Protein AF-0000000084760072 (afdb_homodimer)

Radius of gyration: 22.76 Å; Cα contacts (8 Å, |Δi|>4): 1030; chains: 2; bounding box: 48×68×55 Å

InterPro domains:
  IPR004472 Dethiobiotin synthase BioD [MF_00336] (2-219)
  IPR004472 Dethiobiotin synthase BioD [PIRSF006755] (1-219)
  IPR004472 Dethiobiotin synthase BioD [PTHR43210] (2-222)
  IPR004472 Dethiobiotin synthase BioD [TIGR00347] (6-176)
  IPR027417 P-loop containing nucleoside triphosphate hydrolase [G3DSA:3.40.50.300] (2-225)
  IPR027417 P-loop containing nucleoside triphosphate hydrolase [SSF52540] (1-211)

Structure (mmCIF, N/CA/C/O backbone):
data_AF-0000000084760072-model_v1
#
loop_
_entity.id
_entity.type
_entity.pdbx_description
1 polymer 'ATP-dependent dethiobiotin synthetase BioD'
#
loop_
_atom_site.group_PDB
_atom_site.id
_atom_site.type_symbol
_atom_site.label_atom_id
_atom_site.label_alt_id
_atom_site.label_comp_id
_atom_site.label_asym_id
_atom_site.label_entity_id
_atom_site.label_seq_id
_atom_site.pdbx_PDB_ins_code
_atom_site.Cartn_x
_atom_site.Cartn_y
_atom_site.Cartn_z
_atom_site.occupancy
_atom_site.B_iso_or_equiv
_atom_site.auth_seq_id
_atom_site.auth_comp_id
_atom_site.auth_asym_id
_atom_site.auth_atom_id
_atom_site.pdbx_PDB_model_num
ATOM 1 N N . MET A 1 1 ? -7.461 -21.953 -26.516 1 83.06 1 MET A N 1
ATOM 2 C CA . MET A 1 1 ? -6.402 -21.031 -26.094 1 83.06 1 MET A CA 1
ATOM 3 C C . MET A 1 1 ? -6.266 -21.031 -24.578 1 83.06 1 MET A C 1
ATOM 5 O O . MET A 1 1 ? -7.262 -21.141 -23.859 1 83.06 1 MET A O 1
ATOM 9 N N . THR A 1 2 ? -5.012 -21.141 -24 1 94.25 2 THR A N 1
ATOM 10 C CA . THR A 1 2 ? -4.75 -21.281 -22.578 1 94.25 2 THR A CA 1
ATOM 11 C C . THR A 1 2 ? -5.078 -19.984 -21.828 1 94.25 2 THR A C 1
ATOM 13 O O . THR A 1 2 ? -4.703 -18.891 -22.281 1 94.25 2 THR A O 1
ATOM 16 N N . LYS A 1 3 ? -5.961 -20.047 -20.891 1 97.75 3 LYS A N 1
ATOM 17 C CA . LYS A 1 3 ? -6.207 -18.922 -20 1 97.75 3 LYS A CA 1
ATOM 18 C C . LYS A 1 3 ? -5.039 -18.719 -19.031 1 97.75 3 LYS A C 1
ATOM 20 O O . LYS A 1 3 ? -4.496 -19.688 -18.5 1 97.75 3 LYS A O 1
ATOM 25 N N . ARG A 1 4 ? -4.613 -17.516 -18.891 1 98.38 4 ARG A N 1
ATOM 26 C CA . ARG A 1 4 ? -3.543 -17.156 -17.969 1 98.38 4 ARG A CA 1
ATOM 27 C C . ARG A 1 4 ? -3.945 -15.953 -17.109 1 98.38 4 ARG A C 1
ATOM 29 O O . ARG A 1 4 ? -4.523 -14.984 -17.625 1 98.38 4 ARG A O 1
ATOM 36 N N . PHE A 1 5 ? -3.666 -16 -15.852 1 98.88 5 PHE A N 1
ATOM 37 C CA . PHE A 1 5 ? -3.939 -14.898 -14.938 1 98.88 5 PHE A CA 1
ATOM 38 C C . PHE A 1 5 ? -2.758 -14.656 -14.008 1 98.88 5 PHE A C 1
ATOM 40 O O . PHE A 1 5 ? -2.08 -15.602 -13.602 1 98.88 5 PHE A O 1
ATOM 47 N N . PHE A 1 6 ? -2.475 -13.445 -13.727 1 98.94 6 PHE A N 1
ATOM 48 C CA . PHE A 1 6 ? -1.488 -13.039 -12.734 1 98.94 6 PHE A CA 1
ATOM 49 C C . PHE A 1 6 ? -2.172 -12.539 -11.469 1 98.94 6 PHE A C 1
ATOM 51 O O . PHE A 1 6 ? -2.951 -11.586 -11.508 1 98.94 6 PHE A O 1
ATOM 58 N N . VAL A 1 7 ? -1.859 -13.156 -10.336 1 98.94 7 VAL A N 1
ATOM 59 C CA . VAL A 1 7 ? -2.41 -12.758 -9.047 1 98.94 7 VAL A CA 1
ATOM 60 C C . VAL A 1 7 ? -1.41 -11.867 -8.312 1 98.94 7 VAL A C 1
ATOM 62 O O . VAL A 1 7 ? -0.282 -12.281 -8.039 1 98.94 7 VAL A O 1
ATOM 65 N N . THR A 1 8 ? -1.801 -10.656 -8.023 1 98.94 8 THR A N 1
ATOM 66 C CA . THR A 1 8 ? -1.05 -9.773 -7.141 1 98.94 8 THR A CA 1
ATOM 67 C C . THR A 1 8 ? -1.854 -9.445 -5.887 1 98.94 8 THR A C 1
ATOM 69 O O . THR A 1 8 ? -3.004 -9.867 -5.754 1 98.94 8 THR A O 1
ATOM 72 N N . GLY A 1 9 ? -1.225 -8.836 -4.887 1 98.81 9 GLY A N 1
ATOM 73 C CA . GLY A 1 9 ? -1.874 -8.469 -3.641 1 98.81 9 GLY A CA 1
ATOM 74 C C . GLY A 1 9 ? -1.621 -7.027 -3.242 1 98.81 9 GLY A C 1
ATOM 75 O O . GLY A 1 9 ? -0.717 -6.379 -3.775 1 98.81 9 GLY A O 1
ATOM 76 N N . THR A 1 10 ? -2.402 -6.551 -2.322 1 98.69 10 THR A N 1
ATOM 77 C CA . THR A 1 10 ? -2.256 -5.191 -1.813 1 98.69 10 THR A CA 1
ATOM 78 C C . THR A 1 10 ? -1.027 -5.082 -0.914 1 98.69 10 THR A C 1
ATOM 80 O O . THR A 1 10 ? -0.561 -3.979 -0.624 1 98.69 10 THR A O 1
ATOM 83 N N . ASP A 1 11 ? -0.583 -6.141 -0.365 1 97.19 11 ASP A N 1
ATOM 84 C CA . ASP A 1 11 ? 0.578 -6.188 0.519 1 97.19 11 ASP A CA 1
ATOM 85 C C . ASP A 1 11 ? 1.118 -7.609 0.64 1 97.19 11 ASP A C 1
ATOM 87 O O . ASP A 1 11 ? 0.606 -8.531 0 1 97.19 11 ASP A O 1
ATOM 91 N N . THR A 1 12 ? 2.201 -7.715 1.409 1 95.5 12 THR A N 1
ATOM 92 C CA . THR A 1 12 ? 2.627 -9.023 1.892 1 95.5 12 THR A CA 1
ATOM 93 C C . THR A 1 12 ? 1.619 -9.586 2.889 1 95.5 12 THR A C 1
ATOM 95 O O . THR A 1 12 ? 0.935 -8.836 3.58 1 95.5 12 THR A O 1
ATOM 98 N N . GLU A 1 13 ? 1.388 -10.906 2.834 1 94.5 13 GLU A N 1
ATOM 99 C CA . GLU A 1 13 ? 0.616 -11.633 3.834 1 94.5 13 GLU A CA 1
ATOM 100 C C . GLU A 1 13 ? -0.861 -11.258 3.777 1 94.5 13 GLU A C 1
ATOM 102 O O . GLU A 1 13 ? -1.544 -11.242 4.805 1 94.5 13 GLU A O 1
ATOM 107 N N . VAL A 1 14 ? -1.314 -10.906 2.586 1 97.56 14 VAL A N 1
ATOM 108 C CA . VAL A 1 14 ? -2.721 -10.539 2.455 1 97.56 14 VAL A CA 1
ATOM 109 C C . VAL A 1 14 ? -3.527 -11.758 1.999 1 97.56 14 VAL A C 1
ATOM 111 O O . VAL A 1 14 ? -4.738 -11.656 1.777 1 97.56 14 VAL A O 1
ATOM 114 N N . GLY A 1 15 ? -2.914 -12.883 1.807 1 97.56 15 GLY A N 1
ATOM 115 C CA . GLY A 1 15 ? -3.637 -14.102 1.498 1 97.56 15 GLY A CA 1
ATOM 116 C C . GLY A 1 15 ? -3.654 -14.43 0.016 1 97.56 15 GLY A C 1
ATOM 117 O O . GLY A 1 15 ? -4.629 -14.992 -0.49 1 97.56 15 GLY A O 1
ATOM 118 N N . LYS A 1 16 ? -2.643 -14.055 -0.745 1 98.38 16 LYS A N 1
ATOM 119 C CA . LYS A 1 16 ? -2.561 -14.375 -2.166 1 98.38 16 LYS A CA 1
ATOM 120 C C . LYS A 1 16 ? -2.658 -15.883 -2.396 1 98.38 16 LYS A C 1
ATOM 122 O O . LYS A 1 16 ? -3.367 -16.328 -3.299 1 98.38 16 LYS A O 1
ATOM 127 N N . THR A 1 17 ? -1.944 -16.641 -1.553 1 98.06 17 THR A N 1
ATOM 128 C CA . THR A 1 17 ? -1.888 -18.078 -1.751 1 98.06 17 THR A CA 1
ATOM 129 C C . THR A 1 17 ? -3.244 -18.719 -1.47 1 98.06 17 THR A C 1
ATOM 131 O O . THR A 1 17 ? -3.674 -19.609 -2.193 1 98.06 17 THR A O 1
ATOM 134 N N . VAL A 1 18 ? -3.914 -18.25 -0.417 1 98.38 18 VAL A N 1
ATOM 135 C CA . VAL A 1 18 ? -5.262 -18.734 -0.128 1 98.38 18 VAL A CA 1
ATOM 136 C C . VAL A 1 18 ? -6.184 -18.422 -1.31 1 98.38 18 VAL A C 1
ATOM 138 O O . VAL A 1 18 ? -6.953 -19.281 -1.741 1 98.38 18 VAL A O 1
ATOM 141 N N . ALA A 1 19 ? -6.098 -17.25 -1.83 1 98.75 19 ALA A N 1
ATOM 142 C CA . ALA A 1 19 ? -6.898 -16.844 -2.982 1 98.75 19 ALA A CA 1
ATOM 143 C C . ALA A 1 19 ? -6.531 -17.656 -4.223 1 98.75 19 ALA A C 1
ATOM 145 O O . ALA A 1 19 ? -7.41 -18.094 -4.957 1 98.75 19 ALA A O 1
ATOM 146 N N . SER A 1 20 ? -5.211 -17.812 -4.473 1 98.75 20 SER A N 1
ATOM 147 C CA . SER A 1 20 ? -4.746 -18.609 -5.605 1 98.75 20 SER A CA 1
ATOM 148 C C . SER A 1 20 ? -5.246 -20.047 -5.52 1 98.75 20 SER A C 1
ATOM 150 O O . SER A 1 20 ? -5.684 -20.609 -6.52 1 98.75 20 SER A O 1
ATOM 152 N N . SER A 1 21 ? -5.16 -20.594 -4.312 1 98.69 21 SER A N 1
ATOM 153 C CA . SER A 1 21 ? -5.684 -21.938 -4.102 1 98.69 21 SER A CA 1
ATOM 154 C C . SER A 1 21 ? -7.172 -22 -4.422 1 98.69 21 SER A C 1
ATOM 156 O O . SER A 1 21 ? -7.625 -22.938 -5.09 1 98.69 21 SER A O 1
ATOM 158 N N . ALA A 1 22 ? -7.91 -21.016 -3.957 1 98.88 22 ALA A N 1
ATOM 159 C CA . ALA A 1 22 ? -9.344 -20.953 -4.223 1 98.88 22 ALA A CA 1
ATOM 160 C C . ALA A 1 22 ? -9.625 -20.875 -5.719 1 98.88 22 ALA A C 1
ATOM 162 O O . ALA A 1 22 ? -10.531 -21.531 -6.227 1 98.88 22 ALA A O 1
ATOM 163 N N . LEU A 1 23 ? -8.891 -20.062 -6.422 1 98.88 23 LEU A N 1
ATOM 164 C CA . LEU A 1 23 ? -9.047 -19.906 -7.863 1 98.88 23 LEU A CA 1
ATOM 165 C C . LEU A 1 23 ? -8.773 -21.203 -8.594 1 98.88 23 LEU A C 1
ATOM 167 O O . LEU A 1 23 ? -9.547 -21.609 -9.469 1 98.88 23 LEU A O 1
ATOM 171 N N . LEU A 1 24 ? -7.652 -21.859 -8.242 1 98.81 24 LEU A N 1
ATOM 172 C CA . LEU A 1 24 ? -7.312 -23.141 -8.852 1 98.81 24 LEU A CA 1
ATOM 173 C C . LEU A 1 24 ? -8.398 -24.188 -8.578 1 98.81 24 LEU A C 1
ATOM 175 O O . LEU A 1 24 ? -8.828 -24.891 -9.492 1 98.81 24 LEU A O 1
ATOM 179 N N . GLN A 1 25 ? -8.867 -24.281 -7.34 1 98.75 25 GLN A N 1
ATOM 180 C CA . GLN A 1 25 ? -9.93 -25.219 -6.984 1 98.75 25 GLN A CA 1
ATOM 181 C C . GLN A 1 25 ? -11.195 -24.953 -7.801 1 98.75 25 GLN A C 1
ATOM 183 O O . GLN A 1 25 ? -11.805 -25.875 -8.328 1 98.75 25 GLN A O 1
ATOM 188 N N . ALA A 1 26 ? -11.578 -23.672 -7.859 1 98.75 26 ALA A N 1
ATOM 189 C CA . ALA A 1 26 ? -12.773 -23.297 -8.609 1 98.75 26 ALA A CA 1
ATOM 190 C C . ALA A 1 26 ? -12.633 -23.656 -10.086 1 98.75 26 ALA A C 1
ATOM 192 O O . ALA A 1 26 ? -13.562 -24.172 -10.703 1 98.75 26 ALA A O 1
ATOM 193 N N . ALA A 1 27 ? -11.508 -23.375 -10.695 1 98.75 27 ALA A N 1
ATOM 194 C CA . ALA A 1 27 ? -11.25 -23.703 -12.102 1 98.75 27 ALA A CA 1
ATOM 195 C C . ALA A 1 27 ? -11.266 -25.203 -12.32 1 98.75 27 ALA A C 1
ATOM 197 O O . ALA A 1 27 ? -11.781 -25.688 -13.328 1 98.75 27 ALA A O 1
ATOM 198 N N . ASN A 1 28 ? -10.641 -25.953 -11.383 1 98.5 28 ASN A N 1
ATOM 199 C CA . ASN A 1 28 ? -10.719 -27.406 -11.43 1 98.5 28 ASN A CA 1
ATOM 200 C C . ASN A 1 28 ? -12.164 -27.891 -11.492 1 98.5 28 ASN A C 1
ATOM 202 O O . ASN A 1 28 ? -12.484 -28.781 -12.289 1 98.5 28 ASN A O 1
ATOM 206 N N . GLN A 1 29 ? -12.984 -27.312 -10.664 1 98.06 29 GLN A N 1
ATOM 207 C CA . GLN A 1 29 ? -14.383 -27.703 -10.594 1 98.06 29 GLN A CA 1
ATOM 208 C C . GLN A 1 29 ? -15.102 -27.422 -11.906 1 98.06 29 GLN A C 1
ATOM 210 O O . GLN A 1 29 ? -16.062 -28.109 -12.258 1 98.06 29 GLN A O 1
ATOM 215 N N . LEU A 1 30 ? -14.656 -26.469 -12.586 1 97.62 30 LEU A N 1
ATOM 216 C CA . LEU A 1 30 ? -15.242 -26.109 -13.875 1 97.62 30 LEU A CA 1
ATOM 217 C C . LEU A 1 30 ? -14.703 -27.016 -14.984 1 97.62 30 LEU A C 1
ATOM 219 O O . LEU A 1 30 ? -15.109 -26.891 -16.141 1 97.62 30 LEU A O 1
ATOM 223 N N . GLY A 1 31 ? -13.695 -27.859 -14.727 1 97.62 31 GLY A N 1
ATOM 224 C CA . GLY A 1 31 ? -13.242 -28.875 -15.664 1 97.62 31 GLY A CA 1
ATOM 225 C C . GLY A 1 31 ? -11.938 -28.516 -16.344 1 97.62 31 GLY A C 1
ATOM 226 O O . GLY A 1 31 ? -11.461 -29.25 -17.219 1 97.62 31 GLY A O 1
ATOM 227 N N . PHE A 1 32 ? -11.344 -27.469 -15.961 1 98.31 32 PHE A N 1
ATOM 228 C CA . PHE A 1 32 ? -10.086 -27.062 -16.578 1 98.31 32 PHE A CA 1
ATOM 229 C C . PHE A 1 32 ? -8.938 -27.922 -16.062 1 98.31 32 PHE A C 1
ATOM 231 O O . PHE A 1 32 ? -8.977 -28.406 -14.93 1 98.31 32 PHE A O 1
ATOM 238 N N . ASN A 1 33 ? -7.98 -28.141 -16.922 1 98.69 33 ASN A N 1
ATOM 239 C CA . ASN A 1 33 ? -6.66 -28.578 -16.453 1 98.69 33 ASN A CA 1
ATOM 240 C C . ASN A 1 33 ? -5.824 -27.391 -15.977 1 98.69 33 ASN A C 1
ATOM 242 O O . ASN A 1 33 ? -5.375 -26.578 -16.781 1 98.69 33 ASN A O 1
ATOM 246 N N . THR A 1 34 ? -5.672 -27.328 -14.656 1 98.88 34 THR A N 1
ATOM 247 C CA . THR A 1 34 ? -5.094 -26.125 -14.086 1 98.88 34 THR A CA 1
ATOM 248 C C . THR A 1 34 ? -3.643 -26.359 -13.68 1 98.88 34 THR A C 1
ATOM 250 O O . THR A 1 34 ? -3.27 -27.469 -13.312 1 98.88 34 THR A O 1
ATOM 253 N N . ALA A 1 35 ? -2.805 -25.328 -13.727 1 98.94 35 ALA A N 1
ATOM 254 C CA . ALA A 1 35 ? -1.441 -25.281 -13.203 1 98.94 35 ALA A CA 1
ATOM 255 C C . ALA A 1 35 ? -1.19 -23.984 -12.445 1 98.94 35 ALA A C 1
ATOM 257 O O . ALA A 1 35 ? -1.462 -22.891 -12.953 1 98.94 35 ALA A O 1
ATOM 258 N N . GLY A 1 36 ? -0.765 -24.109 -11.195 1 98.94 36 GLY A N 1
ATOM 259 C CA . GLY A 1 36 ? -0.274 -22.969 -10.438 1 98.94 36 GLY A CA 1
ATOM 260 C C . GLY A 1 36 ? 1.206 -22.703 -10.641 1 98.94 36 GLY A C 1
ATOM 261 O O . GLY A 1 36 ? 2 -23.641 -10.734 1 98.94 36 GLY A O 1
ATOM 262 N N . TYR A 1 37 ? 1.52 -21.484 -10.758 1 98.94 37 TYR A N 1
ATOM 263 C CA . TYR A 1 37 ? 2.887 -21.047 -11.016 1 98.94 37 TYR A CA 1
ATOM 264 C C . TYR A 1 37 ? 3.322 -20 -9.992 1 98.94 37 TYR A C 1
ATOM 266 O O . TYR A 1 37 ? 2.652 -18.984 -9.812 1 98.94 37 TYR A O 1
ATOM 274 N N . LYS A 1 38 ? 4.305 -20.203 -9.172 1 98.88 38 LYS A N 1
ATOM 275 C CA . LYS A 1 38 ? 4.996 -19.297 -8.266 1 98.88 38 LYS A CA 1
ATOM 276 C C . LYS A 1 38 ? 6.43 -19.031 -8.727 1 98.88 38 LYS A C 1
ATOM 278 O O . LYS A 1 38 ? 7.379 -19.562 -8.141 1 98.88 38 LYS A O 1
ATOM 283 N N . PRO A 1 39 ? 6.602 -18.188 -9.703 1 98.81 39 PRO A N 1
ATOM 284 C CA . PRO A 1 39 ? 7.906 -18.109 -10.367 1 98.81 39 PRO A CA 1
ATOM 285 C C . PRO A 1 39 ? 9.039 -17.766 -9.398 1 98.81 39 PRO A C 1
ATOM 287 O O . PRO A 1 39 ? 10.172 -18.203 -9.586 1 98.81 39 PRO A O 1
ATOM 290 N N . VAL A 1 40 ? 8.734 -16.953 -8.414 1 98.88 40 VAL A N 1
ATOM 291 C CA . VAL A 1 40 ? 9.727 -16.531 -7.438 1 98.88 40 VAL A CA 1
ATOM 292 C C . VAL A 1 40 ? 9.141 -16.625 -6.031 1 98.88 40 VAL A C 1
ATOM 294 O O . VAL A 1 40 ? 8.055 -16.094 -5.77 1 98.88 40 VAL A O 1
ATOM 297 N N . ALA A 1 41 ? 9.773 -17.312 -5.16 1 98.44 41 ALA A N 1
ATOM 298 C CA . ALA A 1 41 ? 9.383 -17.391 -3.758 1 98.44 41 ALA A CA 1
ATOM 299 C C . ALA A 1 41 ? 10.57 -17.125 -2.84 1 98.44 41 ALA A C 1
ATOM 301 O O . ALA A 1 41 ? 11.664 -17.656 -3.068 1 98.44 41 ALA A O 1
ATOM 302 N N . SER A 1 42 ? 10.352 -16.266 -1.956 1 97.44 42 SER A N 1
ATOM 303 C CA . SER A 1 42 ? 11.273 -16.078 -0.839 1 97.44 42 SER A CA 1
ATOM 304 C C . SER A 1 42 ? 10.641 -16.531 0.476 1 97.44 42 SER A C 1
ATOM 306 O O . SER A 1 42 ? 9.414 -16.547 0.61 1 97.44 42 SER A O 1
ATOM 308 N N . GLY A 1 43 ? 11.461 -16.859 1.495 1 97.31 43 GLY A N 1
ATOM 309 C CA . GLY A 1 43 ? 10.938 -17.469 2.703 1 97.31 43 GLY A CA 1
ATOM 310 C C . GLY A 1 43 ? 10.578 -18.938 2.521 1 97.31 43 GLY A C 1
ATOM 311 O O . GLY A 1 43 ? 9.406 -19.266 2.301 1 97.31 43 GLY A O 1
ATOM 312 N N . SER A 1 44 ? 11.531 -19.797 2.502 1 98.31 44 SER A N 1
ATOM 313 C CA . SER A 1 44 ? 11.367 -21.219 2.234 1 98.31 44 SER A CA 1
ATOM 314 C C . SER A 1 44 ? 12.109 -22.062 3.27 1 98.31 44 SER A C 1
ATOM 316 O O . SER A 1 44 ? 13.047 -21.594 3.912 1 98.31 44 SER A O 1
ATOM 318 N N . ASP A 1 45 ? 11.664 -23.219 3.414 1 98.06 45 ASP A N 1
ATOM 319 C CA . ASP A 1 45 ? 12.242 -24.125 4.395 1 98.06 45 ASP A CA 1
ATOM 320 C C . ASP A 1 45 ? 13.07 -25.219 3.709 1 98.06 45 ASP A C 1
ATOM 322 O O . ASP A 1 45 ? 12.688 -25.719 2.646 1 98.06 45 ASP A O 1
ATOM 326 N N . LEU A 1 46 ? 14.133 -25.547 4.355 1 97.62 46 LEU A N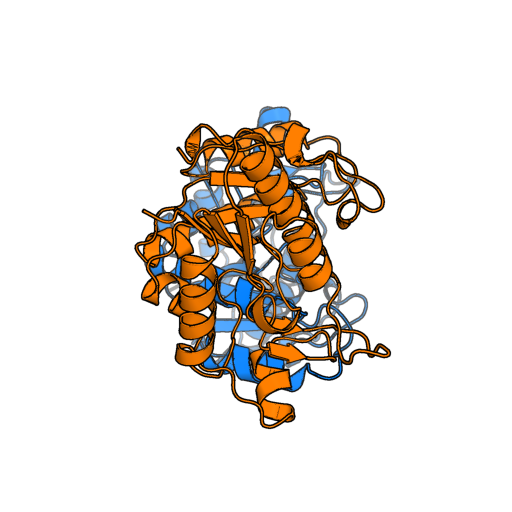 1
ATOM 327 C CA . LEU A 1 46 ? 14.914 -26.688 3.885 1 97.62 46 LEU A CA 1
ATOM 328 C C . LEU A 1 46 ? 14.234 -28 4.258 1 97.62 46 LEU A C 1
ATOM 330 O O . LEU A 1 46 ? 13.891 -28.219 5.422 1 97.62 46 LEU A O 1
ATOM 334 N N . THR A 1 47 ? 13.953 -28.797 3.271 1 97.25 47 THR A N 1
ATOM 335 C CA . THR A 1 47 ? 13.398 -30.141 3.457 1 97.25 47 THR A CA 1
ATOM 336 C C . THR A 1 47 ? 14.328 -31.203 2.881 1 97.25 47 THR A C 1
ATOM 338 O O . THR A 1 47 ? 15.383 -30.875 2.338 1 97.25 47 THR A O 1
ATOM 341 N N . ALA A 1 48 ? 13.867 -32.469 2.98 1 97.19 48 ALA A N 1
ATOM 342 C CA . ALA A 1 48 ? 14.641 -33.562 2.41 1 97.19 48 ALA A CA 1
ATOM 343 C C . ALA A 1 48 ? 14.711 -33.469 0.89 1 97.19 48 ALA A C 1
ATOM 345 O O . ALA A 1 48 ? 15.664 -33.938 0.271 1 97.19 48 ALA A O 1
ATOM 346 N N . GLN A 1 49 ? 13.805 -32.812 0.239 1 97 49 GLN A N 1
ATOM 347 C CA . GLN A 1 49 ? 13.727 -32.688 -1.212 1 97 49 GLN A CA 1
ATOM 348 C C . GLN A 1 49 ? 14.305 -31.359 -1.676 1 97 49 GLN A C 1
ATOM 350 O O . GLN A 1 49 ? 14.188 -31 -2.85 1 97 49 GLN A O 1
ATOM 355 N N . GLY A 1 50 ? 14.93 -30.625 -0.701 1 97.06 50 GLY A N 1
ATOM 356 C CA . GLY A 1 50 ? 15.453 -29.312 -1.016 1 97.06 50 GLY A CA 1
ATOM 357 C C . GLY A 1 50 ? 14.602 -28.188 -0.453 1 97.06 50 GLY A C 1
ATOM 358 O O . GLY A 1 50 ? 13.719 -28.422 0.374 1 97.06 50 GLY A O 1
ATOM 359 N N . LEU A 1 51 ? 14.945 -26.953 -0.855 1 97.94 51 LEU A N 1
ATOM 360 C CA . LEU A 1 51 ? 14.18 -25.797 -0.396 1 97.94 51 LEU A CA 1
ATOM 361 C C . LEU A 1 51 ? 12.742 -25.859 -0.916 1 97.94 51 LEU A C 1
ATOM 363 O O . LEU A 1 51 ? 12.523 -26.078 -2.107 1 97.94 51 LEU A O 1
ATOM 367 N N . ARG A 1 52 ? 11.789 -25.734 0.001 1 98.56 52 ARG A N 1
ATOM 368 C CA . ARG A 1 52 ? 10.375 -25.734 -0.357 1 98.56 52 ARG A CA 1
ATOM 369 C C . ARG A 1 52 ? 9.656 -24.531 0.23 1 98.56 52 ARG A C 1
ATOM 371 O O . ARG A 1 52 ? 9.852 -24.188 1.398 1 98.56 52 ARG A O 1
ATOM 378 N N . ASN A 1 53 ? 8.945 -23.891 -0.604 1 98.5 53 ASN A N 1
ATOM 379 C CA . ASN A 1 53 ? 8.086 -22.781 -0.193 1 98.5 53 ASN A CA 1
ATOM 380 C C . ASN A 1 53 ? 6.641 -23.234 -0.009 1 98.5 53 ASN A C 1
ATOM 382 O O . ASN A 1 53 ? 6.074 -23.891 -0.882 1 98.5 53 ASN A O 1
ATOM 386 N N . GLU A 1 54 ? 6.07 -22.828 1.078 1 97.38 54 GLU A N 1
ATOM 387 C CA . GLU A 1 54 ? 4.734 -23.297 1.418 1 97.38 54 GLU A CA 1
ATOM 388 C C . GLU A 1 54 ? 3.703 -22.812 0.396 1 97.38 54 GLU A C 1
ATOM 390 O O . GLU A 1 54 ? 2.738 -23.531 0.105 1 97.38 54 GLU A O 1
ATOM 395 N N . ASP A 1 55 ? 3.828 -21.594 -0.108 1 98.06 55 ASP A N 1
ATOM 396 C CA . ASP A 1 55 ? 2.93 -21.094 -1.146 1 98.06 55 ASP A CA 1
ATOM 397 C C . ASP A 1 55 ? 3.014 -21.938 -2.406 1 98.06 55 ASP A C 1
ATOM 399 O O . ASP A 1 55 ? 1.988 -22.328 -2.977 1 98.06 55 ASP A O 1
ATOM 403 N N . ALA A 1 56 ? 4.242 -22.219 -2.828 1 98.62 56 ALA A N 1
ATOM 404 C CA . ALA A 1 56 ? 4.461 -23.031 -4.02 1 98.62 56 ALA A CA 1
ATOM 405 C C . ALA A 1 56 ? 3.863 -24.438 -3.848 1 98.62 56 ALA A C 1
ATOM 407 O O . ALA A 1 56 ? 3.246 -24.969 -4.77 1 98.62 56 ALA A O 1
ATOM 408 N N . LEU A 1 57 ? 4.043 -24.969 -2.67 1 98.38 57 LEU A N 1
ATOM 409 C CA . LEU A 1 57 ? 3.48 -26.281 -2.395 1 98.38 57 LEU A CA 1
ATOM 410 C C . LEU A 1 57 ? 1.958 -26.25 -2.457 1 98.38 57 LEU A C 1
ATOM 412 O O . LEU A 1 57 ? 1.332 -27.203 -2.943 1 98.38 57 LEU A O 1
ATOM 416 N N . ALA A 1 58 ? 1.374 -25.219 -1.934 1 98.31 58 ALA A N 1
ATOM 417 C CA . ALA A 1 58 ? -0.077 -25.078 -1.996 1 98.31 58 ALA A CA 1
ATOM 418 C C . ALA A 1 58 ? -0.56 -25 -3.441 1 98.31 58 ALA A C 1
ATOM 420 O O . ALA A 1 58 ? -1.552 -25.641 -3.803 1 98.31 58 ALA A O 1
ATOM 421 N N . LEU A 1 59 ? 0.139 -24.234 -4.277 1 98.69 59 LEU A N 1
ATOM 422 C CA . LEU A 1 59 ? -0.227 -24.141 -5.688 1 98.69 59 LEU A CA 1
ATOM 423 C C . LEU A 1 59 ? -0.086 -25.5 -6.371 1 98.69 59 LEU A C 1
ATOM 425 O O . LEU A 1 59 ? -0.94 -25.891 -7.172 1 98.69 59 LEU A O 1
ATOM 429 N N . GLN A 1 60 ? 0.992 -26.156 -6.047 1 98.69 60 GLN A N 1
ATOM 430 C CA . GLN A 1 60 ? 1.224 -27.5 -6.594 1 98.69 60 GLN A CA 1
ATOM 431 C C . GLN A 1 60 ? 0.083 -28.438 -6.238 1 98.69 60 GLN A C 1
ATOM 433 O O . GLN A 1 60 ? -0.457 -29.125 -7.109 1 98.69 60 GLN A O 1
ATOM 438 N N . ARG A 1 61 ? -0.314 -28.406 -5.016 1 98.12 61 ARG A N 1
ATOM 439 C CA . ARG A 1 61 ? -1.353 -29.281 -4.496 1 98.12 61 ARG A CA 1
ATOM 440 C C . ARG A 1 61 ? -2.701 -28.984 -5.145 1 98.12 61 ARG A C 1
ATOM 442 O O . ARG A 1 61 ? -3.521 -29.891 -5.328 1 98.12 61 ARG A O 1
ATOM 449 N N . ASN A 1 62 ? -2.91 -27.75 -5.508 1 98.62 62 ASN A N 1
ATOM 450 C CA . ASN A 1 62 ? -4.215 -27.359 -6.02 1 98.62 62 ASN A CA 1
ATOM 451 C C . ASN A 1 62 ? -4.234 -27.344 -7.547 1 98.62 62 ASN A C 1
ATOM 453 O O . ASN A 1 62 ? -5.254 -27 -8.156 1 98.62 62 ASN A O 1
ATOM 457 N N . SER A 1 63 ? -3.111 -27.625 -8.164 1 98.75 63 SER A N 1
ATOM 458 C CA . SER A 1 63 ? -3.066 -27.797 -9.609 1 98.75 63 SER A CA 1
ATOM 459 C C . SER A 1 63 ? -3.652 -29.141 -10.023 1 98.75 63 SER A C 1
ATOM 461 O O . SER A 1 63 ? -3.441 -30.156 -9.344 1 98.75 63 SER A O 1
ATOM 463 N N . ARG A 1 64 ? -4.375 -29.125 -11.086 1 98.56 64 ARG A N 1
ATOM 464 C CA . ARG A 1 64 ? -4.941 -30.391 -11.555 1 98.56 64 ARG A CA 1
ATOM 465 C C . ARG A 1 64 ? -3.891 -31.234 -12.258 1 98.56 64 ARG A C 1
ATOM 467 O O . ARG A 1 64 ? -3.877 -32.469 -12.117 1 98.56 64 ARG A O 1
ATOM 474 N N . VAL A 1 65 ? -3.047 -30.641 -13.109 1 98.62 65 VAL A N 1
ATOM 475 C CA . VAL A 1 65 ? -1.983 -31.375 -13.789 1 98.62 65 VAL A CA 1
ATOM 476 C C . VAL A 1 65 ? -0.875 -31.719 -12.797 1 98.62 65 VAL A C 1
ATOM 478 O O . VAL A 1 65 ? -0.608 -30.953 -11.867 1 98.62 65 VAL A O 1
ATOM 481 N N . ALA A 1 66 ? -0.264 -32.844 -12.984 1 98.44 66 ALA A N 1
ATOM 482 C CA . ALA A 1 66 ? 0.884 -33.219 -12.164 1 98.44 66 ALA A CA 1
ATOM 483 C C . ALA A 1 66 ? 2.102 -32.375 -12.5 1 98.44 66 ALA A C 1
ATOM 485 O O . ALA A 1 66 ? 2.508 -32.281 -13.664 1 98.44 66 ALA A O 1
ATOM 486 N N . LEU A 1 67 ? 2.65 -31.734 -11.508 1 98.75 67 LEU A N 1
ATOM 487 C CA . LEU A 1 67 ? 3.793 -30.859 -11.719 1 98.75 67 LEU A CA 1
ATOM 488 C C . LEU A 1 67 ? 4.934 -31.219 -10.773 1 98.75 67 LEU A C 1
ATOM 490 O O . LEU A 1 67 ? 4.703 -31.562 -9.609 1 98.75 67 LEU A O 1
ATOM 494 N N . ARG A 1 68 ? 6.137 -31.156 -11.258 1 98.62 68 ARG A N 1
ATOM 495 C CA . ARG A 1 68 ? 7.293 -31.125 -10.367 1 98.62 68 ARG A CA 1
ATOM 496 C C . ARG A 1 68 ? 7.391 -29.797 -9.641 1 98.62 68 ARG A C 1
ATOM 498 O O . ARG A 1 68 ? 6.949 -28.766 -10.156 1 98.62 68 ARG A O 1
ATOM 505 N N . TYR A 1 69 ? 7.984 -29.812 -8.477 1 98.69 69 TYR A N 1
ATOM 506 C CA . TYR A 1 69 ? 8.109 -28.594 -7.688 1 98.69 69 TYR A CA 1
ATOM 507 C C . TYR A 1 69 ? 8.805 -27.5 -8.484 1 98.69 69 TYR A C 1
ATOM 509 O O . TYR A 1 69 ? 8.367 -26.344 -8.477 1 98.69 69 TYR A O 1
ATOM 517 N N . GLU A 1 70 ? 9.859 -27.844 -9.273 1 98.38 70 GLU A N 1
ATOM 518 C CA . GLU A 1 70 ? 10.68 -26.891 -10 1 98.38 70 GLU A CA 1
ATOM 519 C C . GLU A 1 70 ? 9.883 -26.234 -11.125 1 98.38 70 GLU A C 1
ATOM 521 O O . GLU A 1 70 ? 10.203 -25.109 -11.555 1 98.38 70 GLU A O 1
ATOM 526 N N . GLN A 1 71 ? 8.891 -26.922 -11.602 1 98.75 71 GLN A N 1
ATOM 527 C CA . GLN A 1 71 ? 8.008 -26.344 -12.609 1 98.75 71 GLN A CA 1
ATOM 528 C C . GLN A 1 71 ? 7.105 -25.281 -12 1 98.75 71 GLN A C 1
ATOM 530 O O . GLN A 1 71 ? 6.742 -24.312 -12.664 1 98.75 71 GLN A O 1
ATOM 535 N N . VAL A 1 72 ? 6.746 -25.438 -10.719 1 98.88 72 VAL A N 1
ATOM 536 C CA . VAL A 1 72 ? 5.867 -24.516 -10 1 98.88 72 VAL A CA 1
ATOM 537 C C . VAL A 1 72 ? 6.668 -23.328 -9.5 1 98.88 72 VAL A C 1
ATOM 539 O O . VAL A 1 72 ? 6.219 -22.172 -9.617 1 98.88 72 VAL A O 1
ATOM 542 N N . ASN A 1 73 ? 7.812 -23.547 -9.055 1 98.88 73 ASN A N 1
ATOM 543 C CA . ASN A 1 73 ? 8.617 -22.547 -8.367 1 98.88 73 ASN A CA 1
ATOM 544 C C . ASN A 1 73 ? 10.094 -22.656 -8.75 1 98.88 73 ASN A C 1
ATOM 546 O O . ASN A 1 73 ? 10.906 -23.156 -7.961 1 98.88 73 ASN A O 1
ATOM 550 N N . PRO A 1 74 ? 10.438 -22.094 -9.836 1 98.69 74 PRO A N 1
ATOM 551 C CA . PRO A 1 74 ? 11.812 -22.219 -10.328 1 98.69 74 PRO A CA 1
ATOM 552 C C . PRO A 1 74 ? 12.82 -21.422 -9.508 1 98.69 74 PRO A C 1
ATOM 554 O O . PRO A 1 74 ? 13.992 -21.797 -9.414 1 98.69 74 PRO A O 1
ATOM 557 N N . TYR A 1 75 ? 12.469 -20.25 -8.977 1 98.81 75 TYR A N 1
ATOM 558 C CA . TYR A 1 75 ? 13.32 -19.484 -8.062 1 98.81 75 TYR A CA 1
ATOM 559 C C . TYR A 1 75 ? 12.828 -19.609 -6.629 1 98.81 75 TYR A C 1
ATOM 561 O O . TYR A 1 75 ? 11.852 -18.969 -6.246 1 98.81 75 TYR A O 1
ATOM 569 N N . THR A 1 76 ? 13.539 -20.422 -5.844 1 98.75 76 THR A N 1
ATOM 570 C CA . THR A 1 76 ? 13.227 -20.625 -4.434 1 98.75 76 THR A CA 1
ATOM 571 C C . THR A 1 76 ? 14.352 -20.094 -3.551 1 98.75 76 THR A C 1
ATOM 573 O O . THR A 1 76 ? 15.484 -20.578 -3.629 1 98.75 76 THR A O 1
ATOM 576 N N . PHE A 1 77 ? 14.047 -19.125 -2.75 1 98.75 77 PHE A N 1
ATOM 577 C CA . PHE A 1 77 ? 15.039 -18.547 -1.853 1 98.75 77 PHE A CA 1
ATOM 578 C C . PHE A 1 77 ? 14.664 -18.797 -0.396 1 98.75 77 PHE A C 1
ATOM 580 O O . PHE A 1 77 ? 13.492 -18.719 -0.031 1 98.75 77 PHE A O 1
ATOM 587 N N . ALA A 1 78 ? 15.531 -19 0.437 1 98.19 78 ALA A N 1
ATOM 588 C CA . ALA A 1 78 ? 15.305 -19.359 1.834 1 98.19 78 ALA A CA 1
ATOM 589 C C . ALA A 1 78 ? 14.883 -18.141 2.652 1 98.19 78 ALA A C 1
ATOM 591 O O . ALA A 1 78 ? 13.867 -18.172 3.348 1 98.19 78 ALA A O 1
ATOM 592 N N . GLU A 1 79 ? 15.656 -17.047 2.605 1 98.12 79 GLU A N 1
ATOM 593 C CA . GLU A 1 79 ? 15.43 -15.875 3.439 1 98.12 79 GLU A CA 1
ATOM 594 C C . GLU A 1 79 ? 14.141 -15.156 3.043 1 98.12 79 GLU A C 1
ATOM 596 O O . GLU A 1 79 ? 13.922 -14.875 1.863 1 98.12 79 GLU A O 1
ATOM 601 N N . PRO A 1 80 ? 13.227 -14.93 3.975 1 97.25 80 PRO A N 1
ATOM 602 C CA . PRO A 1 80 ? 11.977 -14.242 3.672 1 97.25 80 PRO A CA 1
ATOM 603 C C . PRO A 1 80 ? 12.156 -12.734 3.496 1 97.25 80 PRO A C 1
ATOM 605 O O . PRO A 1 80 ? 11.711 -11.953 4.344 1 97.25 80 PRO A O 1
ATOM 608 N N . THR A 1 81 ? 12.875 -12.328 2.518 1 98 81 THR A N 1
ATOM 609 C CA . THR A 1 81 ? 13.102 -10.93 2.168 1 98 81 THR A CA 1
ATOM 610 C C . THR A 1 81 ? 12.75 -10.672 0.704 1 98 81 THR A C 1
ATOM 612 O O . THR A 1 81 ? 12.305 -11.578 -0 1 98 81 THR A O 1
ATOM 615 N N . SER A 1 82 ? 12.852 -9.438 0.301 1 98.25 82 SER A N 1
ATOM 616 C CA . SER A 1 82 ? 12.539 -9.086 -1.081 1 98.25 82 SER A CA 1
ATOM 617 C C . SER A 1 82 ? 13.391 -9.883 -2.061 1 98.25 82 SER A C 1
ATOM 619 O O . SER A 1 82 ? 14.609 -10 -1.879 1 98.25 82 SER A O 1
ATOM 621 N N . PRO A 1 83 ? 12.789 -10.352 -3.184 1 98.62 83 PRO A N 1
ATOM 622 C CA . PRO A 1 83 ? 13.508 -11.25 -4.098 1 98.62 83 PRO A CA 1
ATOM 623 C C . PRO A 1 83 ? 14.773 -10.617 -4.668 1 98.62 83 PRO A C 1
ATOM 625 O O . PRO A 1 83 ? 15.797 -11.297 -4.793 1 98.62 83 PRO A O 1
ATOM 628 N N . HIS A 1 84 ? 14.734 -9.352 -4.984 1 98.81 84 HIS A N 1
ATOM 629 C CA . HIS A 1 84 ? 15.891 -8.734 -5.633 1 98.81 84 HIS A CA 1
ATOM 630 C C . HIS A 1 84 ? 17.094 -8.727 -4.707 1 98.81 84 HIS A C 1
ATOM 632 O O . HIS A 1 84 ? 18.234 -8.797 -5.172 1 98.81 84 HIS A O 1
ATOM 638 N N . ILE A 1 85 ? 16.891 -8.656 -3.398 1 98.69 85 ILE A N 1
ATOM 639 C CA . ILE A 1 85 ? 17.969 -8.578 -2.43 1 98.69 85 ILE A CA 1
ATOM 640 C C . ILE A 1 85 ? 18.625 -9.953 -2.27 1 98.69 85 ILE A C 1
ATOM 642 O O . ILE A 1 85 ? 19.844 -10.094 -2.395 1 98.69 85 ILE A O 1
ATOM 646 N N . ILE A 1 86 ? 17.781 -10.984 -2.004 1 98.5 86 ILE A N 1
ATOM 647 C CA . ILE A 1 86 ? 18.312 -12.312 -1.712 1 98.5 86 ILE A CA 1
ATOM 648 C C . ILE A 1 86 ? 18.906 -12.914 -2.979 1 98.5 86 ILE A C 1
ATOM 650 O O . ILE A 1 86 ? 19.906 -13.633 -2.916 1 98.5 86 ILE A O 1
ATOM 654 N N . SER A 1 87 ? 18.281 -12.688 -4.164 1 98.62 87 SER A N 1
ATOM 655 C CA . SER A 1 87 ? 18.828 -13.172 -5.426 1 98.62 87 SER A CA 1
ATOM 656 C C . SER A 1 87 ? 20.219 -12.602 -5.676 1 98.62 87 SER A C 1
ATOM 658 O O . SER A 1 87 ? 21.125 -13.32 -6.105 1 98.62 87 SER A O 1
ATOM 660 N N . ALA A 1 88 ? 20.422 -11.32 -5.457 1 98.06 88 ALA A N 1
ATOM 661 C CA . ALA A 1 88 ? 21.719 -10.68 -5.605 1 98.06 88 ALA A CA 1
ATOM 662 C C . ALA A 1 88 ? 22.719 -11.234 -4.598 1 98.06 88 ALA A C 1
ATOM 664 O O . ALA A 1 88 ? 23.859 -11.555 -4.957 1 98.06 88 ALA A O 1
ATOM 665 N N . ASP A 1 89 ? 22.297 -11.352 -3.377 1 97.88 89 ASP A N 1
ATOM 666 C CA . ASP A 1 89 ? 23.172 -11.828 -2.301 1 97.88 89 ASP A CA 1
ATOM 667 C C . ASP A 1 89 ? 23.672 -13.242 -2.588 1 97.88 89 ASP A C 1
ATOM 669 O O . ASP A 1 89 ? 24.828 -13.555 -2.322 1 97.88 89 ASP A O 1
ATOM 673 N N . GLU A 1 90 ? 22.812 -14.086 -3.209 1 97.75 90 GLU A N 1
ATOM 674 C CA . GLU A 1 90 ? 23.141 -15.484 -3.473 1 97.75 90 GLU A CA 1
ATOM 675 C C . GLU A 1 90 ? 23.797 -15.641 -4.836 1 97.75 90 GLU A C 1
ATOM 677 O O . GLU A 1 90 ? 24.203 -16.75 -5.207 1 97.75 90 GLU A O 1
ATOM 682 N N . GLY A 1 91 ? 23.906 -14.594 -5.539 1 98.12 91 GLY A N 1
ATOM 683 C CA . GLY A 1 91 ? 24.469 -14.695 -6.879 1 98.12 91 GLY A CA 1
ATOM 684 C C . GLY A 1 91 ? 23.625 -15.539 -7.816 1 98.12 91 GLY A C 1
ATOM 685 O O . GLY A 1 91 ? 24.156 -16.281 -8.641 1 98.12 91 GLY A O 1
ATOM 686 N N . ARG A 1 92 ? 22.312 -15.523 -7.688 1 98.06 92 ARG A N 1
ATOM 687 C CA . ARG A 1 92 ? 21.328 -16.219 -8.516 1 98.06 92 ARG A CA 1
ATOM 688 C C . ARG A 1 92 ? 20.328 -15.227 -9.117 1 98.06 92 ARG A C 1
ATOM 690 O O . ARG A 1 92 ? 19.156 -15.203 -8.734 1 98.06 92 ARG A O 1
ATOM 697 N N . PRO A 1 93 ? 20.781 -14.508 -10.086 1 98.25 93 PRO A N 1
ATOM 698 C CA . PRO A 1 93 ? 19.938 -13.445 -10.641 1 98.25 93 PRO A CA 1
ATOM 699 C C . PRO A 1 93 ? 18.625 -13.977 -11.219 1 98.25 93 PRO A C 1
ATOM 701 O O . PRO A 1 93 ? 18.609 -15.039 -11.852 1 98.25 93 PRO A O 1
ATOM 704 N N . ILE A 1 94 ? 17.562 -13.305 -10.992 1 98.81 94 ILE A N 1
ATOM 705 C CA . ILE A 1 94 ? 16.25 -13.625 -11.539 1 98.81 94 ILE A CA 1
ATOM 706 C C . ILE A 1 94 ? 16.125 -13.031 -12.938 1 98.81 94 ILE A C 1
ATOM 708 O O . ILE A 1 94 ? 16.266 -11.82 -13.125 1 98.81 94 ILE A O 1
ATOM 712 N N . ALA A 1 95 ? 15.836 -13.859 -13.906 1 98.5 95 ALA A N 1
ATOM 713 C CA . ALA A 1 95 ? 15.719 -13.43 -15.297 1 98.5 95 ALA A CA 1
ATOM 714 C C . ALA A 1 95 ? 14.281 -13.562 -15.797 1 98.5 95 ALA A C 1
ATOM 716 O O . ALA A 1 95 ? 13.641 -14.594 -15.586 1 98.5 95 ALA A O 1
ATOM 717 N N . ALA A 1 96 ? 13.828 -12.523 -16.5 1 98.69 96 ALA A N 1
ATOM 718 C CA . ALA A 1 96 ? 12.484 -12.555 -17.078 1 98.69 96 ALA A CA 1
ATOM 719 C C . ALA A 1 96 ? 12.336 -13.742 -18.031 1 98.69 96 ALA A C 1
ATOM 721 O O . ALA A 1 96 ? 11.266 -14.352 -18.094 1 98.69 96 ALA A O 1
ATOM 722 N N . THR A 1 97 ? 13.383 -14.07 -18.734 1 98.56 97 THR A N 1
ATOM 723 C CA . THR A 1 97 ? 13.336 -15.164 -19.719 1 98.56 97 THR A CA 1
ATOM 724 C C . THR A 1 97 ? 13.062 -16.5 -19.016 1 98.56 97 THR A C 1
ATOM 726 O O . THR A 1 97 ? 12.375 -17.359 -19.578 1 98.56 97 THR A O 1
ATOM 729 N N . THR A 1 98 ? 13.633 -16.656 -17.859 1 98.56 98 THR A N 1
ATOM 730 C CA . THR A 1 98 ? 13.383 -17.875 -17.094 1 98.56 98 THR A CA 1
ATOM 731 C C . THR A 1 98 ? 11.93 -17.953 -16.641 1 98.56 98 THR A C 1
ATOM 733 O O . THR A 1 98 ? 11.297 -19 -16.734 1 98.56 98 THR A O 1
ATOM 736 N N . LEU A 1 99 ? 11.43 -16.844 -16.094 1 98.88 99 LEU A N 1
ATOM 737 C CA . LEU A 1 99 ? 10.023 -16.781 -15.703 1 98.88 99 LEU A CA 1
ATOM 738 C C . LEU A 1 99 ? 9.117 -17.125 -16.891 1 98.88 99 LEU A C 1
ATOM 740 O O . LEU A 1 99 ? 8.195 -17.922 -16.75 1 98.88 99 LEU A O 1
ATOM 744 N N . SER A 1 100 ? 9.422 -16.547 -18.031 1 98.94 100 SER A N 1
ATOM 745 C CA . SER A 1 100 ? 8.609 -16.734 -19.234 1 98.94 100 SER A CA 1
ATOM 746 C C . SER A 1 100 ? 8.703 -18.172 -19.734 1 98.94 100 SER A C 1
ATOM 748 O O . SER A 1 100 ? 7.711 -18.75 -20.188 1 98.94 100 SER A O 1
ATOM 750 N N . SER A 1 101 ? 9.914 -18.734 -19.734 1 98.81 101 SER A N 1
ATOM 751 C CA . SER A 1 101 ? 10.086 -20.109 -20.156 1 98.81 101 SER A CA 1
ATOM 752 C C . SER A 1 101 ? 9.266 -21.062 -19.281 1 98.81 101 SER A C 1
ATOM 754 O O . SER A 1 101 ? 8.664 -22.016 -19.781 1 98.81 101 SER A O 1
ATOM 756 N N . GLY A 1 102 ? 9.273 -20.812 -17.969 1 98.88 102 GLY A N 1
ATOM 757 C CA . GLY A 1 102 ? 8.438 -21.594 -17.078 1 98.88 102 GLY A CA 1
ATOM 758 C C . GLY A 1 102 ? 6.961 -21.469 -17.391 1 98.88 102 GLY A C 1
ATOM 759 O O . GLY A 1 102 ? 6.238 -22.469 -17.375 1 98.88 102 GLY A O 1
ATOM 760 N N . LEU A 1 103 ? 6.52 -20.266 -17.656 1 98.88 103 LEU A N 1
ATOM 761 C CA . LEU A 1 103 ? 5.125 -20.047 -18.031 1 98.88 103 LEU A CA 1
ATOM 762 C C . LEU A 1 103 ? 4.773 -20.828 -19.297 1 98.88 103 LEU A C 1
ATOM 764 O O . LEU A 1 103 ? 3.734 -21.484 -19.344 1 98.88 103 LEU A O 1
ATOM 768 N N . ARG A 1 104 ? 5.66 -20.812 -20.312 1 98.69 104 ARG A N 1
ATOM 769 C CA . ARG A 1 104 ? 5.43 -21.531 -21.562 1 98.69 104 ARG A CA 1
ATOM 770 C C . ARG A 1 104 ? 5.348 -23.031 -21.328 1 98.69 104 ARG A C 1
ATOM 772 O O . ARG A 1 104 ? 4.535 -23.719 -21.953 1 98.69 104 ARG A O 1
ATOM 779 N N . GLU A 1 105 ? 6.188 -23.5 -20.516 1 98.69 105 GLU A N 1
ATOM 780 C CA . GLU A 1 105 ? 6.148 -24.922 -20.188 1 98.69 105 GLU A CA 1
ATOM 781 C C . GLU A 1 105 ? 4.793 -25.312 -19.609 1 98.69 105 GLU A C 1
ATOM 783 O O . GLU A 1 105 ? 4.203 -26.312 -20.016 1 98.69 105 GLU A O 1
ATOM 788 N N . LEU A 1 106 ? 4.273 -24.562 -18.672 1 98.81 106 LEU A N 1
ATOM 789 C CA . LEU A 1 106 ? 3.002 -24.859 -18.031 1 98.81 106 LEU A CA 1
ATOM 790 C C . LEU A 1 106 ? 1.847 -24.734 -19.016 1 98.81 106 LEU A C 1
ATOM 792 O O . LEU A 1 106 ? 0.862 -25.469 -18.922 1 98.81 106 LEU A O 1
ATOM 796 N N . GLU A 1 107 ? 2 -23.766 -19.906 1 98.5 107 GLU A N 1
ATOM 797 C CA . GLU A 1 107 ? 0.966 -23.578 -20.922 1 98.5 107 GLU A CA 1
ATOM 798 C C . GLU A 1 107 ? 0.815 -24.812 -21.812 1 98.5 107 GLU A C 1
ATOM 800 O O . GLU A 1 107 ? -0.241 -25.031 -22.406 1 98.5 107 GLU A O 1
ATOM 805 N N . ARG A 1 108 ? 1.849 -25.594 -21.906 1 98.06 108 ARG A N 1
ATOM 806 C CA . ARG A 1 108 ? 1.795 -26.812 -22.703 1 98.06 108 ARG A CA 1
ATOM 807 C C . ARG A 1 108 ? 1.089 -27.938 -21.922 1 98.06 108 ARG A C 1
ATOM 809 O O . ARG A 1 108 ? 0.563 -28.875 -22.531 1 98.06 108 ARG A O 1
ATOM 816 N N . LEU A 1 109 ? 1.025 -27.828 -20.672 1 98.25 109 LEU A N 1
ATOM 817 C CA . LEU A 1 109 ? 0.52 -28.891 -19.812 1 98.25 109 LEU A CA 1
ATOM 818 C C . LEU A 1 109 ? -0.904 -28.594 -19.359 1 98.25 109 LEU A C 1
ATOM 820 O O . LEU A 1 109 ? -1.633 -29.5 -18.953 1 98.25 109 LEU A O 1
ATOM 824 N N . ALA A 1 110 ? -1.317 -27.344 -19.391 1 98.75 110 ALA A N 1
ATOM 825 C CA . ALA A 1 110 ? -2.57 -26.891 -18.781 1 98.75 110 ALA A CA 1
ATOM 826 C C . ALA A 1 110 ? -3.281 -25.891 -19.688 1 98.75 110 ALA A C 1
ATOM 828 O O . ALA A 1 110 ? -2.635 -25.125 -20.422 1 98.75 110 ALA A O 1
ATOM 829 N N . ASP A 1 111 ? -4.574 -25.891 -19.641 1 98.56 111 ASP A N 1
ATOM 830 C CA . ASP A 1 111 ? -5.34 -24.906 -20.391 1 98.56 111 ASP A CA 1
ATOM 831 C C . ASP A 1 111 ? -5.793 -23.75 -19.5 1 98.56 111 ASP A C 1
ATOM 833 O O . ASP A 1 111 ? -6.551 -22.875 -19.922 1 98.56 111 ASP A O 1
ATOM 837 N N . TRP A 1 112 ? -5.418 -23.734 -18.25 1 98.62 112 TRP A N 1
ATOM 838 C CA . TRP A 1 112 ? -5.656 -22.688 -17.266 1 98.62 112 TRP A CA 1
ATOM 839 C C . TRP A 1 112 ? -4.465 -22.531 -16.328 1 98.62 112 TRP A C 1
ATOM 841 O O . TRP A 1 112 ? -4.223 -23.391 -15.469 1 98.62 112 TRP A O 1
ATOM 851 N N . VAL A 1 113 ? -3.666 -21.406 -16.422 1 98.94 113 VAL A N 1
ATOM 852 C CA . VAL A 1 113 ? -2.445 -21.219 -15.656 1 98.94 113 VAL A CA 1
ATOM 853 C C . VAL A 1 113 ? -2.6 -20 -14.75 1 98.94 113 VAL A C 1
ATOM 855 O O . VAL A 1 113 ? -2.982 -18.922 -15.203 1 98.94 113 VAL A O 1
ATOM 858 N N . LEU A 1 114 ? -2.398 -20.203 -13.508 1 98.94 114 LEU A N 1
ATOM 859 C CA . LEU A 1 114 ? -2.451 -19.141 -12.508 1 98.94 114 LEU A CA 1
ATOM 860 C C . LEU A 1 114 ? -1.055 -18.797 -12 1 98.94 114 LEU A C 1
ATOM 862 O O . LEU A 1 114 ? -0.386 -19.641 -11.398 1 98.94 114 LEU A O 1
ATOM 866 N N . VAL A 1 115 ? -0.612 -17.609 -12.234 1 99 115 VAL A N 1
ATOM 867 C CA . VAL A 1 115 ? 0.676 -17.109 -11.75 1 99 115 VAL A CA 1
ATOM 868 C C . VAL A 1 115 ? 0.477 -16.312 -10.461 1 99 115 VAL A C 1
ATOM 870 O O . VAL A 1 115 ? -0.31 -15.367 -10.43 1 99 115 VAL A O 1
ATOM 873 N N . GLU A 1 116 ? 1.11 -16.734 -9.453 1 98.88 116 GLU A N 1
ATOM 874 C CA . GLU A 1 116 ? 1.079 -15.969 -8.211 1 98.88 116 GLU A CA 1
ATOM 875 C C . GLU A 1 116 ? 2.359 -15.156 -8.023 1 98.88 116 GLU A C 1
ATOM 877 O O . GLU A 1 116 ? 3.455 -15.719 -7.965 1 98.88 116 GLU A O 1
ATOM 882 N N . GLY A 1 117 ? 2.258 -13.836 -7.91 1 98.69 117 GLY A N 1
ATOM 883 C CA . GLY A 1 117 ? 3.396 -12.984 -7.598 1 98.69 117 GLY A CA 1
ATOM 884 C C . GLY A 1 117 ? 3.842 -13.094 -6.152 1 98.69 117 GLY A C 1
ATOM 885 O O . GLY A 1 117 ? 3.283 -13.875 -5.379 1 98.69 117 GLY A O 1
ATOM 886 N N . ALA A 1 118 ? 4.84 -12.352 -5.812 1 97.94 118 ALA A N 1
ATOM 887 C CA . ALA A 1 118 ? 5.324 -12.172 -4.445 1 97.94 118 ALA A CA 1
ATOM 888 C C . ALA A 1 118 ? 5.156 -10.727 -3.988 1 97.94 118 ALA A C 1
ATOM 890 O O . ALA A 1 118 ? 5.371 -9.797 -4.766 1 97.94 118 ALA A O 1
ATOM 891 N N . GLY A 1 119 ? 4.777 -10.586 -2.742 1 97.44 119 GLY A N 1
ATOM 892 C CA . GLY A 1 119 ? 4.559 -9.227 -2.27 1 97.44 119 GLY A CA 1
ATOM 893 C C . GLY A 1 119 ? 3.457 -8.508 -3.018 1 97.44 119 GLY A C 1
ATOM 894 O O . GLY A 1 119 ? 2.336 -9.008 -3.121 1 97.44 119 GLY A O 1
ATOM 895 N N . GLY A 1 120 ? 3.762 -7.332 -3.525 1 98.62 120 GLY A N 1
ATOM 896 C CA . GLY A 1 120 ? 2.801 -6.539 -4.277 1 98.62 120 GLY A CA 1
ATOM 897 C C . GLY A 1 120 ? 3.193 -6.344 -5.73 1 98.62 120 GLY A C 1
ATOM 898 O O . GLY A 1 120 ? 4.09 -7.027 -6.234 1 98.62 120 GLY A O 1
ATOM 899 N N . TRP A 1 121 ? 2.506 -5.457 -6.418 1 98.88 121 TRP A N 1
ATOM 900 C CA . TRP A 1 121 ? 2.553 -5.219 -7.855 1 98.88 121 TRP A CA 1
ATOM 901 C C . TRP A 1 121 ? 3.961 -4.848 -8.305 1 98.88 121 TRP A C 1
ATOM 903 O O . TRP A 1 121 ? 4.48 -5.402 -9.273 1 98.88 121 TRP A O 1
ATOM 913 N N . PHE A 1 122 ? 4.699 -4.035 -7.496 1 98.88 122 PHE A N 1
ATOM 914 C CA . PHE A 1 122 ? 6 -3.518 -7.895 1 98.88 122 PHE A CA 1
ATOM 915 C C . PHE A 1 122 ? 7.121 -4.238 -7.156 1 98.88 122 PHE A C 1
ATOM 917 O O . PHE A 1 122 ? 8.234 -3.717 -7.039 1 98.88 122 PHE A O 1
ATOM 924 N N . THR A 1 123 ? 6.859 -5.379 -6.625 1 98.81 123 THR A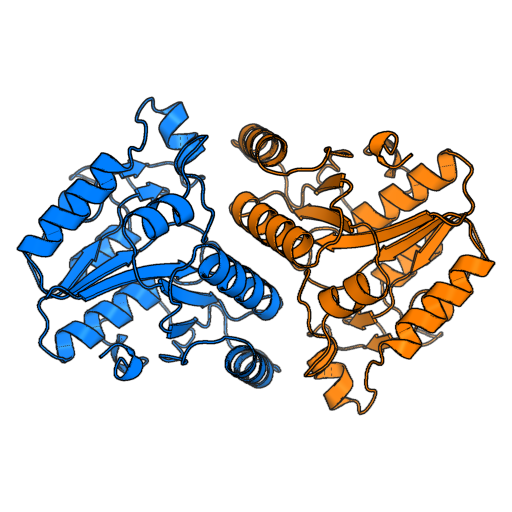 N 1
ATOM 925 C CA . THR A 1 123 ? 7.926 -6.125 -5.973 1 98.81 123 THR A CA 1
ATOM 926 C C . THR A 1 123 ? 9.141 -6.242 -6.887 1 98.81 123 THR A C 1
ATOM 928 O O . THR A 1 123 ? 9.039 -6.738 -8.008 1 98.81 123 THR A O 1
ATOM 931 N N . PRO A 1 124 ? 10.273 -5.844 -6.398 1 98.88 124 PRO A N 1
ATOM 932 C CA . PRO A 1 124 ? 11.469 -5.945 -7.238 1 98.88 124 PRO A CA 1
ATOM 933 C C . PRO A 1 124 ? 12.016 -7.371 -7.32 1 98.88 124 PRO A C 1
ATOM 935 O O . PRO A 1 124 ? 12.102 -8.062 -6.301 1 98.88 124 PRO A O 1
ATOM 938 N N . LEU A 1 125 ? 12.336 -7.75 -8.5 1 98.88 125 LEU A N 1
ATOM 939 C CA . LEU A 1 125 ? 12.961 -9.047 -8.766 1 98.88 125 LEU A CA 1
ATOM 940 C C . LEU A 1 125 ? 14.461 -8.891 -8.984 1 98.88 125 LEU A C 1
ATOM 942 O O . LEU A 1 125 ? 15.227 -9.812 -8.703 1 98.88 125 LEU A O 1
ATOM 946 N N . SER A 1 126 ? 14.844 -7.82 -9.492 1 98.31 126 SER A N 1
ATOM 947 C CA . SER A 1 126 ? 16.203 -7.336 -9.648 1 98.31 126 SER A CA 1
ATOM 948 C C . SER A 1 126 ? 16.266 -5.812 -9.555 1 98.31 126 SER A C 1
ATOM 950 O O . SER A 1 126 ? 15.297 -5.172 -9.148 1 98.31 126 SER A O 1
ATOM 952 N N . GLU A 1 127 ? 17.406 -5.238 -9.938 1 96.56 127 GLU A N 1
ATOM 953 C CA . GLU A 1 127 ? 17.547 -3.783 -9.906 1 96.56 127 GLU A CA 1
ATOM 954 C C . GLU A 1 127 ? 16.656 -3.127 -10.961 1 96.56 127 GLU A C 1
ATOM 956 O O . GLU A 1 127 ? 16.219 -1.985 -10.789 1 96.56 127 GLU A O 1
ATOM 961 N N . THR A 1 128 ? 16.328 -3.85 -11.992 1 96.56 128 THR A N 1
ATOM 962 C CA . THR A 1 128 ? 15.656 -3.197 -13.117 1 96.56 128 THR A CA 1
ATOM 963 C C . THR A 1 128 ? 14.367 -3.926 -13.477 1 96.56 128 THR A C 1
ATOM 965 O O . THR A 1 128 ? 13.727 -3.602 -14.477 1 96.56 128 THR A O 1
ATOM 968 N N . LEU A 1 129 ? 14.047 -4.988 -12.758 1 98.56 129 LEU A N 1
ATOM 969 C CA . LEU A 1 129 ? 12.898 -5.824 -13.086 1 98.56 129 LEU A CA 1
ATOM 970 C C . LEU A 1 129 ? 11.961 -5.961 -11.891 1 98.56 129 LEU A C 1
ATOM 972 O O . LEU A 1 129 ? 12.406 -6.289 -10.789 1 98.56 129 LEU A O 1
ATOM 976 N N . THR A 1 130 ? 10.719 -5.66 -12.094 1 98.88 130 THR A N 1
ATOM 977 C CA . THR A 1 130 ? 9.672 -5.918 -11.117 1 98.88 130 THR A CA 1
ATOM 978 C C . THR A 1 130 ? 8.68 -6.945 -11.648 1 98.88 130 THR A C 1
ATOM 980 O O . THR A 1 130 ? 8.688 -7.266 -12.836 1 98.88 130 THR A O 1
ATOM 983 N N . PHE A 1 131 ? 7.801 -7.477 -10.773 1 98.88 131 PHE A N 1
ATOM 984 C CA . PHE A 1 131 ? 6.703 -8.32 -11.227 1 98.88 131 PHE A CA 1
ATOM 985 C C . PHE A 1 131 ? 5.809 -7.562 -12.211 1 98.88 131 PHE A C 1
ATOM 987 O O . PHE A 1 131 ? 5.281 -8.148 -13.156 1 98.88 131 PHE A O 1
ATOM 994 N N . ALA A 1 132 ? 5.582 -6.262 -11.953 1 98.94 132 ALA A N 1
ATOM 995 C CA . ALA A 1 132 ? 4.797 -5.453 -12.883 1 98.94 132 ALA A CA 1
ATOM 996 C C . ALA A 1 132 ? 5.395 -5.504 -14.289 1 98.94 132 ALA A C 1
ATOM 998 O O . ALA A 1 132 ? 4.676 -5.715 -15.266 1 98.94 132 ALA A O 1
ATOM 999 N N . ASP A 1 133 ? 6.699 -5.285 -14.398 1 98.88 133 ASP A N 1
ATOM 1000 C CA . ASP A 1 133 ? 7.391 -5.328 -15.688 1 98.88 133 ASP A CA 1
ATOM 1001 C C . ASP A 1 133 ? 7.148 -6.66 -16.391 1 98.88 133 ASP A C 1
ATOM 1003 O O . ASP A 1 133 ? 6.836 -6.684 -17.594 1 98.88 133 ASP A O 1
ATOM 1007 N N . TRP A 1 134 ? 7.309 -7.719 -15.648 1 98.94 134 TRP A N 1
ATOM 1008 C CA . TRP A 1 134 ? 7.191 -9.039 -16.25 1 98.94 134 TRP A CA 1
ATOM 1009 C C . TRP A 1 134 ? 5.75 -9.328 -16.672 1 98.94 134 TRP A C 1
ATOM 1011 O O . TRP A 1 134 ? 5.504 -9.859 -17.75 1 98.94 134 TRP A O 1
ATOM 1021 N N . ALA A 1 135 ? 4.793 -9.031 -15.727 1 98.94 135 ALA A N 1
ATOM 1022 C CA . ALA A 1 135 ? 3.383 -9.219 -16.062 1 98.94 135 ALA A CA 1
ATOM 1023 C C . ALA A 1 135 ? 3.018 -8.438 -17.328 1 98.94 135 ALA A C 1
ATOM 1025 O O . ALA A 1 135 ? 2.244 -8.922 -18.156 1 98.94 135 ALA A O 1
ATOM 1026 N N . GLN A 1 136 ? 3.506 -7.207 -17.438 1 98.88 136 GLN A N 1
ATOM 1027 C CA . GLN A 1 136 ? 3.271 -6.387 -18.609 1 98.88 136 GLN A CA 1
ATOM 1028 C C . GLN A 1 136 ? 3.865 -7.039 -19.859 1 98.88 136 GLN A C 1
ATOM 1030 O O . GLN A 1 136 ? 3.205 -7.125 -20.906 1 98.88 136 GLN A O 1
ATOM 1035 N N . GLN A 1 137 ? 5.098 -7.477 -19.766 1 98.75 137 GLN A N 1
ATOM 1036 C CA . GLN A 1 137 ? 5.773 -8.148 -20.875 1 98.75 137 GLN A CA 1
ATOM 1037 C C . GLN A 1 137 ? 4.957 -9.336 -21.375 1 98.75 137 GLN A C 1
ATOM 1039 O O . GLN A 1 137 ? 4.824 -9.531 -22.578 1 98.75 137 GLN A O 1
ATOM 1044 N N . GLU A 1 138 ? 4.41 -10.078 -20.469 1 98.81 138 GLU A N 1
ATOM 1045 C CA . GLU A 1 138 ? 3.672 -11.297 -20.797 1 98.81 138 GLU A CA 1
ATOM 1046 C C . GLU A 1 138 ? 2.201 -10.992 -21.062 1 98.81 138 GLU A C 1
ATOM 1048 O O . GLU A 1 138 ? 1.432 -11.891 -21.422 1 98.81 138 GLU A O 1
ATOM 1053 N N . GLN A 1 139 ? 1.82 -9.758 -20.906 1 98.69 139 GLN A N 1
ATOM 1054 C CA . GLN A 1 139 ? 0.448 -9.312 -21.141 1 98.69 139 GLN A CA 1
ATOM 1055 C C . GLN A 1 139 ? -0.54 -10.164 -20.344 1 98.69 139 GLN A C 1
ATOM 1057 O O . GLN A 1 139 ? -1.526 -10.656 -20.891 1 98.69 139 GLN A O 1
ATOM 1062 N N . LEU A 1 140 ? -0.271 -10.328 -19.094 1 98.88 140 LEU A N 1
ATOM 1063 C CA . LEU A 1 140 ? -1.097 -11.172 -18.234 1 98.88 140 LEU A CA 1
ATOM 1064 C C . LEU A 1 140 ? -2.252 -10.383 -17.641 1 98.88 140 LEU A C 1
ATOM 1066 O O . LEU A 1 140 ? -2.035 -9.359 -16.969 1 98.88 140 LEU A O 1
ATOM 1070 N N . PRO A 1 141 ? -3.551 -10.859 -17.844 1 98.88 141 PRO A N 1
ATOM 1071 C CA . PRO A 1 141 ? -4.645 -10.273 -17.062 1 98.88 141 PRO A CA 1
ATOM 1072 C C . PRO A 1 141 ? -4.441 -10.414 -15.562 1 98.88 141 PRO A C 1
ATOM 1074 O O . PRO A 1 141 ? -3.908 -11.43 -15.102 1 98.88 141 PRO A O 1
ATOM 1077 N N . VAL A 1 142 ? -4.879 -9.438 -14.766 1 98.94 142 VAL A N 1
ATOM 1078 C CA . VAL A 1 142 ? -4.484 -9.352 -13.367 1 98.94 142 VAL A CA 1
ATOM 1079 C C . VAL A 1 142 ? -5.699 -9.594 -12.469 1 98.94 142 VAL A C 1
ATOM 1081 O O . VAL A 1 142 ? -6.785 -9.078 -12.742 1 98.94 142 VAL A O 1
ATOM 1084 N N . ILE A 1 143 ? -5.574 -10.398 -11.477 1 99 143 ILE A N 1
ATOM 1085 C CA . ILE A 1 143 ? -6.496 -10.539 -10.359 1 99 143 ILE A CA 1
ATOM 1086 C C . ILE A 1 143 ? -5.867 -9.953 -9.094 1 99 143 ILE A C 1
ATOM 1088 O O . ILE A 1 143 ? -4.723 -10.266 -8.758 1 99 143 ILE A O 1
ATOM 1092 N N . LEU A 1 144 ? -6.57 -9.07 -8.438 1 99 144 LEU A N 1
ATOM 1093 C CA . LEU A 1 144 ? -6.062 -8.406 -7.238 1 99 144 LEU A CA 1
ATOM 1094 C C . LEU A 1 144 ? -6.648 -9.031 -5.98 1 99 144 LEU A C 1
ATOM 1096 O O . LEU A 1 144 ? -7.867 -9.18 -5.863 1 99 144 LEU A O 1
ATOM 1100 N N . VAL A 1 145 ? -5.785 -9.461 -5.086 1 98.94 145 VAL A N 1
ATOM 1101 C CA . VAL A 1 145 ? -6.211 -9.898 -3.764 1 98.94 145 VAL A CA 1
ATOM 1102 C C . VAL A 1 145 ? -6.094 -8.75 -2.77 1 98.94 145 VAL A C 1
ATOM 1104 O O . VAL A 1 145 ? -5.008 -8.195 -2.574 1 98.94 145 VAL A O 1
ATOM 1107 N N . VAL A 1 146 ? -7.188 -8.391 -2.188 1 98.94 146 VAL A N 1
ATOM 1108 C CA . VAL A 1 146 ? -7.234 -7.32 -1.198 1 98.94 146 VAL A CA 1
ATOM 1109 C C . VAL A 1 146 ? -7.348 -7.914 0.203 1 98.94 146 VAL A C 1
ATOM 1111 O O . VAL A 1 146 ? -8.336 -8.57 0.529 1 98.94 146 VAL A O 1
ATOM 1114 N N . GLY A 1 147 ? -6.258 -7.719 1.01 1 98.62 147 GLY A N 1
ATOM 1115 C CA . GLY A 1 147 ? -6.41 -8.008 2.426 1 98.62 147 GLY A CA 1
ATOM 1116 C C . GLY A 1 147 ? -7.266 -6.992 3.156 1 98.62 147 GLY A C 1
ATOM 1117 O O . GLY A 1 147 ? -6.863 -5.84 3.322 1 98.62 147 GLY A O 1
ATOM 1118 N N . VAL A 1 148 ? -8.375 -7.406 3.643 1 98.38 148 VAL A N 1
ATOM 1119 C CA . VAL A 1 148 ? -9.352 -6.457 4.176 1 98.38 148 VAL A CA 1
ATOM 1120 C C . VAL A 1 148 ? -8.93 -6.027 5.582 1 98.38 148 VAL A C 1
ATOM 1122 O O . VAL A 1 148 ? -8.883 -6.852 6.5 1 98.38 148 VAL A O 1
ATOM 1125 N N . LYS A 1 149 ? -8.641 -4.812 5.719 1 96.94 149 LYS A N 1
ATOM 1126 C CA . LYS A 1 149 ? -8.242 -4.129 6.945 1 96.94 149 LYS A CA 1
ATOM 1127 C C . LYS A 1 149 ? -8.289 -2.613 6.773 1 96.94 149 LYS A C 1
ATOM 1129 O O . LYS A 1 149 ? -8.492 -2.117 5.664 1 96.94 149 LYS A O 1
ATOM 1134 N N . LEU A 1 150 ? -8.148 -1.924 7.918 1 96.94 150 LEU A N 1
ATOM 1135 C CA . LEU A 1 150 ? -7.98 -0.478 7.809 1 96.94 150 LEU A CA 1
ATOM 1136 C C . LEU A 1 150 ? -6.809 -0.131 6.898 1 96.94 150 LEU A C 1
ATOM 1138 O O . LEU A 1 150 ? -5.711 -0.675 7.059 1 96.94 150 LEU A O 1
ATOM 1142 N N . GLY A 1 151 ? -7.008 0.7 5.898 1 97.31 151 GLY A N 1
ATOM 1143 C CA . GLY A 1 151 ? -5.988 1.092 4.938 1 97.31 151 GLY A CA 1
ATOM 1144 C C . GLY A 1 151 ? -6.102 0.354 3.617 1 97.31 151 GLY A C 1
ATOM 1145 O O . GLY A 1 151 ? -5.492 0.752 2.623 1 97.31 151 GLY A O 1
ATOM 1146 N N . CYS A 1 152 ? -6.934 -0.671 3.508 1 98.56 152 CYS A N 1
ATOM 1147 C CA . CYS A 1 152 ? -6.965 -1.542 2.338 1 98.56 152 CYS A CA 1
ATOM 1148 C C . CYS A 1 152 ? -7.531 -0.81 1.127 1 98.56 152 CYS A C 1
ATOM 1150 O O . CYS A 1 152 ? -7.141 -1.084 -0.009 1 98.56 152 CYS A O 1
ATOM 1152 N N . ILE A 1 153 ? -8.453 0.167 1.364 1 98.81 153 ILE A N 1
ATOM 1153 C CA . ILE A 1 153 ? -9.047 0.9 0.248 1 98.81 153 ILE A CA 1
ATOM 1154 C C . ILE A 1 153 ? -7.953 1.662 -0.501 1 98.81 153 ILE A C 1
ATOM 1156 O O . ILE A 1 153 ? -7.875 1.6 -1.73 1 98.81 153 ILE A O 1
ATOM 1160 N N . ASN A 1 154 ? -7.121 2.297 0.29 1 98.88 154 ASN A N 1
ATOM 1161 C CA . ASN A 1 154 ? -5.98 3.004 -0.287 1 98.88 154 ASN A CA 1
ATOM 1162 C C . ASN A 1 154 ? -5.102 2.07 -1.114 1 98.88 154 ASN A C 1
ATOM 1164 O O . ASN A 1 154 ? -4.797 2.361 -2.271 1 98.88 154 ASN A O 1
ATOM 1168 N N . HIS A 1 155 ? -4.703 0.958 -0.596 1 98.88 155 HIS A N 1
ATOM 1169 C CA . HIS A 1 155 ? -3.791 0.025 -1.249 1 98.88 155 HIS A CA 1
ATOM 1170 C C . HIS A 1 155 ? -4.426 -0.583 -2.496 1 98.88 155 HIS A C 1
ATOM 1172 O O . HIS A 1 155 ? -3.75 -0.779 -3.508 1 98.88 155 HIS A O 1
ATOM 1178 N N . ALA A 1 156 ? -5.688 -0.873 -2.389 1 98.94 156 ALA A N 1
ATOM 1179 C CA . ALA A 1 156 ? -6.402 -1.447 -3.525 1 98.94 156 ALA A CA 1
ATOM 1180 C C . ALA A 1 156 ? -6.469 -0.459 -4.688 1 98.94 156 ALA A C 1
ATOM 1182 O O . ALA A 1 156 ? -6.195 -0.821 -5.836 1 98.94 156 ALA A O 1
ATOM 1183 N N . MET A 1 157 ? -6.789 0.793 -4.359 1 98.94 157 MET A N 1
ATOM 1184 C CA . MET A 1 157 ? -6.887 1.816 -5.395 1 98.94 157 MET A CA 1
ATOM 1185 C C . MET A 1 157 ? -5.523 2.082 -6.027 1 98.94 157 MET A C 1
ATOM 1187 O O . MET A 1 157 ? -5.414 2.217 -7.246 1 98.94 157 MET A O 1
ATOM 1191 N N . LEU A 1 158 ? -4.484 2.16 -5.188 1 98.94 158 LEU A N 1
ATOM 1192 C CA . LEU A 1 158 ? -3.129 2.346 -5.691 1 98.94 158 LEU A CA 1
ATOM 1193 C C . LEU A 1 158 ? -2.754 1.232 -6.664 1 98.94 158 LEU A C 1
ATOM 1195 O O . LEU A 1 158 ? -2.252 1.501 -7.758 1 98.94 158 LEU A O 1
ATOM 1199 N N . THR A 1 159 ? -2.994 0.008 -6.281 1 98.94 159 THR A N 1
ATOM 1200 C CA . THR A 1 159 ? -2.605 -1.146 -7.086 1 98.94 159 THR A CA 1
ATOM 1201 C C . THR A 1 159 ? -3.41 -1.197 -8.383 1 98.94 159 THR A C 1
ATOM 1203 O O . THR A 1 159 ? -2.85 -1.418 -9.453 1 98.94 159 THR A O 1
ATOM 1206 N N . ALA A 1 160 ? -4.73 -0.967 -8.289 1 98.94 160 ALA A N 1
ATOM 1207 C CA . ALA A 1 160 ? -5.582 -0.966 -9.477 1 98.94 160 ALA A CA 1
ATOM 1208 C C . ALA A 1 160 ? -5.117 0.087 -10.477 1 98.94 160 ALA A C 1
ATOM 1210 O O . ALA A 1 160 ? -5.066 -0.175 -11.68 1 98.94 160 ALA A O 1
ATOM 1211 N N . GLN A 1 161 ? -4.801 1.263 -10.008 1 98.88 161 GLN A N 1
ATOM 1212 C CA . GLN A 1 161 ? -4.32 2.322 -10.883 1 98.88 161 GLN A CA 1
ATOM 1213 C C . GLN A 1 161 ? -3.006 1.926 -11.555 1 98.88 161 GLN A C 1
ATOM 1215 O O . GLN A 1 161 ? -2.805 2.188 -12.742 1 98.88 161 GLN A O 1
ATOM 1220 N N . ALA A 1 162 ? -2.102 1.324 -10.797 1 98.94 162 ALA A N 1
ATOM 1221 C CA . ALA A 1 162 ? -0.808 0.913 -11.336 1 98.94 162 ALA A CA 1
ATOM 1222 C C . ALA A 1 162 ? -0.98 -0.147 -12.422 1 98.94 162 ALA A C 1
ATOM 1224 O O . ALA A 1 162 ? -0.272 -0.133 -13.43 1 98.94 162 ALA A O 1
ATOM 1225 N N . VAL A 1 163 ? -1.888 -1.088 -12.188 1 98.94 163 VAL A N 1
ATOM 1226 C CA . VAL A 1 163 ? -2.174 -2.117 -13.18 1 98.94 163 VAL A CA 1
ATOM 1227 C C . VAL A 1 163 ? -2.686 -1.468 -14.461 1 98.94 163 VAL A C 1
ATOM 1229 O O . VAL A 1 163 ? -2.25 -1.819 -15.562 1 98.94 163 VAL A O 1
ATOM 1232 N N . ARG A 1 164 ? -3.631 -0.527 -14.305 1 98.62 164 ARG A N 1
ATOM 1233 C CA . ARG A 1 164 ? -4.156 0.199 -15.453 1 98.62 164 ARG A CA 1
ATOM 1234 C C . ARG A 1 164 ? -3.043 0.933 -16.203 1 98.62 164 ARG A C 1
ATOM 1236 O O . ARG A 1 164 ? -2.996 0.918 -17.422 1 98.62 164 ARG A O 1
ATOM 1243 N N . GLU A 1 165 ? -2.18 1.556 -15.484 1 98.25 165 GLU A N 1
ATOM 1244 C CA . GLU A 1 165 ? -1.075 2.299 -16.078 1 98.25 165 GLU A CA 1
ATOM 1245 C C . GLU A 1 165 ? -0.15 1.372 -16.859 1 98.25 165 GLU A C 1
ATOM 1247 O O . GLU A 1 165 ? 0.461 1.788 -17.859 1 98.25 165 GLU A O 1
ATOM 1252 N N . ALA A 1 166 ? -0.059 0.192 -16.422 1 98.62 166 ALA A N 1
ATOM 1253 C CA . ALA A 1 166 ? 0.764 -0.798 -17.109 1 98.62 166 ALA A CA 1
ATOM 1254 C C . ALA A 1 166 ? 0.084 -1.286 -18.391 1 98.62 166 ALA A C 1
ATOM 1256 O O . ALA A 1 166 ? 0.671 -2.047 -19.156 1 98.62 166 ALA A O 1
ATOM 1257 N N . GLY A 1 167 ? -1.17 -0.882 -18.625 1 98.62 167 GLY A N 1
ATOM 1258 C CA . GLY A 1 167 ? -1.907 -1.269 -19.828 1 98.62 167 GLY A CA 1
ATOM 1259 C C . GLY A 1 167 ? -2.498 -2.662 -19.734 1 98.62 167 GLY A C 1
ATOM 1260 O O . GLY A 1 167 ? -2.809 -3.277 -20.75 1 98.62 167 GLY A O 1
ATOM 1261 N N . LEU A 1 168 ? -2.572 -3.217 -18.516 1 98.88 168 LEU A N 1
ATOM 1262 C CA . LEU A 1 168 ? -3.119 -4.555 -18.344 1 98.88 168 LEU A CA 1
ATOM 1263 C C . LEU A 1 168 ? -4.539 -4.492 -17.781 1 98.88 168 LEU A C 1
ATOM 1265 O O . LEU A 1 168 ? -4.871 -3.586 -17.016 1 98.88 168 LEU A O 1
ATOM 1269 N N . PRO A 1 169 ? -5.383 -5.402 -18.156 1 98.75 169 PRO A N 1
ATOM 1270 C CA . PRO A 1 169 ? -6.723 -5.445 -17.578 1 98.75 169 PRO A CA 1
ATOM 1271 C C . PRO A 1 169 ? -6.734 -6.012 -16.156 1 98.75 169 PRO A C 1
ATOM 1273 O O . PRO A 1 169 ? -6.062 -7.008 -15.883 1 98.75 169 PRO A O 1
ATOM 1276 N N . LEU A 1 170 ? -7.363 -5.34 -15.25 1 98.88 170 LEU A N 1
ATOM 1277 C CA . LEU A 1 170 ? -7.785 -5.918 -13.984 1 98.88 170 LEU A CA 1
ATOM 1278 C C . LEU A 1 170 ? -9.094 -6.688 -14.141 1 98.88 170 LEU A C 1
ATOM 1280 O O . LEU A 1 170 ? -10.164 -6.086 -14.273 1 98.88 170 LEU A O 1
ATOM 1284 N N . VAL A 1 171 ? -9.008 -8 -14.086 1 98.88 171 VAL A N 1
ATOM 1285 C CA . VAL A 1 171 ? -10.141 -8.781 -14.562 1 98.88 171 VAL A CA 1
ATOM 1286 C C . VAL A 1 171 ? -11.016 -9.203 -13.383 1 98.88 171 VAL A C 1
ATOM 1288 O O . VAL A 1 171 ? -12.141 -9.672 -13.57 1 98.88 171 VAL A O 1
ATOM 1291 N N . GLY A 1 172 ? -10.578 -8.984 -12.203 1 98.88 172 GLY A N 1
ATOM 1292 C CA . GLY A 1 172 ? -11.312 -9.297 -10.984 1 98.88 172 GLY A CA 1
ATOM 1293 C C . GLY A 1 172 ? -10.516 -9.023 -9.727 1 98.88 172 GLY A C 1
ATOM 1294 O O . GLY A 1 172 ? -9.312 -8.75 -9.789 1 98.88 172 GLY A O 1
ATOM 1295 N N . TRP A 1 173 ? -11.164 -9.031 -8.656 1 98.94 173 TRP A N 1
ATOM 1296 C CA . TRP A 1 173 ? -10.492 -8.93 -7.367 1 98.94 173 TRP A CA 1
ATOM 1297 C C . TRP A 1 173 ? -11.18 -9.805 -6.324 1 98.94 173 TRP A C 1
ATOM 1299 O O . TRP A 1 173 ? -12.32 -10.219 -6.508 1 98.94 173 TRP A O 1
ATOM 1309 N N . ILE A 1 174 ? -10.453 -10.219 -5.359 1 98.94 174 ILE A N 1
ATOM 1310 C CA . ILE A 1 174 ? -10.898 -11.07 -4.262 1 98.94 174 ILE A CA 1
ATOM 1311 C C . ILE A 1 174 ? -10.703 -10.344 -2.934 1 98.94 174 ILE A C 1
ATOM 1313 O O . ILE A 1 174 ? -9.633 -9.797 -2.668 1 98.94 174 ILE A O 1
ATOM 1317 N N . ALA A 1 175 ? -11.773 -10.227 -2.172 1 98.94 175 ALA A N 1
ATOM 1318 C CA . ALA A 1 175 ? -11.656 -9.773 -0.791 1 98.94 175 ALA A CA 1
ATOM 1319 C C . ALA A 1 175 ? -11.234 -10.914 0.13 1 98.94 175 ALA A C 1
ATOM 1321 O O . ALA A 1 175 ? -11.938 -11.914 0.248 1 98.94 175 ALA A O 1
ATOM 1322 N N . ASN A 1 176 ? -10.086 -10.781 0.736 1 98.81 176 ASN A N 1
ATOM 1323 C CA . ASN A 1 176 ? -9.617 -11.797 1.674 1 98.81 176 ASN A CA 1
ATOM 1324 C C . ASN A 1 176 ? -9.562 -11.258 3.102 1 98.81 176 ASN A C 1
ATOM 1326 O O . ASN A 1 176 ? -8.836 -10.305 3.381 1 98.81 176 ASN A O 1
ATOM 1330 N N . ASP A 1 177 ? -10.367 -11.836 3.992 1 98.25 177 ASP A N 1
ATOM 1331 C CA . ASP A 1 177 ? -10.344 -11.43 5.395 1 98.25 177 ASP A CA 1
ATOM 1332 C C . ASP A 1 177 ? -9.109 -11.977 6.102 1 98.25 177 ASP A C 1
ATOM 1334 O O . ASP A 1 177 ? -9.07 -13.156 6.473 1 98.25 177 ASP A O 1
ATOM 1338 N N . ILE A 1 178 ? -8.18 -11.078 6.352 1 97.38 178 ILE A N 1
ATOM 1339 C CA . ILE A 1 178 ? -6.914 -11.516 6.938 1 97.38 178 ILE A CA 1
ATOM 1340 C C . ILE A 1 178 ? -6.996 -11.43 8.461 1 97.38 178 ILE A C 1
ATOM 1342 O O . ILE A 1 178 ? -6.02 -11.719 9.156 1 97.38 178 ILE A O 1
ATOM 1346 N N . GLN A 1 179 ? -7.992 -10.984 8.938 1 97.06 179 GLN A N 1
ATOM 1347 C CA . GLN A 1 179 ? -8.383 -10.906 10.344 1 97.06 179 GLN A CA 1
ATOM 1348 C C . GLN A 1 179 ? -9.898 -11.008 10.5 1 97.06 179 GLN A C 1
ATOM 1350 O O . GLN A 1 179 ? -10.641 -10.844 9.531 1 97.06 179 GLN A O 1
ATOM 1355 N N . PRO A 1 180 ? -10.359 -11.359 11.695 1 96.94 180 PRO A N 1
ATOM 1356 C CA . PRO A 1 180 ? -11.812 -11.359 11.891 1 96.94 180 PRO A CA 1
ATOM 1357 C C . PRO A 1 180 ? -12.453 -10.023 11.539 1 96.94 180 PRO A C 1
ATOM 1359 O O . PRO A 1 180 ? -11.914 -8.969 11.859 1 96.94 180 PRO A O 1
ATOM 1362 N N . PRO A 1 181 ? -13.578 -10.086 10.883 1 95.88 181 PRO A N 1
ATOM 1363 C CA . PRO A 1 181 ? -14.219 -8.844 10.445 1 95.88 181 PRO A CA 1
ATOM 1364 C C . PRO A 1 181 ? -14.562 -7.914 11.609 1 95.88 181 PRO A C 1
ATOM 1366 O O . PRO A 1 181 ? -15.102 -8.367 12.625 1 95.88 181 PRO A O 1
ATOM 1369 N N . GLY A 1 182 ? -14.242 -6.672 11.469 1 95 182 GLY A N 1
ATOM 1370 C CA . GLY A 1 182 ? -14.586 -5.664 12.461 1 95 182 GLY A CA 1
ATOM 1371 C C . GLY A 1 182 ? -15.906 -4.977 12.18 1 95 182 GLY A C 1
ATOM 1372 O O . GLY A 1 182 ? -16.656 -5.391 11.297 1 95 182 GLY A O 1
ATOM 1373 N N . LYS A 1 183 ? -16.141 -3.896 12.93 1 96.12 183 LYS A N 1
ATOM 1374 C CA . LYS A 1 183 ? -17.391 -3.15 12.914 1 96.12 183 LYS A CA 1
ATOM 1375 C C . LYS A 1 183 ? -17.688 -2.584 11.531 1 96.12 183 LYS A C 1
ATOM 1377 O O . LYS A 1 183 ? -18.828 -2.543 11.102 1 96.12 183 LYS A O 1
ATOM 1382 N N . ARG A 1 184 ? -16.672 -2.182 10.82 1 97.69 184 ARG A N 1
ATOM 1383 C CA . ARG A 1 184 ? -16.875 -1.436 9.586 1 97.69 184 ARG A CA 1
ATOM 1384 C C . ARG A 1 184 ? -16.578 -2.303 8.367 1 97.69 184 ARG A C 1
ATOM 1386 O O . ARG A 1 184 ? -16.359 -1.787 7.266 1 97.69 184 ARG A O 1
ATOM 1393 N N . HIS A 1 185 ? -16.531 -3.586 8.555 1 98.06 185 HIS A N 1
ATOM 1394 C CA . HIS A 1 185 ? -16.188 -4.531 7.496 1 98.06 185 HIS A CA 1
ATOM 1395 C C . HIS A 1 185 ? -17.062 -4.336 6.266 1 98.06 185 HIS A C 1
ATOM 1397 O O . HIS A 1 185 ? -16.562 -4.242 5.145 1 98.06 185 HIS A O 1
ATOM 1403 N N . ARG A 1 186 ? -18.359 -4.246 6.457 1 98.06 186 ARG A N 1
ATOM 1404 C CA . ARG A 1 186 ? -19.312 -4.102 5.355 1 98.06 186 ARG A CA 1
ATOM 1405 C C . ARG A 1 186 ? -19.047 -2.82 4.57 1 98.06 186 ARG A C 1
ATOM 1407 O O . ARG A 1 186 ? -19.078 -2.822 3.34 1 98.06 186 ARG A O 1
ATOM 1414 N N . GLU A 1 187 ? -18.812 -1.745 5.23 1 98.5 187 GLU A N 1
ATOM 1415 C CA . GLU A 1 187 ? -18.547 -0.464 4.586 1 98.5 187 GLU A CA 1
ATOM 1416 C C . GLU A 1 187 ? -17.25 -0.515 3.771 1 98.5 187 GLU A C 1
ATOM 1418 O O . GLU A 1 187 ? -17.172 0.08 2.695 1 98.5 187 GLU A O 1
ATOM 1423 N N . TYR A 1 188 ? -16.234 -1.198 4.312 1 98.56 188 TYR A N 1
ATOM 1424 C CA . TYR A 1 188 ? -15 -1.376 3.555 1 98.56 188 TYR A CA 1
ATOM 1425 C C . TYR A 1 188 ? -15.266 -2.123 2.252 1 98.56 188 TYR A C 1
ATOM 1427 O O . TYR A 1 188 ? -14.828 -1.694 1.183 1 98.56 188 TYR A O 1
ATOM 1435 N N . LEU A 1 189 ? -16.031 -3.197 2.322 1 98.75 189 LEU A N 1
ATOM 1436 C CA . LEU A 1 189 ? -16.328 -3.996 1.14 1 98.75 189 LEU A CA 1
ATOM 1437 C C . LEU A 1 189 ? -17.141 -3.195 0.136 1 98.75 189 LEU A C 1
ATOM 1439 O O . LEU A 1 189 ? -16.906 -3.271 -1.071 1 98.75 189 LEU A O 1
ATOM 1443 N N . GLN A 1 190 ? -18.109 -2.467 0.633 1 98.62 190 GLN A N 1
ATOM 1444 C CA . GLN A 1 190 ? -18.938 -1.64 -0.237 1 98.62 190 GLN A CA 1
ATOM 1445 C C . GLN A 1 190 ? -18.094 -0.597 -0.969 1 98.62 190 GLN A C 1
ATOM 1447 O O . GLN A 1 190 ? -18.281 -0.379 -2.168 1 98.62 190 GLN A O 1
ATOM 1452 N N . THR A 1 191 ? -17.203 0.054 -0.23 1 98.81 191 THR A N 1
ATOM 1453 C CA . THR A 1 191 ? -16.328 1.056 -0.84 1 98.81 191 THR A CA 1
ATOM 1454 C C . THR A 1 191 ? -15.422 0.419 -1.891 1 98.81 191 THR A C 1
ATOM 1456 O O . THR A 1 191 ? -15.297 0.935 -3.004 1 98.81 191 THR A O 1
ATOM 1459 N N . LEU A 1 192 ? -14.805 -0.699 -1.555 1 98.88 192 LEU A N 1
ATOM 1460 C CA . LEU A 1 192 ? -13.93 -1.405 -2.48 1 98.88 192 LEU A CA 1
ATOM 1461 C C . LEU A 1 192 ? -14.672 -1.784 -3.756 1 98.88 192 LEU A C 1
ATOM 1463 O O . LEU A 1 192 ? -14.156 -1.594 -4.859 1 98.88 192 LEU A O 1
ATOM 1467 N N . THR A 1 193 ? -15.867 -2.336 -3.588 1 98.81 193 THR A N 1
ATOM 1468 C CA . THR A 1 193 ? -16.672 -2.732 -4.738 1 98.81 193 THR A CA 1
ATOM 1469 C C . THR A 1 193 ? -16.969 -1.531 -5.633 1 98.81 193 THR A C 1
ATOM 1471 O O . THR A 1 193 ? -17 -1.653 -6.859 1 98.81 193 THR A O 1
ATOM 1474 N N . ARG A 1 194 ? -17.141 -0.424 -5.059 1 98.5 194 ARG A N 1
ATOM 1475 C CA . ARG A 1 194 ? -17.469 0.785 -5.801 1 98.5 194 ARG A CA 1
ATOM 1476 C C . ARG A 1 194 ? -16.25 1.335 -6.531 1 98.5 194 ARG A C 1
ATOM 1478 O O . ARG A 1 194 ? -16.359 1.769 -7.68 1 98.5 194 ARG A O 1
ATOM 1485 N N . VAL A 1 195 ? -15.117 1.308 -5.926 1 98.56 195 VAL A N 1
ATOM 1486 C CA . VAL A 1 195 ? -13.992 2.094 -6.434 1 98.56 195 VAL A CA 1
ATOM 1487 C C . VAL A 1 195 ? -13.117 1.224 -7.332 1 98.56 195 VAL A C 1
ATOM 1489 O O . VAL A 1 195 ? -12.328 1.739 -8.125 1 98.56 195 VAL A O 1
ATOM 1492 N N . LEU A 1 196 ? -13.133 -0.059 -7.191 1 98.75 196 LEU A N 1
ATOM 1493 C CA . LEU A 1 196 ? -12.32 -0.92 -8.039 1 98.75 196 LEU A CA 1
ATOM 1494 C C . LEU A 1 196 ? -13 -1.168 -9.383 1 98.75 196 LEU A C 1
ATOM 1496 O O . LEU A 1 196 ? -14.18 -1.544 -9.422 1 98.75 196 LEU A O 1
ATOM 1500 N N . PRO A 1 197 ? -12.25 -0.927 -10.461 1 98.5 197 PRO A N 1
ATOM 1501 C CA . PRO A 1 197 ? -12.836 -1.051 -11.797 1 98.5 197 PRO A CA 1
ATOM 1502 C C . PRO A 1 197 ? -12.852 -2.492 -12.297 1 98.5 197 PRO A C 1
ATOM 1504 O O . PRO A 1 197 ? -12.508 -2.752 -13.453 1 98.5 197 PRO A O 1
ATOM 1507 N N . ALA A 1 198 ? -13.156 -3.455 -11.547 1 98.75 198 ALA A N 1
ATOM 1508 C CA . ALA A 1 198 ? -13.219 -4.879 -11.875 1 98.75 198 ALA A CA 1
ATOM 1509 C C . ALA A 1 198 ? -14.234 -5.594 -10.984 1 98.75 198 ALA A C 1
ATOM 1511 O O . ALA A 1 198 ? -14.523 -5.141 -9.875 1 98.75 198 ALA A O 1
ATOM 1512 N N . PRO A 1 199 ? -14.82 -6.68 -11.422 1 98.81 199 PRO A N 1
ATOM 1513 C CA . PRO A 1 199 ? -15.812 -7.395 -10.617 1 98.81 199 PRO A CA 1
ATOM 1514 C C . PRO A 1 199 ? -15.203 -8.062 -9.391 1 98.81 199 PRO A C 1
ATOM 1516 O O . PRO A 1 199 ? -14.07 -8.562 -9.453 1 98.81 199 PRO A O 1
ATOM 1519 N N . LEU A 1 200 ? -15.945 -8.039 -8.328 1 98.88 200 LEU A N 1
ATOM 1520 C CA . LEU A 1 200 ? -15.633 -8.875 -7.176 1 98.88 200 LEU A CA 1
ATOM 1521 C C . LEU A 1 200 ? -15.867 -10.344 -7.488 1 98.88 200 LEU A C 1
ATOM 1523 O O . LEU A 1 200 ? -16.984 -10.742 -7.809 1 98.88 200 LEU A O 1
ATOM 1527 N N . LEU A 1 201 ? -14.797 -11.172 -7.426 1 98.88 201 LEU A N 1
ATOM 1528 C CA . LEU A 1 201 ? -14.914 -12.602 -7.68 1 98.88 201 LEU A CA 1
ATOM 1529 C C . LEU A 1 201 ? -15.469 -13.328 -6.457 1 98.88 201 LEU A C 1
ATOM 1531 O O . LEU A 1 201 ? -16.016 -14.43 -6.574 1 98.88 201 LEU A O 1
ATOM 1535 N N . GLY A 1 202 ? -15.242 -12.734 -5.293 1 98.88 202 GLY A N 1
ATOM 1536 C CA . GLY A 1 202 ? -15.75 -13.289 -4.047 1 98.88 202 GLY A CA 1
ATOM 1537 C C . GLY A 1 202 ? -14.977 -12.828 -2.826 1 98.88 202 GLY A C 1
ATOM 1538 O O . GLY A 1 202 ? -14 -12.078 -2.951 1 98.88 202 GLY A O 1
ATOM 1539 N N . GLU A 1 203 ? -15.492 -13.195 -1.703 1 98.88 203 GLU A N 1
ATOM 1540 C CA . GLU A 1 203 ? -14.859 -12.93 -0.415 1 98.88 203 GLU A CA 1
ATOM 1541 C C . GLU A 1 203 ? -14.516 -14.227 0.307 1 98.88 203 GLU A C 1
ATOM 1543 O O . GLU A 1 203 ? -15.359 -15.109 0.454 1 98.88 203 GLU A O 1
ATOM 1548 N N . ILE A 1 204 ? -13.266 -14.344 0.654 1 98.69 204 ILE A N 1
ATOM 1549 C CA . ILE A 1 204 ? -12.82 -15.469 1.466 1 98.69 204 ILE A CA 1
ATOM 1550 C C . ILE A 1 204 ? -12.781 -15.062 2.938 1 98.69 204 ILE A C 1
ATOM 1552 O O . ILE A 1 204 ? -12.031 -14.164 3.316 1 98.69 204 ILE A O 1
ATOM 1556 N N . PRO A 1 205 ? -13.531 -15.656 3.793 1 98.06 205 PRO A N 1
ATOM 1557 C CA . PRO A 1 205 ? -13.562 -15.281 5.207 1 98.06 205 PRO A CA 1
ATOM 1558 C C . PRO A 1 205 ? -12.273 -15.648 5.941 1 98.06 205 PRO A C 1
ATOM 1560 O O . PRO A 1 205 ? -11.43 -16.375 5.395 1 98.06 205 PRO A O 1
ATOM 1563 N N . TRP A 1 206 ? -12.117 -15.086 7.129 1 96.94 206 TRP A N 1
ATOM 1564 C CA . TRP A 1 206 ? -10.977 -15.445 7.969 1 96.94 206 TRP A CA 1
ATOM 1565 C C . TRP A 1 206 ? -11.031 -16.922 8.367 1 96.94 206 TRP A C 1
ATOM 1567 O O . TRP A 1 206 ? -11.961 -17.344 9.055 1 96.94 206 TRP A O 1
ATOM 1577 N N . LEU A 1 207 ? -10.117 -17.703 7.844 1 94.44 207 LEU A N 1
ATOM 1578 C CA . LEU A 1 207 ? -10.141 -19.156 8.023 1 94.44 207 LEU A CA 1
ATOM 1579 C C . LEU A 1 207 ? -8.852 -19.641 8.672 1 94.44 207 LEU A C 1
ATOM 1581 O O . LEU A 1 207 ? -7.762 -19.172 8.344 1 94.44 207 LEU A O 1
ATOM 1585 N N . ALA A 1 208 ? -8.977 -20.469 9.562 1 88.38 208 ALA A N 1
ATOM 1586 C CA . ALA A 1 208 ? -7.816 -21.172 10.094 1 88.38 208 ALA A CA 1
ATOM 1587 C C . ALA A 1 208 ? -7.223 -22.125 9.055 1 88.38 208 ALA A C 1
ATOM 1589 O O . ALA A 1 208 ? -7.957 -22.797 8.336 1 88.38 208 ALA A O 1
ATOM 1590 N N . ASP A 1 209 ? -5.859 -22.203 8.93 1 85.31 209 ASP A N 1
ATOM 1591 C CA . ASP A 1 209 ? -5.152 -23.094 8.016 1 85.31 209 ASP A CA 1
ATOM 1592 C C . ASP A 1 209 ? -5.738 -23.016 6.605 1 85.31 209 ASP A C 1
ATOM 1594 O O . ASP A 1 209 ? -6 -24.047 5.98 1 85.31 209 ASP A O 1
ATOM 1598 N N . ALA A 1 210 ? -5.969 -21.844 6.148 1 85.12 210 ALA A N 1
ATOM 1599 C CA . ALA A 1 210 ? -6.734 -21.594 4.926 1 85.12 210 ALA A CA 1
ATOM 1600 C C . ALA A 1 210 ? -6.059 -22.234 3.717 1 85.12 210 ALA A C 1
ATOM 1602 O O . ALA A 1 210 ? -6.727 -22.812 2.857 1 85.12 210 ALA A O 1
ATOM 1603 N N . SER A 1 211 ? -4.746 -22.203 3.68 1 82.25 211 SER A N 1
ATOM 1604 C CA . SER A 1 211 ? -4.051 -22.656 2.477 1 82.25 211 SER A CA 1
ATOM 1605 C C . SER A 1 211 ? -4.113 -24.172 2.334 1 82.25 211 SER A C 1
ATOM 1607 O O . SER A 1 211 ? -3.814 -24.703 1.267 1 82.25 211 SER A O 1
ATOM 1609 N N . GLN A 1 212 ? -4.586 -24.875 3.344 1 88.19 212 GLN A N 1
ATOM 1610 C CA . GLN A 1 212 ? -4.664 -26.328 3.307 1 88.19 212 GLN A CA 1
ATOM 1611 C C . GLN A 1 212 ? -6.086 -26.797 3.01 1 88.19 212 GLN A C 1
ATOM 1613 O O . GLN A 1 212 ? -6.324 -28 2.822 1 88.19 212 GLN A O 1
ATOM 1618 N N . ARG A 1 213 ? -6.91 -25.875 2.965 1 92.69 213 ARG A N 1
ATOM 1619 C CA . ARG A 1 213 ? -8.312 -26.219 2.766 1 92.69 213 ARG A CA 1
ATOM 1620 C C . ARG A 1 213 ? -8.578 -26.625 1.322 1 92.69 213 ARG A C 1
ATOM 1622 O O . ARG A 1 213 ? -7.98 -26.078 0.394 1 92.69 213 ARG A O 1
ATOM 1629 N N . GLN A 1 214 ? -9.562 -27.547 1.165 1 95 214 GLN A N 1
ATOM 1630 C CA . GLN A 1 214 ? -9.898 -28.078 -0.153 1 95 214 GLN A CA 1
ATOM 1631 C C . GLN A 1 214 ? -11.258 -27.578 -0.625 1 95 214 GLN A C 1
ATOM 1633 O O . GLN A 1 214 ? -11.766 -28.016 -1.653 1 95 214 GLN A O 1
ATOM 1638 N N . ASP A 1 215 ? -11.828 -26.672 0.128 1 97.25 215 ASP A N 1
ATOM 1639 C CA . ASP A 1 215 ? -13.18 -26.203 -0.173 1 97.25 215 ASP A CA 1
ATOM 1640 C C . ASP A 1 215 ? -13.219 -24.703 -0.366 1 97.25 215 ASP A C 1
ATOM 1642 O O . ASP A 1 215 ? -14.242 -24.062 -0.101 1 97.25 215 ASP A O 1
ATOM 1646 N N . LEU A 1 216 ? -12.062 -24.156 -0.767 1 98.25 216 LEU A N 1
ATOM 1647 C CA . LEU A 1 216 ? -11.977 -22.703 -0.893 1 98.25 216 LEU A CA 1
ATOM 1648 C C . LEU A 1 216 ? -12.742 -22.219 -2.123 1 98.25 216 LEU A C 1
ATOM 1650 O O . LEU A 1 216 ? -13.086 -21.047 -2.219 1 98.25 216 LEU A O 1
ATOM 1654 N N . ALA A 1 217 ? -12.992 -23.109 -3.082 1 98.31 217 ALA A N 1
ATOM 1655 C CA . ALA A 1 217 ? -13.68 -22.75 -4.324 1 98.31 217 ALA A CA 1
ATOM 1656 C C . ALA A 1 217 ? -15.055 -22.156 -4.043 1 98.31 217 ALA A C 1
ATOM 1658 O O . ALA A 1 217 ? -15.547 -21.328 -4.801 1 98.31 217 ALA A O 1
ATOM 1659 N N . GLN A 1 218 ? -15.633 -22.547 -2.943 1 98.31 218 GLN A N 1
ATOM 1660 C CA . GLN A 1 218 ? -17 -22.172 -2.625 1 98.31 218 GLN A CA 1
ATOM 1661 C C . GLN A 1 218 ? -17.125 -20.656 -2.412 1 98.31 218 GLN A C 1
ATOM 1663 O O . GLN A 1 218 ? -18.219 -20.109 -2.49 1 98.31 218 GLN A O 1
ATOM 1668 N N . TYR A 1 219 ? -16.047 -20.031 -2.221 1 98.5 219 TYR A N 1
ATOM 1669 C CA . TYR A 1 219 ? -16.078 -18.609 -1.887 1 98.5 219 TYR A CA 1
ATOM 1670 C C . TYR A 1 219 ? -15.961 -17.75 -3.141 1 98.5 219 TYR A C 1
ATOM 1672 O O . TYR A 1 219 ? -16.078 -16.531 -3.074 1 98.5 219 TYR A O 1
ATOM 1680 N N . LEU A 1 220 ? -15.703 -18.359 -4.289 1 98.69 220 LEU A N 1
ATOM 1681 C CA . LEU A 1 220 ? -15.398 -17.578 -5.48 1 98.69 220 LEU A CA 1
ATOM 1682 C C . LEU A 1 220 ? -16.391 -17.891 -6.598 1 98.69 220 LEU A C 1
ATOM 1684 O O . LEU A 1 220 ? -16.891 -19.016 -6.703 1 98.69 220 LEU A O 1
ATOM 1688 N N . ASP A 1 221 ? -16.719 -16.891 -7.355 1 98.56 221 ASP A N 1
ATOM 1689 C CA . ASP A 1 221 ? -17.422 -16.984 -8.625 1 98.56 221 ASP A CA 1
ATOM 1690 C C . ASP A 1 221 ? -16.516 -16.625 -9.797 1 98.56 221 ASP A C 1
ATOM 1692 O O . ASP A 1 221 ? -16.094 -15.469 -9.93 1 98.56 221 ASP A O 1
ATOM 1696 N N . LEU A 1 222 ? -16.188 -17.562 -10.711 1 98.12 222 LEU A N 1
ATOM 1697 C CA . LEU A 1 222 ? -15.234 -17.328 -11.789 1 98.12 222 LEU A CA 1
ATOM 1698 C C . LEU A 1 222 ? -15.961 -16.891 -13.062 1 98.12 222 LEU A C 1
ATOM 1700 O O . LEU A 1 222 ? -15.328 -16.656 -14.094 1 98.12 222 LEU A O 1
ATOM 1704 N N . SER A 1 223 ? -17.266 -16.641 -13.031 1 97.88 223 SER A N 1
ATOM 1705 C CA . SER A 1 223 ? -18.062 -16.297 -14.211 1 97.88 223 SER A CA 1
ATOM 1706 C C . SER A 1 223 ? -17.5 -15.047 -14.891 1 97.88 223 SER A C 1
ATOM 1708 O O . SER A 1 223 ? -17.484 -14.953 -16.109 1 97.88 223 SER A O 1
ATOM 1710 N N . PRO A 1 224 ? -16.938 -14.117 -14.141 1 96.44 224 PRO A N 1
ATOM 1711 C CA . PRO A 1 224 ? -16.422 -12.922 -14.797 1 96.44 224 PRO A CA 1
ATOM 1712 C C . PRO A 1 224 ? -15.133 -13.188 -15.578 1 96.44 224 PRO A C 1
ATOM 1714 O O . PRO A 1 224 ? -14.688 -12.344 -16.359 1 96.44 224 PRO A O 1
ATOM 1717 N N . LEU A 1 225 ? -14.477 -14.297 -15.297 1 95.56 225 LEU A N 1
ATOM 1718 C CA . LEU A 1 225 ? -13.195 -14.594 -15.938 1 95.56 225 LEU A CA 1
ATOM 1719 C C . LEU A 1 225 ? -13.398 -15.391 -17.219 1 95.56 225 LEU A C 1
ATOM 1721 O O . LEU A 1 225 ? -12.43 -15.773 -17.875 1 95.56 225 LEU A O 1
ATOM 1725 N N . GLN A 1 226 ? -14.664 -15.773 -17.547 1 86.31 226 GLN A N 1
ATOM 1726 C CA . GLN A 1 226 ? -14.961 -16.609 -18.703 1 86.31 226 GLN A CA 1
ATOM 1727 C C . GLN A 1 226 ? -15.008 -15.797 -20 1 86.31 226 GLN A C 1
ATOM 1729 O O . GLN A 1 226 ? -15.32 -14.602 -19.969 1 86.31 226 GLN A O 1
ATOM 1734 N N . MET B 1 1 ? 6.051 34.375 -0.665 1 83.19 1 MET B N 1
ATOM 1735 C CA . MET B 1 1 ? 5.004 33.406 -1.005 1 83.19 1 MET B CA 1
ATOM 1736 C C . MET B 1 1 ? 5.016 32.219 -0.044 1 83.19 1 MET B C 1
ATOM 1738 O O . MET B 1 1 ? 6.082 31.797 0.39 1 83.19 1 MET B O 1
ATOM 1742 N N . THR B 1 2 ? 3.838 31.797 0.51 1 94.12 2 THR B N 1
ATOM 1743 C CA . THR B 1 2 ? 3.727 30.766 1.538 1 94.12 2 THR B CA 1
ATOM 1744 C C . THR B 1 2 ? 4.062 29.391 0.967 1 94.12 2 THR B C 1
ATOM 1746 O O . THR B 1 2 ? 3.594 29.031 -0.113 1 94.12 2 THR B O 1
ATOM 1749 N N . LYS B 1 3 ? 5.035 28.734 1.518 1 97.75 3 LYS B N 1
ATOM 1750 C CA . LYS B 1 3 ? 5.312 27.344 1.178 1 97.75 3 LYS B CA 1
ATOM 1751 C C . LYS B 1 3 ? 4.246 26.406 1.747 1 97.75 3 LYS B C 1
ATOM 1753 O O . LYS B 1 3 ? 3.805 26.578 2.885 1 97.75 3 LYS B O 1
ATOM 1758 N N . ARG B 1 4 ? 3.775 25.531 0.957 1 98.38 4 ARG B N 1
ATOM 1759 C CA . ARG B 1 4 ? 2.789 24.531 1.361 1 98.38 4 ARG B CA 1
ATOM 1760 C C . ARG B 1 4 ? 3.217 23.125 0.934 1 98.38 4 ARG B C 1
ATOM 1762 O O . ARG B 1 4 ? 3.682 22.938 -0.191 1 98.38 4 ARG B O 1
ATOM 1769 N N . PHE B 1 5 ? 3.074 22.172 1.801 1 98.88 5 PHE B N 1
ATOM 1770 C CA . PHE B 1 5 ? 3.387 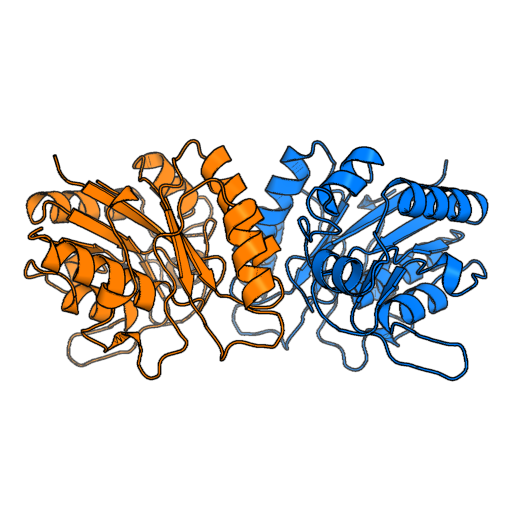20.781 1.489 1 98.88 5 PHE B CA 1
ATOM 1771 C C . PHE B 1 5 ? 2.297 19.844 2.01 1 98.88 5 PHE B C 1
ATOM 1773 O O . PHE B 1 5 ? 1.713 20.094 3.066 1 98.88 5 PHE B O 1
ATOM 1780 N N . PHE B 1 6 ? 1.991 18.844 1.279 1 98.94 6 PHE B N 1
ATOM 1781 C CA . PHE B 1 6 ? 1.095 17.781 1.691 1 98.94 6 PHE B CA 1
ATOM 1782 C C . PHE B 1 6 ? 1.882 16.516 2.035 1 98.94 6 PHE B C 1
ATOM 1784 O O . PHE B 1 6 ? 2.609 15.984 1.193 1 98.94 6 PHE B O 1
ATOM 1791 N N . VAL B 1 7 ? 1.72 16.031 3.252 1 98.94 7 VAL B N 1
ATOM 1792 C CA . VAL B 1 7 ? 2.381 14.805 3.701 1 98.94 7 VAL B CA 1
ATOM 1793 C C . VAL B 1 7 ? 1.421 13.625 3.582 1 98.94 7 VAL B C 1
ATOM 1795 O O . VAL B 1 7 ? 0.352 13.617 4.195 1 98.94 7 VAL B O 1
ATOM 1798 N N . THR B 1 8 ? 1.775 12.648 2.789 1 98.94 8 THR B N 1
ATOM 1799 C CA . THR B 1 8 ? 1.078 11.367 2.734 1 98.94 8 THR B CA 1
ATOM 1800 C C . THR B 1 8 ? 1.992 10.234 3.189 1 98.94 8 THR B C 1
ATOM 1802 O O . THR B 1 8 ? 3.168 10.461 3.48 1 98.94 8 THR B O 1
ATOM 1805 N N . GLY B 1 9 ? 1.433 9.055 3.414 1 98.81 9 GLY B N 1
ATOM 1806 C CA . GLY B 1 9 ? 2.189 7.891 3.846 1 98.81 9 GLY B CA 1
ATOM 1807 C C . GLY B 1 9 ? 1.909 6.652 3.01 1 98.81 9 GLY B C 1
ATOM 1808 O O . GLY B 1 9 ? 0.926 6.609 2.27 1 98.81 9 GLY B O 1
ATOM 1809 N N . THR B 1 10 ? 2.764 5.68 3.139 1 98.69 10 THR B N 1
ATOM 1810 C CA . THR B 1 10 ? 2.604 4.418 2.424 1 98.69 10 THR B CA 1
ATOM 1811 C C . THR B 1 10 ? 1.473 3.594 3.029 1 98.69 10 THR B C 1
ATOM 1813 O O . THR B 1 10 ? 0.985 2.646 2.408 1 98.69 10 THR B O 1
ATOM 1816 N N . ASP B 1 11 ? 1.14 3.824 4.238 1 97.19 11 ASP B N 1
ATOM 1817 C CA . ASP B 1 11 ? 0.084 3.109 4.949 1 97.19 11 ASP B CA 1
ATOM 1818 C C . ASP B 1 11 ? -0.376 3.889 6.18 1 97.19 11 ASP B C 1
ATOM 1820 O O . ASP B 1 11 ? 0.1 5 6.434 1 97.19 11 ASP B O 1
ATOM 1824 N N . THR B 1 12 ? -1.365 3.307 6.863 1 95.38 12 THR B N 1
ATOM 1825 C CA . THR B 1 12 ? -1.682 3.74 8.219 1 95.38 12 THR B CA 1
ATOM 1826 C C . THR B 1 12 ? -0.549 3.385 9.18 1 95.38 12 THR B C 1
ATOM 1828 O O . THR B 1 12 ? 0.161 2.398 8.969 1 95.38 12 THR B O 1
ATOM 1831 N N . GLU B 1 13 ? -0.258 4.277 10.125 1 94.5 13 GLU B N 1
ATOM 1832 C CA . GLU B 1 13 ? 0.646 4.012 11.234 1 94.5 13 GLU B CA 1
ATOM 1833 C C . GLU B 1 13 ? 2.09 3.889 10.758 1 94.5 13 GLU B C 1
ATOM 1835 O O . GLU B 1 13 ? 2.875 3.131 11.328 1 94.5 13 GLU B O 1
ATOM 1840 N N . VAL B 1 14 ? 2.4 4.602 9.695 1 97.56 14 VAL B N 1
ATOM 1841 C CA . VAL B 1 14 ? 3.768 4.539 9.188 1 97.56 14 VAL B CA 1
ATOM 1842 C C . VAL B 1 14 ? 4.582 5.699 9.766 1 97.56 14 VAL B C 1
ATOM 1844 O O . VAL B 1 14 ? 5.758 5.863 9.43 1 97.56 14 VAL B O 1
ATOM 1847 N N . GLY B 1 15 ? 4.004 6.543 10.57 1 97.56 15 GLY B N 1
ATOM 1848 C CA . GLY B 1 15 ? 4.75 7.59 11.242 1 97.56 15 GLY B CA 1
ATOM 1849 C C . GLY B 1 15 ? 4.633 8.945 10.562 1 97.56 15 GLY B C 1
ATOM 1850 O O . GLY B 1 15 ? 5.57 9.734 10.586 1 97.56 15 GLY B O 1
ATOM 1851 N N . LYS B 1 16 ? 3.527 9.234 9.898 1 98.38 16 LYS B N 1
ATOM 1852 C CA . LYS B 1 16 ? 3.314 10.531 9.258 1 98.38 16 LYS B CA 1
ATOM 1853 C C . LYS B 1 16 ? 3.463 11.672 10.266 1 98.38 16 LYS B C 1
ATOM 1855 O O . LYS B 1 16 ? 4.094 12.688 9.969 1 98.38 16 LYS B O 1
ATOM 1860 N N . THR B 1 17 ? 2.885 11.469 11.445 1 98.06 17 THR B N 1
ATOM 1861 C CA . THR B 1 17 ? 2.877 12.531 12.438 1 98.06 17 THR B CA 1
ATOM 1862 C C . THR B 1 17 ? 4.285 12.789 12.969 1 98.06 17 THR B C 1
ATOM 1864 O O . THR B 1 17 ? 4.684 13.938 13.172 1 98.06 17 THR B O 1
ATOM 1867 N N . VAL B 1 18 ? 5.035 11.711 13.211 1 98.38 18 VAL B N 1
ATOM 1868 C CA . VAL B 1 18 ? 6.426 11.859 13.625 1 98.38 18 VAL B CA 1
ATOM 1869 C C . VAL B 1 18 ? 7.203 12.625 12.555 1 98.38 18 VAL B C 1
ATOM 1871 O O . VAL B 1 18 ? 7.961 13.547 12.867 1 98.38 18 VAL B O 1
ATOM 1874 N N . ALA B 1 19 ? 7.004 12.266 11.328 1 98.75 19 ALA B N 1
ATOM 1875 C CA . ALA B 1 19 ? 7.66 12.938 10.203 1 98.75 19 ALA B CA 1
ATOM 1876 C C . ALA B 1 19 ? 7.207 14.391 10.094 1 98.75 19 ALA B C 1
ATOM 1878 O O . ALA B 1 19 ? 8.031 15.289 9.891 1 98.75 19 ALA B O 1
ATOM 1879 N N . SER B 1 20 ? 5.883 14.625 10.195 1 98.75 20 SER B N 1
ATOM 1880 C CA . SER B 1 20 ? 5.34 15.977 10.141 1 98.75 20 SER B CA 1
ATOM 1881 C C . SER B 1 20 ? 5.914 16.844 11.25 1 98.75 20 SER B C 1
ATOM 1883 O O . SER B 1 20 ? 6.273 18 11.016 1 98.75 20 SER B O 1
ATOM 1885 N N . SER B 1 21 ? 5.98 16.266 12.43 1 98.69 21 SER B N 1
ATOM 1886 C CA . SER B 1 21 ? 6.586 16.984 13.547 1 98.69 21 SER B CA 1
ATOM 1887 C C . SER B 1 21 ? 8.039 17.344 13.25 1 98.69 21 SER B C 1
ATOM 1889 O O . SER B 1 21 ? 8.461 18.469 13.5 1 98.69 21 SER B O 1
ATOM 1891 N N . ALA B 1 22 ? 8.773 16.391 12.703 1 98.88 22 ALA B N 1
ATOM 1892 C CA . ALA B 1 22 ? 10.164 16.625 12.344 1 98.88 22 ALA B CA 1
ATOM 1893 C C . ALA B 1 22 ? 10.289 17.734 11.305 1 98.88 22 ALA B C 1
ATOM 1895 O O . ALA B 1 22 ? 11.164 18.594 11.406 1 98.88 22 ALA B O 1
ATOM 1896 N N . LEU B 1 23 ? 9.438 17.734 10.32 1 98.88 23 LEU B N 1
ATOM 1897 C CA . LEU B 1 23 ? 9.445 18.75 9.266 1 98.88 23 LEU B CA 1
ATOM 1898 C C . LEU B 1 23 ? 9.164 20.125 9.844 1 98.88 23 LEU B C 1
ATOM 1900 O O . LEU B 1 23 ? 9.859 21.094 9.523 1 98.88 23 LEU B O 1
ATOM 1904 N N . LEU B 1 24 ? 8.109 20.219 10.688 1 98.81 24 LEU B N 1
ATOM 1905 C CA . LEU B 1 24 ? 7.773 21.5 11.32 1 98.81 24 LEU B CA 1
ATOM 1906 C C . LEU B 1 24 ? 8.93 22 12.18 1 98.81 24 LEU B C 1
ATOM 1908 O O . LEU B 1 24 ? 9.305 23.172 12.102 1 98.81 24 LEU B O 1
ATOM 1912 N N . GLN B 1 25 ? 9.523 21.125 12.992 1 98.75 25 GLN B N 1
ATOM 1913 C CA . GLN B 1 25 ? 10.664 21.5 13.82 1 98.75 25 GLN B CA 1
ATOM 1914 C C . GLN B 1 25 ? 11.82 22.016 12.977 1 98.75 25 GLN B C 1
ATOM 1916 O O . GLN B 1 25 ? 12.422 23.047 13.297 1 98.75 25 GLN B O 1
ATOM 1921 N N . ALA B 1 26 ? 12.141 21.281 11.922 1 98.75 26 ALA B N 1
ATOM 1922 C CA . ALA B 1 26 ? 13.234 21.672 11.039 1 98.75 26 ALA B CA 1
ATOM 1923 C C . ALA B 1 26 ? 12.953 23.031 10.391 1 98.75 26 ALA B C 1
ATOM 1925 O O . ALA B 1 26 ? 13.844 23.875 10.312 1 98.75 26 ALA B O 1
ATOM 1926 N N . ALA B 1 27 ? 11.766 23.25 9.906 1 98.75 27 ALA B N 1
ATOM 1927 C CA . ALA B 1 27 ? 11.383 24.531 9.305 1 98.75 27 ALA B CA 1
ATOM 1928 C C . ALA B 1 27 ? 11.445 25.656 10.328 1 98.75 27 ALA B C 1
ATOM 1930 O O . ALA B 1 27 ? 11.883 26.766 10.008 1 98.75 27 ALA B O 1
ATOM 1931 N N . ASN B 1 28 ? 10.961 25.391 11.547 1 98.5 28 ASN B N 1
ATOM 1932 C CA . ASN B 1 28 ? 11.102 26.359 12.633 1 98.5 28 ASN B CA 1
ATOM 1933 C C . ASN B 1 28 ? 12.555 26.781 12.82 1 98.5 28 ASN B C 1
ATOM 1935 O O . ASN B 1 28 ? 12.836 27.969 12.969 1 98.5 28 ASN B O 1
ATOM 1939 N N . GLN B 1 29 ? 13.422 25.812 12.812 1 98.12 29 GLN B N 1
ATOM 1940 C CA . GLN B 1 29 ? 14.844 26.078 13.016 1 98.12 29 GLN B CA 1
ATOM 1941 C C . GLN B 1 29 ? 15.414 26.938 11.891 1 98.12 29 GLN B C 1
ATOM 1943 O O . GLN B 1 29 ? 16.359 27.688 12.102 1 98.12 29 GLN B O 1
ATOM 1948 N N . LEU B 1 30 ? 14.844 26.844 10.773 1 97.62 30 LEU B N 1
ATOM 1949 C CA . LEU B 1 30 ? 15.281 27.641 9.633 1 97.62 30 LEU B CA 1
ATOM 1950 C C . LEU B 1 30 ? 14.672 29.031 9.688 1 97.62 30 LEU B C 1
ATOM 1952 O O . LEU B 1 30 ? 14.945 29.875 8.82 1 97.62 30 LEU B O 1
ATOM 1956 N N . GLY B 1 31 ? 13.742 29.328 10.602 1 97.62 31 GLY B N 1
ATOM 1957 C CA . GLY B 1 31 ? 13.242 30.672 10.844 1 97.62 31 GLY B CA 1
ATOM 1958 C C . GLY B 1 31 ? 11.859 30.906 10.266 1 97.62 31 GLY B C 1
ATOM 1959 O O . GLY B 1 31 ? 11.328 32.031 10.336 1 97.62 31 GLY B O 1
ATOM 1960 N N . PHE B 1 32 ? 11.258 29.906 9.758 1 98.31 32 PHE B N 1
ATOM 1961 C CA . PHE B 1 32 ? 9.922 30.062 9.195 1 98.31 32 PHE B CA 1
ATOM 1962 C C . PHE B 1 32 ? 8.883 30.156 10.305 1 98.31 32 PHE B C 1
ATOM 1964 O O . PHE B 1 32 ? 9.062 29.594 11.383 1 98.31 32 PHE B O 1
ATOM 1971 N N . ASN B 1 33 ? 7.852 30.906 10.039 1 98.69 33 ASN B N 1
ATOM 1972 C CA . ASN B 1 33 ? 6.609 30.766 10.789 1 98.69 33 ASN B CA 1
ATOM 1973 C C . ASN B 1 33 ? 5.77 29.609 10.273 1 98.69 33 ASN B C 1
ATOM 1975 O O . ASN B 1 33 ? 5.191 29.688 9.188 1 98.69 33 ASN B O 1
ATOM 1979 N N . THR B 1 34 ? 5.746 28.547 11.07 1 98.88 34 THR B N 1
ATOM 1980 C CA . THR B 1 34 ? 5.168 27.312 10.555 1 98.88 34 THR B CA 1
ATOM 1981 C C . THR B 1 34 ? 3.779 27.078 11.141 1 98.88 34 THR B C 1
ATOM 1983 O O . THR B 1 34 ? 3.502 27.484 12.273 1 98.88 34 THR B O 1
ATOM 1986 N N . ALA B 1 35 ? 2.902 26.422 10.406 1 98.94 35 ALA B N 1
ATOM 1987 C CA . ALA B 1 35 ? 1.599 25.922 10.836 1 98.94 35 ALA B CA 1
ATOM 1988 C C . ALA B 1 35 ? 1.366 24.5 10.344 1 98.94 35 ALA B C 1
ATOM 1990 O O . ALA B 1 35 ? 1.523 24.219 9.156 1 98.94 35 ALA B O 1
ATOM 1991 N N . GLY B 1 36 ? 1.078 23.594 11.266 1 98.88 36 GLY B N 1
ATOM 1992 C CA . GLY B 1 36 ? 0.612 22.266 10.914 1 98.88 36 GLY B CA 1
ATOM 1993 C C . GLY B 1 36 ? -0.893 22.188 10.742 1 98.88 36 GLY B C 1
ATOM 1994 O O . GLY B 1 36 ? -1.645 22.812 11.484 1 98.88 36 GLY B O 1
ATOM 1995 N N . TYR B 1 37 ? -1.276 21.469 9.766 1 98.94 37 TYR B N 1
ATOM 1996 C CA . TYR B 1 37 ? -2.682 21.328 9.406 1 98.94 37 TYR B CA 1
ATOM 1997 C C . TYR B 1 37 ? -3.061 19.859 9.289 1 98.94 37 TYR B C 1
ATOM 1999 O O . TYR B 1 37 ? -2.426 19.094 8.547 1 98.94 37 TYR B O 1
ATOM 2007 N N . LYS B 1 38 ? -3.943 19.297 10.062 1 98.88 38 LYS B N 1
ATOM 2008 C CA . LYS B 1 38 ? -4.582 17.984 10 1 98.88 38 LYS B CA 1
ATOM 2009 C C . LYS B 1 38 ? -6.062 18.109 9.664 1 98.88 38 LYS B C 1
ATOM 2011 O O . LYS B 1 38 ? -6.922 17.953 10.531 1 98.88 38 LYS B O 1
ATOM 2016 N N . PRO 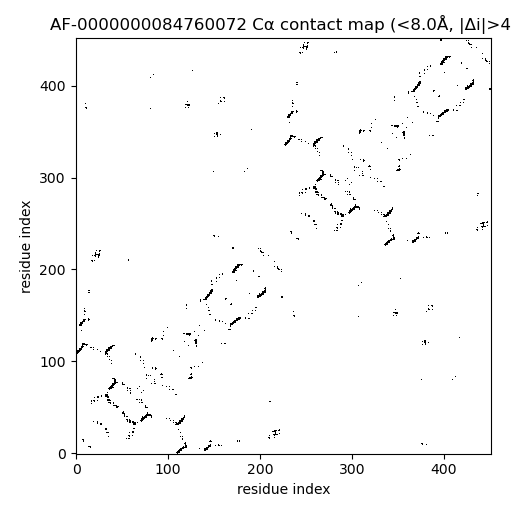B 1 39 ? -6.371 18.312 8.406 1 98.81 39 PRO B N 1
ATOM 2017 C CA . PRO B 1 39 ? -7.738 18.719 8.062 1 98.81 39 PRO B CA 1
ATOM 2018 C C . PRO B 1 39 ? -8.781 17.688 8.508 1 98.81 39 PRO B C 1
ATOM 2020 O O . PRO B 1 39 ? -9.906 18.062 8.852 1 98.81 39 PRO B O 1
ATOM 2023 N N . VAL B 1 40 ? -8.43 16.438 8.477 1 98.88 40 VAL B N 1
ATOM 2024 C CA . VAL B 1 40 ? -9.336 15.359 8.867 1 98.88 40 VAL B CA 1
ATOM 2025 C C . VAL B 1 40 ? -8.594 14.367 9.766 1 98.88 40 VAL B C 1
ATOM 2027 O O . VAL B 1 40 ? -7.512 13.891 9.422 1 98.88 40 VAL B O 1
ATOM 2030 N N . ALA B 1 41 ? -9.109 14.109 10.914 1 98.44 41 ALA B N 1
ATOM 2031 C CA . ALA B 1 41 ? -8.57 13.094 11.812 1 98.44 41 ALA B CA 1
ATOM 2032 C C . ALA B 1 41 ? -9.672 12.164 12.312 1 98.44 41 ALA B C 1
ATOM 2034 O O . ALA B 1 41 ? -10.75 12.617 12.688 1 98.44 41 ALA B O 1
ATOM 2035 N N . SER B 1 42 ? -9.398 10.938 12.18 1 97.44 42 SER B N 1
ATOM 2036 C CA . SER B 1 42 ? -10.211 9.914 12.844 1 97.44 42 SER B CA 1
ATOM 2037 C C . SER B 1 42 ? -9.43 9.211 13.945 1 97.44 42 SER B C 1
ATOM 2039 O O . SER B 1 42 ? -8.195 9.18 13.914 1 97.44 42 SER B O 1
ATOM 2041 N N . GLY B 1 43 ? -10.125 8.602 14.914 1 97.25 43 GLY B N 1
ATOM 2042 C CA . GLY B 1 43 ? -9.445 8.086 16.094 1 97.25 43 GLY B CA 1
ATOM 2043 C C . GLY B 1 43 ? -9.039 9.172 17.078 1 97.25 43 GLY B C 1
ATOM 2044 O O . GLY B 1 43 ? -7.887 9.617 17.062 1 97.25 43 GLY B O 1
ATOM 2045 N N . SER B 1 44 ? -9.93 9.688 17.828 1 98.25 44 SER B N 1
ATOM 2046 C CA . SER B 1 44 ? -9.727 10.805 18.75 1 98.25 44 SER B CA 1
ATOM 2047 C C . SER B 1 44 ? -10.312 10.508 20.125 1 98.25 44 SER B C 1
ATOM 2049 O O . SER B 1 44 ? -11.203 9.664 20.266 1 98.25 44 SER B O 1
ATOM 2051 N N . ASP B 1 45 ? -9.805 11.156 21.062 1 98.06 45 ASP B N 1
ATOM 2052 C CA . ASP B 1 45 ? -10.234 10.953 22.438 1 98.06 45 ASP B CA 1
ATOM 2053 C C . ASP B 1 45 ? -11.07 12.133 22.938 1 98.06 45 ASP B C 1
ATOM 2055 O O . ASP B 1 45 ? -10.773 13.289 22.609 1 98.06 45 ASP B O 1
ATOM 2059 N N . LEU B 1 46 ? -12.047 11.797 23.703 1 97.56 46 LEU B N 1
ATOM 2060 C CA . LEU B 1 46 ? -12.82 12.844 24.375 1 97.56 46 LEU B CA 1
ATOM 2061 C C . LEU B 1 46 ? -12.039 13.422 25.547 1 97.56 46 LEU B C 1
ATOM 2063 O O . LEU B 1 46 ? -11.57 12.68 26.406 1 97.56 46 LEU B O 1
ATOM 2067 N N . THR B 1 47 ? -11.828 14.703 25.5 1 97.19 47 THR B N 1
ATOM 2068 C CA . THR B 1 47 ? -11.18 15.438 26.594 1 97.19 47 THR B CA 1
ATOM 2069 C C . THR B 1 47 ? -12.109 16.516 27.141 1 97.19 47 THR B C 1
ATOM 2071 O O . THR B 1 47 ? -13.234 16.672 26.656 1 97.19 47 THR B O 1
ATOM 2074 N N . ALA B 1 48 ? -11.586 17.281 28.141 1 97.12 48 ALA B N 1
ATOM 2075 C CA . ALA B 1 48 ? -12.352 18.375 28.719 1 97.12 48 ALA B CA 1
ATOM 2076 C C . ALA B 1 48 ? -12.586 19.484 27.688 1 97.12 48 ALA B C 1
ATOM 2078 O O . ALA B 1 48 ? -13.578 20.203 27.75 1 97.12 48 ALA B O 1
ATOM 2079 N N . GLN B 1 49 ? -11.797 19.609 26.688 1 97 49 GLN B N 1
ATOM 2080 C CA . GLN B 1 49 ? -11.875 20.641 25.656 1 97 49 GLN B CA 1
ATOM 2081 C C . GLN B 1 49 ? -12.57 20.125 24.406 1 97 49 GLN B C 1
ATOM 2083 O O . GLN B 1 49 ? -12.594 20.797 23.375 1 97 49 GLN B O 1
ATOM 2088 N N . GLY B 1 50 ? -13.102 18.875 24.531 1 97 50 GLY B N 1
ATOM 2089 C CA . GLY B 1 50 ? -13.727 18.25 23.375 1 97 50 GLY B CA 1
ATOM 2090 C C . GLY B 1 50 ? -12.875 17.156 22.766 1 97 50 GLY B C 1
ATOM 2091 O O . GLY B 1 50 ? -11.898 16.703 23.375 1 97 50 GLY B O 1
ATOM 2092 N N . LEU B 1 51 ? -13.328 16.656 21.594 1 97.94 51 LEU B N 1
ATOM 2093 C CA . LEU B 1 51 ? -12.578 15.609 20.922 1 97.94 51 LEU B CA 1
ATOM 2094 C C . LEU B 1 51 ? -11.211 16.125 20.484 1 97.94 51 LEU B C 1
ATOM 2096 O O . LEU B 1 51 ? -11.102 17.188 19.891 1 97.94 51 LEU B O 1
ATOM 2100 N N . ARG B 1 52 ? -10.164 15.383 20.859 1 98.56 52 ARG B N 1
ATOM 2101 C CA . ARG B 1 52 ? -8.797 15.734 20.5 1 98.56 52 ARG B CA 1
ATOM 2102 C C . ARG B 1 52 ? -8.086 14.547 19.859 1 98.56 52 ARG B C 1
ATOM 2104 O O . ARG B 1 52 ? -8.18 13.422 20.344 1 98.56 52 ARG B O 1
ATOM 2111 N N . ASN B 1 53 ? -7.488 14.805 18.766 1 98.5 53 ASN B N 1
ATOM 2112 C CA . ASN B 1 53 ? -6.648 13.828 18.078 1 98.5 53 ASN B CA 1
ATOM 2113 C C . ASN B 1 53 ? -5.172 14.047 18.391 1 98.5 53 ASN B C 1
ATOM 2115 O O . ASN B 1 53 ? -4.668 15.164 18.297 1 98.5 53 ASN B O 1
ATOM 2119 N N . GLU B 1 54 ? -4.516 12.977 18.688 1 97.31 54 GLU B N 1
ATOM 2120 C CA . GLU B 1 54 ? -3.127 13.078 19.141 1 97.31 54 GLU B CA 1
ATOM 2121 C C . GLU B 1 54 ? -2.232 13.609 18.016 1 97.31 54 GLU B C 1
ATOM 2123 O O . GLU B 1 54 ? -1.268 14.328 18.281 1 97.31 54 GLU B O 1
ATOM 2128 N N . ASP B 1 55 ? -2.471 13.211 16.766 1 98.06 55 ASP B N 1
ATOM 2129 C CA . ASP B 1 55 ? -1.708 13.734 15.641 1 98.06 55 ASP B CA 1
ATOM 2130 C C . ASP B 1 55 ? -1.878 15.25 15.516 1 98.06 55 ASP B C 1
ATOM 2132 O O . ASP B 1 55 ? -0.898 15.977 15.344 1 98.06 55 ASP B O 1
ATOM 2136 N N . ALA B 1 56 ? -3.127 15.695 15.594 1 98.62 56 ALA B N 1
ATOM 2137 C CA . ALA B 1 56 ? -3.426 17.125 15.5 1 98.62 56 ALA B CA 1
ATOM 2138 C C . ALA B 1 56 ? -2.746 17.906 16.625 1 98.62 56 ALA B C 1
ATOM 2140 O O . ALA B 1 56 ? -2.201 18.984 16.391 1 98.62 56 ALA B O 1
ATOM 2141 N N . LEU B 1 57 ? -2.783 17.328 17.781 1 98.38 57 LEU B N 1
ATOM 2142 C CA . LEU B 1 57 ? -2.133 17.969 18.922 1 98.38 57 LEU B CA 1
ATOM 2143 C C . LEU B 1 57 ? -0.627 18.078 18.703 1 98.38 57 LEU B C 1
ATOM 2145 O O . LEU B 1 57 ? -0.009 19.078 19.047 1 98.38 57 LEU B O 1
ATOM 2149 N N . ALA B 1 58 ? -0.043 17.047 18.172 1 98.31 58 ALA B N 1
ATOM 2150 C CA . ALA B 1 58 ? 1.385 17.062 17.875 1 98.31 58 ALA B CA 1
ATOM 2151 C C . ALA B 1 58 ? 1.714 18.156 16.859 1 98.31 58 ALA B C 1
ATOM 2153 O O . ALA B 1 58 ? 2.695 18.891 17.016 1 98.31 58 ALA B O 1
ATOM 2154 N N . LEU B 1 59 ? 0.891 18.281 15.812 1 98.69 59 LEU B N 1
ATOM 2155 C CA . LEU B 1 59 ? 1.106 19.344 14.82 1 98.69 59 LEU B CA 1
ATOM 2156 C C . LEU B 1 59 ? 0.964 20.719 15.453 1 98.69 59 LEU B C 1
ATOM 2158 O O . LEU B 1 59 ? 1.751 21.625 15.164 1 98.69 59 LEU B O 1
ATOM 2162 N N . GLN B 1 60 ? -0.035 20.844 16.281 1 98.69 60 GLN B N 1
ATOM 2163 C CA . GLN B 1 60 ? -0.255 22.094 16.984 1 98.69 60 GLN B CA 1
ATOM 2164 C C . GLN B 1 60 ? 0.962 22.469 17.828 1 98.69 60 GLN B C 1
ATOM 2166 O O . GLN B 1 60 ? 1.444 23.609 17.75 1 98.69 60 GLN B O 1
ATOM 2171 N N . ARG B 1 61 ? 1.478 21.516 18.516 1 98.19 61 ARG B N 1
ATOM 2172 C CA . ARG B 1 61 ? 2.607 21.734 19.422 1 98.19 61 ARG B CA 1
ATOM 2173 C C . ARG B 1 61 ? 3.863 22.109 18.641 1 98.19 61 ARG B C 1
ATOM 2175 O O . ARG B 1 61 ? 4.703 22.859 19.125 1 98.19 61 ARG B O 1
ATOM 2182 N N . ASN B 1 62 ? 3.98 21.625 17.438 1 98.62 62 ASN B N 1
ATOM 2183 C CA . ASN B 1 62 ? 5.207 21.828 16.672 1 98.62 62 ASN B CA 1
ATOM 2184 C C . ASN B 1 62 ? 5.062 23 15.703 1 98.62 62 ASN B C 1
ATOM 2186 O O . ASN B 1 62 ? 5.996 23.312 14.961 1 98.62 62 ASN B O 1
ATOM 2190 N N . SER B 1 63 ? 3.902 23.609 15.648 1 98.75 63 SER B N 1
ATOM 2191 C CA . SER B 1 63 ? 3.713 24.828 14.883 1 98.75 63 SER B CA 1
ATOM 2192 C C . SER B 1 63 ? 4.316 26.031 15.594 1 98.75 63 SER B C 1
ATOM 2194 O O . SER B 1 63 ? 4.23 26.141 16.828 1 98.75 63 SER B O 1
ATOM 2196 N N . ARG B 1 64 ? 4.922 26.875 14.836 1 98.56 64 ARG B N 1
ATOM 2197 C CA . ARG B 1 64 ? 5.496 28.062 15.453 1 98.56 64 ARG B CA 1
ATOM 2198 C C . ARG B 1 64 ? 4.418 29.094 15.766 1 98.56 64 ARG B C 1
ATOM 2200 O O . ARG B 1 64 ? 4.473 29.766 16.797 1 98.56 64 ARG B O 1
ATOM 2207 N N . VAL B 1 65 ? 3.467 29.328 14.867 1 98.56 65 VAL B N 1
ATOM 2208 C CA . VAL B 1 65 ? 2.375 30.266 15.109 1 98.56 65 VAL B CA 1
ATOM 2209 C C . VAL B 1 65 ? 1.393 29.672 16.109 1 98.56 65 VAL B C 1
ATOM 2211 O O . VAL B 1 65 ? 1.184 28.453 16.141 1 98.56 65 VAL B O 1
ATOM 2214 N N . ALA B 1 66 ? 0.824 30.5 16.922 1 98.38 66 ALA B N 1
ATOM 2215 C CA . ALA B 1 66 ? -0.214 30.047 17.859 1 98.38 66 ALA B CA 1
ATOM 2216 C C . ALA B 1 66 ? -1.502 29.719 17.109 1 98.38 66 ALA B C 1
ATOM 2218 O O . ALA B 1 66 ? -2.031 30.547 16.359 1 98.38 66 ALA B O 1
ATOM 2219 N N . LEU B 1 67 ? -1.968 28.516 17.297 1 98.75 67 LEU B N 1
ATOM 2220 C CA . LEU B 1 67 ? -3.168 28.062 16.609 1 98.75 67 LEU B CA 1
ATOM 2221 C C . LEU B 1 67 ? -4.188 27.5 17.594 1 98.75 67 LEU B C 1
ATOM 2223 O O . LEU B 1 67 ? -3.82 26.844 18.562 1 98.75 67 LEU B O 1
ATOM 2227 N N . ARG B 1 68 ? -5.434 27.797 17.375 1 98.56 68 ARG B N 1
ATOM 2228 C CA . ARG B 1 68 ? -6.496 27.031 18.031 1 98.56 68 ARG B CA 1
ATOM 2229 C C . ARG B 1 68 ? -6.586 25.625 17.469 1 98.56 68 ARG B C 1
ATOM 2231 O O . ARG B 1 68 ? -6.25 25.391 16.312 1 98.56 68 ARG B O 1
ATOM 2238 N N . TYR B 1 69 ? -7.055 24.703 18.281 1 98.69 69 TYR B N 1
ATOM 2239 C CA . TYR B 1 69 ? -7.156 23.312 17.844 1 98.69 69 TYR B CA 1
ATOM 2240 C C . TYR B 1 69 ? -7.984 23.203 16.562 1 98.69 69 TYR B C 1
ATOM 2242 O O . TYR B 1 69 ? -7.609 22.469 15.641 1 98.69 69 TYR B O 1
ATOM 2250 N N . GLU B 1 70 ? -9.094 23.969 16.469 1 98.38 70 GLU B N 1
ATOM 2251 C CA . GLU B 1 70 ? -10.031 23.891 15.344 1 98.38 70 GLU B CA 1
ATOM 2252 C C . GLU B 1 70 ? -9.383 24.375 14.047 1 98.38 70 GLU B C 1
ATOM 2254 O O . GLU B 1 70 ? -9.805 23.969 12.961 1 98.38 70 GLU B O 1
ATOM 2259 N N . GLN B 1 71 ? -8.422 25.234 14.188 1 98.75 71 GLN B N 1
ATOM 2260 C CA . GLN B 1 71 ? -7.672 25.672 13.016 1 98.75 71 GLN B CA 1
ATOM 2261 C C . GLN B 1 71 ? -6.762 24.578 12.484 1 98.75 71 GLN B C 1
ATOM 2263 O O . GLN B 1 71 ? -6.516 24.484 11.281 1 98.75 71 GLN B O 1
ATOM 2268 N N . VAL B 1 72 ? -6.266 23.703 13.375 1 98.88 72 VAL B N 1
ATOM 2269 C CA . VAL B 1 72 ? -5.363 22.609 13.031 1 98.88 72 VAL B CA 1
ATOM 2270 C C . VAL B 1 72 ? -6.164 21.422 12.5 1 98.88 72 VAL B C 1
ATOM 2272 O O . VAL B 1 72 ? -5.781 20.812 11.508 1 98.88 72 VAL B O 1
ATOM 2275 N N . ASN B 1 73 ? -7.246 21.172 13.078 1 98.88 73 ASN B N 1
ATOM 2276 C CA . ASN B 1 73 ? -8.023 19.969 12.812 1 98.88 73 ASN B CA 1
ATOM 2277 C C . ASN B 1 73 ? -9.523 20.25 12.82 1 98.88 73 ASN B C 1
ATOM 2279 O O . ASN B 1 73 ? -10.219 19.922 13.781 1 98.88 73 ASN B O 1
ATOM 2283 N N . PRO B 1 74 ? -10.008 20.719 11.727 1 98.69 74 PRO B N 1
ATOM 2284 C CA . PRO B 1 74 ? -11.422 21.109 11.664 1 98.69 74 PRO B CA 1
ATOM 2285 C C . PRO B 1 74 ? -12.367 19.922 11.664 1 98.69 74 PRO B C 1
ATOM 2287 O O . PRO B 1 74 ? -13.508 20.031 12.133 1 98.69 74 PRO B O 1
ATOM 2290 N N . TYR B 1 75 ? -12.031 18.781 11.055 1 98.81 75 TYR B N 1
ATOM 2291 C CA . TYR B 1 75 ? -12.82 17.547 11.133 1 98.81 75 TYR B CA 1
ATOM 2292 C C . TYR B 1 75 ? -12.18 16.547 12.078 1 98.81 75 TYR B C 1
ATOM 2294 O O . TYR B 1 75 ? -11.195 15.891 11.727 1 98.81 75 TYR B O 1
ATOM 2302 N N . THR B 1 76 ? -12.758 16.422 13.266 1 98.69 76 THR B N 1
ATOM 2303 C CA . THR B 1 76 ? -12.297 15.477 14.273 1 98.69 76 THR B CA 1
ATOM 2304 C C . THR B 1 76 ? -13.352 14.406 14.539 1 98.69 76 THR B C 1
ATOM 2306 O O . THR B 1 76 ? -14.461 14.719 14.977 1 98.69 76 THR B O 1
ATOM 2309 N N . PHE B 1 77 ? -13.008 13.188 14.266 1 98.75 77 PHE B N 1
ATOM 2310 C CA . PHE B 1 77 ? -13.93 12.078 14.484 1 98.75 77 PHE B CA 1
ATOM 2311 C C . PHE B 1 77 ? -13.391 11.133 15.555 1 98.75 77 PHE B C 1
ATOM 2313 O O . PHE B 1 77 ? -12.188 10.867 15.609 1 98.75 77 PHE B O 1
ATOM 2320 N N . ALA B 1 78 ? -14.164 10.57 16.312 1 98.12 78 ALA B N 1
ATOM 2321 C CA . ALA B 1 78 ? -13.773 9.734 17.453 1 98.12 78 ALA B CA 1
ATOM 2322 C C . ALA B 1 78 ? -13.328 8.352 16.984 1 98.12 78 ALA B C 1
ATOM 2324 O O . ALA B 1 78 ? -12.242 7.887 17.344 1 98.12 78 ALA B O 1
ATOM 2325 N N . GLU B 1 79 ? -14.156 7.648 16.203 1 98.06 79 GLU B N 1
ATOM 2326 C CA . GLU B 1 79 ? -13.898 6.27 15.797 1 98.06 79 GLU B CA 1
ATOM 2327 C C . GLU B 1 79 ? -12.695 6.18 14.859 1 98.06 79 GLU B C 1
ATOM 2329 O O . GLU B 1 79 ? -12.609 6.922 13.883 1 98.06 79 GLU B O 1
ATOM 2334 N N . PRO B 1 80 ? -11.703 5.367 15.18 1 97.19 80 PRO B N 1
ATOM 2335 C CA . PRO B 1 80 ? -10.523 5.219 14.328 1 97.19 80 PRO B CA 1
ATOM 2336 C C . PRO B 1 80 ? -10.797 4.387 13.078 1 97.19 80 PRO B C 1
ATOM 2338 O O . PRO B 1 80 ? -10.32 3.258 12.969 1 97.19 80 PRO B O 1
ATOM 2341 N N . THR B 1 81 ? -11.625 4.855 12.227 1 98 81 THR B N 1
ATOM 2342 C CA . THR B 1 81 ? -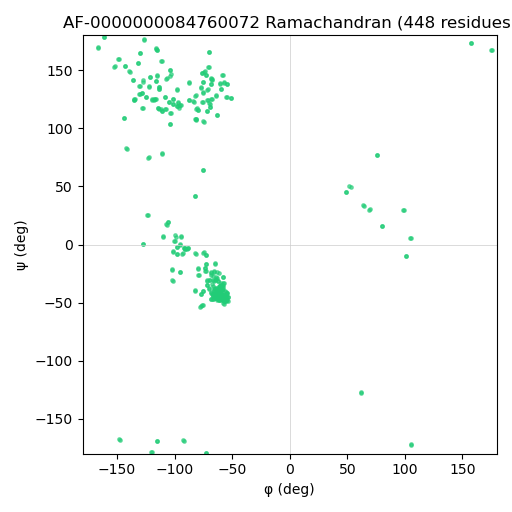11.961 4.23 10.945 1 98 81 THR B CA 1
ATOM 2343 C C . THR B 1 81 ? -11.773 5.215 9.797 1 98 81 THR B C 1
ATOM 2345 O O . THR B 1 81 ? -11.359 6.355 10.008 1 98 81 THR B O 1
ATOM 2348 N N . SER B 1 82 ? -11.969 4.73 8.602 1 98.19 82 SER B N 1
ATOM 2349 C CA . SER B 1 82 ? -11.82 5.59 7.426 1 98.19 82 SER B CA 1
ATOM 2350 C C . SER B 1 82 ? -12.734 6.805 7.516 1 98.19 82 SER B C 1
ATOM 2352 O O . SER B 1 82 ? -13.914 6.68 7.848 1 98.19 82 SER B O 1
ATOM 2354 N N . PRO B 1 83 ? -12.234 8 7.105 1 98.62 83 PRO B N 1
ATOM 2355 C CA . PRO B 1 83 ? -13 9.234 7.297 1 98.62 83 PRO B CA 1
ATOM 2356 C C . PRO B 1 83 ? -14.352 9.211 6.586 1 98.62 83 PRO B C 1
ATOM 2358 O O . PRO B 1 83 ? -15.352 9.688 7.137 1 98.62 83 PRO B O 1
ATOM 2361 N N . HIS B 1 84 ? -14.398 8.656 5.402 1 98.81 84 HIS B N 1
ATOM 2362 C CA . HIS B 1 84 ? -15.641 8.703 4.641 1 98.81 84 HIS B CA 1
ATOM 2363 C C . HIS B 1 84 ? -16.75 7.926 5.344 1 98.81 84 HIS B C 1
ATOM 2365 O O . HIS B 1 84 ? -17.938 8.273 5.227 1 98.81 84 HIS B O 1
ATOM 2371 N N . ILE B 1 85 ? -16.406 6.891 6.09 1 98.62 85 ILE B N 1
ATOM 2372 C CA . ILE B 1 85 ? -17.391 6.039 6.75 1 98.62 85 ILE B CA 1
ATOM 2373 C C . ILE B 1 85 ? -17.953 6.758 7.977 1 98.62 85 ILE B C 1
ATOM 2375 O O . ILE B 1 85 ? -19.172 6.879 8.125 1 98.62 85 ILE B O 1
ATOM 2379 N N . ILE B 1 86 ? -17.031 7.246 8.844 1 98.5 86 ILE B N 1
ATOM 2380 C CA . ILE B 1 86 ? -17.469 7.84 10.102 1 98.5 86 ILE B CA 1
ATOM 2381 C C . ILE B 1 86 ? -18.172 9.172 9.836 1 98.5 86 ILE B C 1
ATOM 2383 O O . ILE B 1 86 ? -19.125 9.531 10.531 1 98.5 86 ILE B O 1
ATOM 2387 N N . SER B 1 87 ? -17.672 9.977 8.859 1 98.62 87 SER B N 1
ATOM 2388 C CA . SER B 1 87 ? -18.328 11.227 8.492 1 98.62 87 SER B CA 1
ATOM 2389 C C . SER B 1 87 ? -19.766 10.992 8.031 1 98.62 87 SER B C 1
ATOM 2391 O O . SER B 1 87 ? -20.672 11.734 8.406 1 98.62 87 SER B O 1
ATOM 2393 N N . ALA B 1 88 ? -20 9.992 7.195 1 98.06 88 ALA B N 1
ATOM 2394 C CA . ALA B 1 88 ? -21.344 9.641 6.742 1 98.06 88 ALA B CA 1
ATOM 2395 C C . ALA B 1 88 ? -22.203 9.172 7.906 1 98.06 88 ALA B C 1
ATOM 2397 O O . ALA B 1 88 ? -23.359 9.594 8.047 1 98.06 88 ALA B O 1
ATOM 2398 N N . ASP B 1 89 ? -21.656 8.328 8.727 1 97.88 89 ASP B N 1
ATOM 2399 C CA . ASP B 1 89 ? -22.391 7.758 9.859 1 97.88 89 ASP B CA 1
ATOM 2400 C C . ASP B 1 89 ? -22.844 8.852 10.82 1 97.88 89 ASP B C 1
ATOM 2402 O O . ASP B 1 89 ? -23.969 8.789 11.344 1 97.88 89 ASP B O 1
ATOM 2406 N N . GLU B 1 90 ? -22.016 9.898 11 1 97.75 90 GLU B N 1
ATOM 2407 C CA . GLU B 1 90 ? -22.297 10.977 11.945 1 97.75 90 GLU B CA 1
ATOM 2408 C C . GLU B 1 90 ? -23.094 12.094 11.281 1 97.75 90 GLU B C 1
ATOM 2410 O O . GLU B 1 90 ? -23.5 13.055 11.938 1 97.75 90 GLU B O 1
ATOM 2415 N N . GLY B 1 91 ? -23.312 11.969 10.047 1 98.12 91 GLY B N 1
ATOM 2416 C CA . GLY B 1 91 ? -24 13.039 9.344 1 98.12 91 GLY B CA 1
ATOM 2417 C C . GLY B 1 91 ? -23.219 14.336 9.312 1 98.12 91 GLY B C 1
ATOM 2418 O O . GLY B 1 91 ? -23.781 15.422 9.43 1 98.12 91 GLY B O 1
ATOM 2419 N N . ARG B 1 92 ? -21.891 14.305 9.25 1 98 92 ARG B N 1
ATOM 2420 C CA . ARG B 1 92 ? -20.969 15.43 9.156 1 98 92 ARG B CA 1
ATOM 2421 C C . ARG B 1 92 ? -20.094 15.312 7.914 1 98 92 ARG B C 1
ATOM 2423 O O . ARG B 1 92 ? -18.891 15.062 8.016 1 98 92 ARG B O 1
ATOM 2430 N N . PRO B 1 93 ? -20.672 15.586 6.801 1 98.25 93 PRO B N 1
ATOM 2431 C CA . PRO B 1 93 ? -19.953 15.383 5.547 1 98.25 93 PRO B CA 1
ATOM 2432 C C . PRO B 1 93 ? -18.688 16.234 5.457 1 98.25 93 PRO B C 1
ATOM 2434 O O . PRO B 1 93 ? -18.672 17.391 5.879 1 98.25 93 PRO B O 1
ATOM 2437 N N . ILE B 1 94 ? -17.625 15.672 4.977 1 98.81 94 ILE B N 1
ATOM 2438 C CA . ILE B 1 94 ? -16.359 16.359 4.734 1 98.81 94 ILE B CA 1
ATOM 2439 C C . ILE B 1 94 ? -16.406 17.062 3.385 1 98.81 94 ILE B C 1
ATOM 2441 O O . ILE B 1 94 ? -16.641 16.438 2.35 1 98.81 94 ILE B O 1
ATOM 2445 N N . ALA B 1 95 ? -16.188 18.359 3.389 1 98.5 95 ALA B N 1
ATOM 2446 C CA . ALA B 1 95 ? -16.25 19.156 2.166 1 98.5 95 ALA B CA 1
ATOM 2447 C C . ALA B 1 95 ? -14.859 19.703 1.809 1 98.5 95 ALA B C 1
ATOM 2449 O O . ALA B 1 95 ? -14.156 20.219 2.668 1 98.5 95 ALA B O 1
ATOM 2450 N N . ALA B 1 96 ? -14.531 19.594 0.518 1 98.69 96 ALA B N 1
ATOM 2451 C CA . ALA B 1 96 ? -13.258 20.125 0.036 1 98.69 96 ALA B CA 1
ATOM 2452 C C . ALA B 1 96 ? -13.148 21.625 0.336 1 98.69 96 ALA B C 1
ATOM 2454 O O . ALA B 1 96 ? -12.062 22.125 0.655 1 98.69 96 ALA B O 1
ATOM 2455 N N . THR B 1 97 ? -14.234 22.344 0.247 1 98.56 97 THR B N 1
ATOM 2456 C CA . THR B 1 97 ? -14.242 23.781 0.469 1 98.56 97 THR B CA 1
ATOM 2457 C C . THR B 1 97 ? -13.836 24.109 1.903 1 98.56 97 THR B C 1
ATOM 2459 O O . THR B 1 97 ? -13.164 25.109 2.148 1 98.56 97 THR B O 1
ATOM 2462 N N . THR B 1 98 ? -14.281 23.281 2.826 1 98.56 98 THR B N 1
ATOM 2463 C CA . THR B 1 98 ? -13.898 23.484 4.219 1 98.56 98 THR B CA 1
ATOM 2464 C C . THR B 1 98 ? -12.406 23.25 4.41 1 98.56 98 THR B C 1
ATOM 2466 O O . THR B 1 98 ? -11.734 24.016 5.102 1 98.56 98 THR B O 1
ATOM 2469 N N . LEU B 1 99 ? -11.898 22.141 3.846 1 98.88 99 LEU B N 1
ATOM 2470 C CA . LEU B 1 99 ? -10.469 21.875 3.9 1 98.88 99 LEU B CA 1
ATOM 2471 C C . LEU B 1 99 ? -9.672 23.047 3.328 1 98.88 99 LEU B C 1
ATOM 2473 O O . LEU B 1 99 ? -8.703 23.5 3.939 1 98.88 99 LEU B O 1
ATOM 2477 N N . SER B 1 100 ? -10.117 23.547 2.189 1 98.94 100 SER B N 1
ATOM 2478 C CA . SER B 1 100 ? -9.43 24.641 1.503 1 98.94 100 SER B CA 1
ATOM 2479 C C . SER B 1 100 ? -9.5 25.938 2.305 1 98.94 100 SER B C 1
ATOM 2481 O O . SER B 1 100 ? -8.531 26.688 2.363 1 98.94 100 SER B O 1
ATOM 2483 N N . SER B 1 101 ? -10.672 26.234 2.861 1 98.81 101 SER B N 1
ATOM 2484 C CA . SER B 1 101 ? -10.82 27.422 3.688 1 98.81 101 SER B CA 1
ATOM 2485 C C . SER B 1 101 ? -9.867 27.391 4.875 1 98.81 101 SER B C 1
ATOM 2487 O O . SER B 1 101 ? -9.281 28.422 5.23 1 98.81 101 SER B O 1
ATOM 2489 N N . GLY B 1 102 ? -9.758 26.219 5.5 1 98.88 102 GLY B N 1
ATOM 2490 C CA . GLY B 1 102 ? -8.797 26.078 6.578 1 98.88 102 GLY B CA 1
ATOM 2491 C C . GLY B 1 102 ? -7.363 26.312 6.145 1 98.88 102 GLY B C 1
ATOM 2492 O O . GLY B 1 102 ? -6.598 26.969 6.848 1 98.88 102 GLY B O 1
ATOM 2493 N N . LEU B 1 103 ? -7.016 25.766 4.992 1 98.88 103 LEU B N 1
ATOM 2494 C CA . LEU B 1 103 ? -5.68 25.984 4.445 1 98.88 103 LEU B CA 1
ATOM 2495 C C . LEU B 1 103 ? -5.422 27.469 4.223 1 98.88 103 LEU B C 1
ATOM 2497 O O . LEU B 1 103 ? -4.363 27.984 4.586 1 98.88 103 LEU B O 1
ATOM 2501 N N . ARG B 1 104 ? -6.406 28.219 3.662 1 98.69 104 ARG B N 1
ATOM 2502 C CA . ARG B 1 104 ? -6.27 29.641 3.408 1 98.69 104 ARG B CA 1
ATOM 2503 C C . ARG B 1 104 ? -6.09 30.422 4.711 1 98.69 104 ARG B C 1
ATOM 2505 O O . ARG B 1 104 ? -5.312 31.375 4.766 1 98.69 104 ARG B O 1
ATOM 2512 N N . GLU B 1 105 ? -6.828 30.047 5.664 1 98.69 105 GLU B N 1
ATOM 2513 C CA . GLU B 1 105 ? -6.684 30.703 6.965 1 98.69 105 GLU B CA 1
ATOM 2514 C C . GLU B 1 105 ? -5.258 30.562 7.492 1 98.69 105 GLU B C 1
ATOM 2516 O O . GLU B 1 105 ? -4.664 31.547 7.949 1 98.69 105 GLU B O 1
ATOM 2521 N N . LEU B 1 106 ? -4.676 29.391 7.441 1 98.81 106 LEU B N 1
ATOM 2522 C CA . LEU B 1 106 ? -3.33 29.141 7.949 1 98.81 106 LEU B CA 1
ATOM 2523 C C . LEU B 1 106 ? -2.289 29.875 7.109 1 98.81 106 LEU B C 1
ATOM 2525 O O . LEU B 1 106 ? -1.266 30.328 7.633 1 98.81 106 LEU B O 1
ATOM 2529 N N . GLU B 1 107 ? -2.584 29.969 5.82 1 98.5 107 GLU B N 1
ATOM 2530 C CA . GLU B 1 107 ? -1.671 30.672 4.926 1 98.5 107 GLU B CA 1
ATOM 2531 C C . GLU B 1 107 ? -1.551 32.156 5.309 1 98.5 107 GLU B C 1
ATOM 2533 O O . GLU B 1 107 ? -0.55 32.781 4.996 1 98.5 107 GLU B O 1
ATOM 2538 N N . ARG B 1 108 ? -2.543 32.656 5.965 1 98 108 ARG B N 1
ATOM 2539 C CA . ARG B 1 108 ? -2.512 34.062 6.414 1 98 108 ARG B CA 1
ATOM 2540 C C . ARG B 1 108 ? -1.679 34.188 7.684 1 98 108 ARG B C 1
ATOM 2542 O O . ARG B 1 108 ? -1.178 35.281 7.977 1 98 108 ARG B O 1
ATOM 2549 N N . LEU B 1 109 ? -1.491 33.156 8.375 1 98.25 109 LEU B N 1
ATOM 2550 C CA . LEU B 1 109 ? -0.851 33.188 9.68 1 98.25 109 LEU B CA 1
ATOM 2551 C C . LEU B 1 109 ? 0.597 32.719 9.594 1 98.25 109 LEU B C 1
ATOM 2553 O O . LEU B 1 109 ? 1.407 33.031 10.469 1 98.25 109 LEU B O 1
ATOM 2557 N N . ALA B 1 110 ? 0.947 31.984 8.562 1 98.75 110 ALA B N 1
ATOM 2558 C CA . ALA B 1 110 ? 2.232 31.297 8.461 1 98.75 110 ALA B CA 1
ATOM 2559 C C . ALA B 1 110 ? 2.797 31.391 7.047 1 98.75 110 ALA B C 1
ATOM 2561 O O . ALA B 1 110 ? 2.043 31.422 6.07 1 98.75 110 ALA B O 1
ATOM 2562 N N . ASP B 1 111 ? 4.082 31.406 6.949 1 98.5 111 ASP B N 1
ATOM 2563 C CA . ASP B 1 111 ? 4.715 31.406 5.637 1 98.5 111 ASP B CA 1
ATOM 2564 C C . ASP B 1 111 ? 5.199 30 5.266 1 98.5 111 ASP B C 1
ATOM 2566 O O . ASP B 1 111 ? 5.859 29.812 4.242 1 98.5 111 ASP B O 1
ATOM 2570 N N . TRP B 1 112 ? 4.949 29.016 6.074 1 98.62 112 TRP B N 1
ATOM 2571 C CA . TRP B 1 112 ? 5.238 27.594 5.855 1 98.62 112 TRP B CA 1
ATOM 2572 C C . TRP B 1 112 ? 4.145 26.719 6.453 1 98.62 112 TRP B C 1
ATOM 2574 O O . TRP B 1 112 ? 4.035 26.594 7.676 1 98.62 112 TRP B O 1
ATOM 2584 N N . VAL B 1 113 ? 3.287 26.062 5.605 1 98.94 113 VAL B N 1
ATOM 2585 C CA . VAL B 1 113 ? 2.146 25.281 6.066 1 98.94 113 VAL B CA 1
ATOM 2586 C C . VAL B 1 113 ? 2.336 23.812 5.684 1 98.94 113 VAL B C 1
ATOM 2588 O O . VAL B 1 113 ? 2.615 23.5 4.523 1 98.94 113 VAL B O 1
ATOM 2591 N N . LEU B 1 114 ? 2.266 22.969 6.637 1 98.94 114 LEU B N 1
ATOM 2592 C CA . LEU B 1 114 ? 2.371 21.531 6.438 1 98.94 114 LEU B CA 1
ATOM 2593 C C . LEU B 1 114 ? 1.02 20.844 6.641 1 98.94 114 LEU B C 1
ATOM 2595 O O . LEU B 1 114 ? 0.459 20.891 7.738 1 98.94 114 LEU B O 1
ATOM 2599 N N . VAL B 1 115 ? 0.505 20.25 5.621 1 99 115 VAL B N 1
ATOM 2600 C CA . VAL B 1 115 ? -0.75 19.5 5.684 1 99 115 VAL B CA 1
ATOM 2601 C C . VAL B 1 115 ? -0.462 18.016 5.855 1 99 115 VAL B C 1
ATOM 2603 O O . VAL B 1 115 ? 0.274 17.422 5.062 1 99 115 VAL B O 1
ATOM 2606 N N . GLU B 1 116 ? -0.969 17.469 6.875 1 98.88 116 GLU B N 1
ATOM 2607 C CA . GLU B 1 116 ? -0.849 16.016 7.062 1 98.88 116 GLU B CA 1
ATOM 2608 C C . GLU B 1 116 ? -2.143 15.305 6.688 1 98.88 116 GLU B C 1
ATOM 2610 O O . GLU B 1 116 ? -3.195 15.562 7.277 1 98.88 116 GLU B O 1
ATOM 2615 N N . GLY B 1 117 ? -2.094 14.383 5.719 1 98.69 117 GLY B N 1
ATOM 2616 C CA . GLY B 1 117 ? -3.234 13.547 5.379 1 98.69 117 GLY B CA 1
ATOM 2617 C C . GLY B 1 117 ? -3.523 12.484 6.414 1 98.69 117 GLY B C 1
ATOM 2618 O O . GLY B 1 117 ? -2.857 12.414 7.449 1 98.69 117 GLY B O 1
ATOM 2619 N N . ALA B 1 118 ? -4.516 11.688 6.164 1 97.94 118 ALA B N 1
ATOM 2620 C CA . ALA B 1 118 ? -4.867 10.5 6.938 1 97.94 118 ALA B CA 1
ATOM 2621 C C . ALA B 1 118 ? -4.727 9.234 6.094 1 97.94 118 ALA 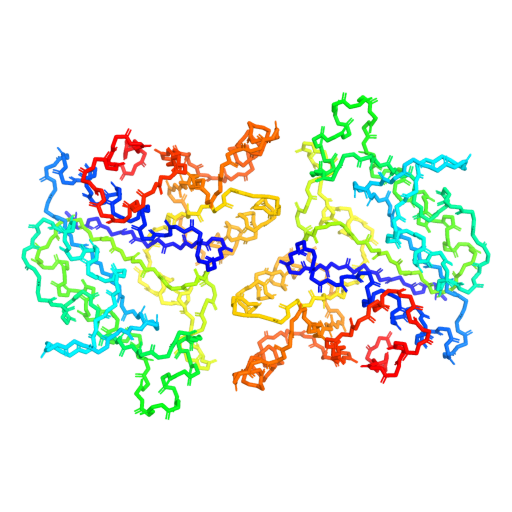B C 1
ATOM 2623 O O . ALA B 1 118 ? -5.07 9.234 4.91 1 97.94 118 ALA B O 1
ATOM 2624 N N . GLY B 1 119 ? -4.223 8.211 6.734 1 97.44 119 GLY B N 1
ATOM 2625 C CA . GLY B 1 119 ? -4.027 6.996 5.965 1 97.44 119 GLY B CA 1
ATOM 2626 C C . GLY B 1 119 ? -3.047 7.164 4.82 1 97.44 119 GLY B C 1
ATOM 2627 O O . GLY B 1 119 ? -1.92 7.621 5.023 1 97.44 119 GLY B O 1
ATOM 2628 N N . GLY B 1 120 ? -3.455 6.793 3.621 1 98.62 120 GLY B N 1
ATOM 2629 C CA . GLY B 1 120 ? -2.619 6.914 2.438 1 98.62 120 GLY B CA 1
ATOM 2630 C C . GLY B 1 120 ? -3.168 7.895 1.419 1 98.62 120 GLY B C 1
ATOM 2631 O O . GLY B 1 120 ? -4.078 8.672 1.724 1 98.62 120 GLY B O 1
ATOM 2632 N N . TRP B 1 121 ? -2.598 7.895 0.232 1 98.88 121 TRP B N 1
ATOM 2633 C CA . TRP B 1 121 ? -2.803 8.852 -0.85 1 98.88 121 TRP B CA 1
ATOM 2634 C C . TRP B 1 121 ? -4.27 8.891 -1.272 1 98.88 121 TRP B C 1
ATOM 2636 O O . TRP B 1 121 ? -4.855 9.969 -1.402 1 98.88 121 TRP B O 1
ATOM 2646 N N . PHE B 1 122 ? -4.961 7.723 -1.315 1 98.88 122 PHE B N 1
ATOM 2647 C CA . PHE B 1 122 ? -6.32 7.633 -1.832 1 98.88 122 PHE B CA 1
ATOM 2648 C C . PHE B 1 122 ? -7.32 7.465 -0.695 1 98.88 122 PHE B C 1
ATOM 2650 O O . PHE B 1 122 ? -8.438 6.988 -0.91 1 98.88 122 PHE B O 1
ATOM 2657 N N . THR B 1 123 ? -6.945 7.797 0.492 1 98.81 123 THR B N 1
ATOM 2658 C CA . THR B 1 123 ? -7.906 7.719 1.589 1 98.81 123 THR B CA 1
ATOM 2659 C C . THR B 1 123 ? -9.203 8.438 1.226 1 98.81 123 THR B C 1
ATOM 2661 O O . THR B 1 123 ? -9.188 9.625 0.895 1 98.81 123 THR B O 1
ATOM 2664 N N . PRO B 1 124 ? -10.289 7.754 1.342 1 98.88 124 PRO B N 1
ATOM 2665 C CA . PRO B 1 124 ? -11.562 8.406 1.017 1 98.88 124 PRO B CA 1
ATOM 2666 C C . PRO B 1 124 ? -12.039 9.344 2.121 1 98.88 124 PRO B C 1
ATOM 2668 O O . PRO B 1 124 ? -11.984 9 3.301 1 98.88 124 PRO B O 1
ATOM 2671 N N . LEU B 1 125 ? -12.477 10.477 1.701 1 98.88 125 LEU B N 1
ATOM 2672 C CA . LEU B 1 125 ? -13.055 11.469 2.598 1 98.88 125 LEU B CA 1
ATOM 2673 C C . LEU B 1 125 ? -14.578 11.477 2.502 1 98.88 125 LEU B C 1
ATOM 2675 O O . LEU B 1 125 ? -15.266 11.805 3.469 1 98.88 125 LEU B O 1
ATOM 2679 N N . SER B 1 126 ? -15.055 11.172 1.399 1 98.25 126 SER B N 1
ATOM 2680 C CA . SER B 1 126 ? -16.453 10.922 1.069 1 98.25 126 SER B CA 1
ATOM 2681 C C . SER B 1 126 ? -16.578 9.875 -0.036 1 98.25 126 SER B C 1
ATOM 2683 O O . SER B 1 126 ? -15.609 9.195 -0.37 1 98.25 126 SER B O 1
ATOM 2685 N N . GLU B 1 127 ? -17.781 9.734 -0.602 1 96.56 127 GLU B N 1
ATOM 2686 C CA . GLU B 1 127 ? -17.984 8.781 -1.689 1 96.56 127 GLU B CA 1
ATOM 2687 C C . GLU B 1 127 ? -17.25 9.219 -2.949 1 96.56 127 GLU B C 1
ATOM 2689 O O . GLU B 1 127 ? -16.859 8.383 -3.768 1 96.56 127 GLU B O 1
ATOM 2694 N N . THR B 1 128 ? -16.984 10.492 -3.078 1 96.56 128 THR B N 1
ATOM 2695 C CA . THR B 1 128 ? -16.469 10.969 -4.355 1 96.56 128 THR B CA 1
ATOM 2696 C C . THR B 1 128 ? -15.195 11.773 -4.156 1 96.56 128 THR B C 1
ATOM 2698 O O . THR B 1 128 ? -14.672 12.367 -5.105 1 96.56 128 THR B O 1
ATOM 2701 N N . LEU B 1 129 ? -14.742 11.922 -2.922 1 98.56 129 LEU B N 1
ATOM 2702 C CA . LEU B 1 129 ? -13.594 12.766 -2.604 1 98.56 129 LEU B CA 1
ATOM 2703 C C . LEU B 1 129 ? -12.539 11.969 -1.844 1 98.56 129 LEU B C 1
ATOM 2705 O O . LEU B 1 129 ? -12.844 11.312 -0.851 1 98.56 129 LEU B O 1
ATOM 2709 N N . THR B 1 130 ? -11.336 12 -2.34 1 98.88 130 THR B N 1
ATOM 2710 C CA . THR B 1 130 ? -10.188 11.461 -1.63 1 98.88 130 THR B CA 1
ATOM 2711 C C . THR B 1 130 ? -9.195 12.57 -1.275 1 98.88 130 THR B C 1
ATOM 2713 O O . THR B 1 130 ? -9.312 13.695 -1.77 1 98.88 130 THR B O 1
ATOM 2716 N N . PHE B 1 131 ? -8.211 12.281 -0.403 1 98.88 131 PHE B N 1
ATOM 2717 C CA . PHE B 1 131 ? -7.125 13.219 -0.153 1 98.88 131 PHE B CA 1
ATOM 2718 C C . PHE B 1 131 ? -6.379 13.539 -1.442 1 98.88 131 PHE B C 1
ATOM 2720 O O . PHE B 1 131 ? -5.918 14.672 -1.638 1 98.88 131 PHE B O 1
ATOM 2727 N N . ALA B 1 132 ? -6.195 12.531 -2.312 1 98.94 132 ALA B N 1
ATOM 2728 C CA . ALA B 1 132 ? -5.551 12.781 -3.602 1 98.94 132 ALA B CA 1
ATOM 2729 C C . ALA B 1 132 ? -6.285 13.867 -4.383 1 98.94 132 ALA B C 1
ATOM 2731 O O . ALA B 1 132 ? -5.66 14.789 -4.91 1 98.94 132 ALA B O 1
ATOM 2732 N N . ASP B 1 133 ? -7.598 13.75 -4.48 1 98.88 133 ASP B N 1
ATOM 2733 C CA . ASP B 1 133 ? -8.414 14.734 -5.184 1 98.88 133 ASP B CA 1
ATOM 2734 C C . ASP B 1 133 ? -8.18 16.141 -4.629 1 98.88 133 ASP B C 1
ATOM 2736 O O . ASP B 1 133 ? -7.992 17.094 -5.391 1 98.88 133 ASP B O 1
ATOM 2740 N N . TRP B 1 134 ? -8.211 16.219 -3.33 1 98.94 134 TRP B N 1
ATOM 2741 C CA . TRP B 1 134 ? -8.094 17.531 -2.703 1 98.94 134 TRP B CA 1
ATOM 2742 C C . TRP B 1 134 ? -6.688 18.109 -2.893 1 98.94 134 TRP B C 1
ATOM 2744 O O . TRP B 1 134 ? -6.523 19.281 -3.184 1 98.94 134 TRP B O 1
ATOM 2754 N N . ALA B 1 135 ? -5.656 17.234 -2.627 1 98.94 135 ALA B N 1
ATOM 2755 C CA . ALA B 1 135 ? -4.281 17.688 -2.846 1 98.94 135 ALA B CA 1
ATOM 2756 C C . ALA B 1 135 ? -4.086 18.188 -4.273 1 98.94 135 ALA B C 1
ATOM 2758 O O . ALA B 1 135 ? -3.381 19.172 -4.504 1 98.94 135 ALA B O 1
ATOM 2759 N N . GLN B 1 136 ? -4.637 17.453 -5.242 1 98.88 136 GLN B N 1
ATOM 2760 C CA . GLN B 1 136 ? -4.57 17.859 -6.641 1 98.88 136 GLN B CA 1
ATOM 2761 C C . GLN B 1 136 ? -5.254 19.203 -6.859 1 98.88 136 GLN B C 1
ATOM 2763 O O . GLN B 1 136 ? -4.703 20.094 -7.516 1 98.88 136 GLN B O 1
ATOM 2768 N N . GLN B 1 137 ? -6.445 19.344 -6.332 1 98.75 137 GLN B N 1
ATOM 2769 C CA . GLN B 1 137 ? -7.195 20.594 -6.438 1 98.75 137 GLN B CA 1
ATOM 2770 C C . GLN B 1 137 ? -6.379 21.781 -5.922 1 98.75 137 GLN B C 1
ATOM 2772 O O . GLN B 1 137 ? -6.359 22.844 -6.539 1 98.75 137 GLN B O 1
ATOM 2777 N N . GLU B 1 138 ? -5.707 21.578 -4.844 1 98.81 138 GLU B N 1
ATOM 2778 C CA . GLU B 1 138 ? -4.945 22.625 -4.184 1 98.81 138 GLU B CA 1
ATOM 2779 C C . GLU B 1 138 ? -3.527 22.719 -4.738 1 98.81 138 GLU B C 1
ATOM 2781 O O . GLU B 1 138 ? -2.754 23.594 -4.344 1 98.81 138 GLU B O 1
ATOM 2786 N N . GLN B 1 139 ? -3.197 21.844 -5.637 1 98.69 139 GLN B N 1
ATOM 2787 C CA . GLN B 1 139 ? -1.879 21.797 -6.258 1 98.69 139 GLN B CA 1
ATOM 2788 C C . GLN B 1 139 ? -0.774 21.781 -5.207 1 98.69 139 GLN B C 1
ATOM 2790 O O . GLN B 1 139 ? 0.172 22.562 -5.273 1 98.69 139 GLN B O 1
ATOM 2795 N N . LEU B 1 140 ? -0.9 20.906 -4.262 1 98.88 140 LEU B N 1
ATOM 2796 C CA . LEU B 1 140 ? 0.049 20.828 -3.156 1 98.88 140 LEU B CA 1
ATOM 2797 C C . LEU B 1 140 ? 1.222 19.922 -3.51 1 98.88 140 LEU B C 1
ATOM 2799 O O . LEU B 1 140 ? 1.025 18.75 -3.854 1 98.88 140 LEU B O 1
ATOM 2803 N N . PRO B 1 141 ? 2.508 20.438 -3.416 1 98.88 141 PRO B N 1
ATOM 2804 C CA . PRO B 1 141 ? 3.646 19.516 -3.49 1 98.88 141 PRO B CA 1
ATOM 2805 C C . PRO B 1 141 ? 3.605 18.438 -2.408 1 98.88 141 PRO B C 1
ATOM 2807 O O . PRO B 1 141 ? 3.174 18.703 -1.283 1 98.88 141 PRO B O 1
ATOM 2810 N N . VAL B 1 142 ? 4.082 17.219 -2.711 1 98.94 142 VAL B N 1
ATOM 2811 C CA . VAL B 1 142 ? 3.83 16.078 -1.848 1 98.94 142 VAL B CA 1
ATOM 2812 C C . VAL B 1 142 ? 5.141 15.594 -1.229 1 98.94 142 VAL B C 1
ATOM 2814 O O . VAL B 1 142 ? 6.168 15.523 -1.909 1 98.94 142 VAL B O 1
ATOM 2817 N N . ILE B 1 143 ? 5.156 15.336 0.032 1 99 143 ILE B N 1
ATOM 2818 C CA . ILE B 1 143 ? 6.195 14.609 0.751 1 99 143 ILE B CA 1
ATOM 2819 C C . ILE B 1 143 ? 5.672 13.234 1.159 1 99 143 ILE B C 1
ATOM 2821 O O . ILE B 1 143 ? 4.586 13.117 1.73 1 99 143 ILE B O 1
ATOM 2825 N N . LEU B 1 144 ? 6.395 12.195 0.817 1 99 144 LEU B N 1
ATOM 2826 C CA . LEU B 1 144 ? 5.984 10.828 1.11 1 99 144 LEU B CA 1
ATOM 2827 C C . LEU B 1 144 ? 6.727 10.281 2.326 1 99 144 LEU B C 1
ATOM 2829 O O . LEU B 1 144 ? 7.953 10.352 2.391 1 99 144 LEU B O 1
ATOM 2833 N N . VAL B 1 145 ? 5.977 9.82 3.303 1 98.94 145 VAL B N 1
ATOM 2834 C CA . VAL B 1 145 ? 6.559 9.102 4.434 1 98.94 145 VAL B CA 1
ATOM 2835 C C . VAL B 1 145 ? 6.488 7.598 4.18 1 98.94 145 VAL B C 1
ATOM 2837 O O . VAL B 1 145 ? 5.402 7.043 3.994 1 98.94 145 VAL B O 1
ATOM 2840 N N . VAL B 1 146 ? 7.621 6.969 4.156 1 98.94 146 VAL B N 1
ATOM 2841 C CA . VAL B 1 146 ? 7.715 5.527 3.945 1 98.94 146 VAL B CA 1
ATOM 2842 C C . VAL B 1 146 ? 7.996 4.832 5.273 1 98.94 146 VAL B C 1
ATOM 2844 O O . VAL B 1 146 ? 9.047 5.043 5.883 1 98.94 146 VAL B O 1
ATOM 2847 N N . GLY B 1 147 ? 6.992 4.031 5.738 1 98.62 147 GLY B N 1
ATOM 2848 C CA . GLY B 1 147 ? 7.301 3.131 6.836 1 98.62 147 GLY B CA 1
ATOM 2849 C C . GLY B 1 147 ? 8.18 1.965 6.426 1 98.62 147 GLY B C 1
ATOM 2850 O O . GLY B 1 147 ? 7.742 1.083 5.684 1 98.62 147 GLY B O 1
ATOM 2851 N N . VAL B 1 148 ? 9.352 1.915 6.938 1 98.38 148 VAL B N 1
ATOM 2852 C CA . VAL B 1 148 ? 10.328 0.952 6.434 1 98.38 148 VAL B CA 1
ATOM 2853 C C . VAL B 1 148 ? 10.039 -0.426 7.031 1 98.38 148 VAL B C 1
ATOM 2855 O O . VAL B 1 148 ? 10.141 -0.615 8.242 1 98.38 148 VAL B O 1
ATOM 2858 N N . LYS B 1 149 ? 9.703 -1.323 6.215 1 96.94 149 LYS B N 1
ATOM 2859 C CA . LYS B 1 149 ? 9.406 -2.727 6.496 1 96.94 149 LYS B CA 1
ATOM 2860 C C . LYS B 1 149 ? 9.359 -3.549 5.215 1 96.94 149 LYS B C 1
ATOM 2862 O O . LYS B 1 149 ? 9.406 -2.994 4.113 1 96.94 149 LYS B O 1
ATOM 2867 N N . LEU B 1 150 ? 9.32 -4.867 5.414 1 96.88 150 LEU B N 1
ATOM 2868 C CA . LEU B 1 150 ? 9.07 -5.707 4.246 1 96.88 150 LEU B CA 1
ATOM 2869 C C . LEU B 1 150 ? 7.789 -5.289 3.535 1 96.88 150 LEU B C 1
ATOM 2871 O O . LEU B 1 150 ? 6.746 -5.117 4.172 1 96.88 150 LEU B O 1
ATOM 2875 N N . GLY B 1 151 ? 7.844 -5.035 2.238 1 97.31 151 GLY B N 1
ATOM 2876 C CA . GLY B 1 151 ? 6.711 -4.594 1.44 1 97.31 151 GLY B CA 1
ATOM 2877 C C . GLY B 1 151 ? 6.715 -3.102 1.168 1 97.31 151 GLY B C 1
ATOM 2878 O O . GLY B 1 151 ? 5.984 -2.621 0.299 1 97.31 151 GLY B O 1
ATOM 2879 N N . CYS B 1 152 ? 7.57 -2.326 1.808 1 98.56 152 CYS B N 1
ATOM 2880 C CA . CYS B 1 152 ? 7.52 -0.869 1.738 1 98.56 152 CYS B CA 1
ATOM 2881 C C . CYS B 1 152 ? 7.918 -0.375 0.352 1 98.56 152 CYS B C 1
ATOM 2883 O O . CYS B 1 152 ? 7.422 0.654 -0.111 1 98.56 152 CYS B O 1
ATOM 2885 N N . ILE B 1 153 ? 8.812 -1.135 -0.349 1 98.81 153 ILE B N 1
ATOM 2886 C CA . ILE B 1 153 ? 9.25 -0.714 -1.677 1 98.81 153 ILE B CA 1
ATOM 2887 C C . ILE B 1 153 ? 8.055 -0.674 -2.623 1 98.81 153 ILE B C 1
ATOM 2889 O O . ILE B 1 153 ? 7.852 0.309 -3.338 1 98.81 153 ILE B O 1
ATOM 2893 N N . ASN B 1 154 ? 7.273 -1.727 -2.527 1 98.88 154 ASN B N 1
ATOM 2894 C CA . ASN B 1 154 ? 6.047 -1.785 -3.318 1 98.88 154 ASN B CA 1
ATOM 2895 C C . ASN B 1 154 ? 5.133 -0.597 -3.027 1 98.88 154 ASN B C 1
ATOM 2897 O O . ASN B 1 154 ? 4.695 0.095 -3.947 1 98.88 154 ASN B O 1
ATOM 2901 N N . HIS B 1 155 ? 4.859 -0.312 -1.805 1 98.88 155 HIS B N 1
ATOM 2902 C CA . HIS B 1 155 ? 3.932 0.738 -1.4 1 98.88 155 HIS B CA 1
ATOM 2903 C C . HIS B 1 155 ? 4.461 2.117 -1.777 1 98.88 155 HIS B C 1
ATOM 2905 O O . HIS B 1 155 ? 3.693 2.992 -2.186 1 98.88 155 HIS B O 1
ATOM 2911 N N . ALA B 1 156 ? 5.738 2.283 -1.618 1 98.94 156 ALA B N 1
ATOM 2912 C CA . ALA B 1 156 ? 6.355 3.561 -1.964 1 98.94 156 ALA B CA 1
ATOM 2913 C C . ALA B 1 156 ? 6.254 3.832 -3.463 1 98.94 156 ALA B C 1
ATOM 2915 O O . ALA B 1 156 ? 5.883 4.934 -3.875 1 98.94 156 ALA B O 1
ATOM 2916 N N . MET B 1 157 ? 6.547 2.797 -4.258 1 98.94 157 MET B N 1
ATOM 2917 C CA . MET B 1 157 ? 6.484 2.951 -5.711 1 98.94 157 MET B CA 1
ATOM 2918 C C . MET B 1 157 ? 5.051 3.201 -6.172 1 98.94 157 MET B C 1
ATOM 2920 O O . MET B 1 157 ? 4.812 4.051 -7.027 1 98.94 157 MET B O 1
ATOM 2924 N N . LEU B 1 158 ? 4.105 2.457 -5.59 1 98.94 158 LEU B N 1
ATOM 2925 C CA . LEU B 1 158 ? 2.695 2.662 -5.91 1 98.94 158 LEU B CA 1
ATOM 2926 C C . LEU B 1 158 ? 2.277 4.102 -5.625 1 98.94 158 LEU B C 1
ATOM 2928 O O . LEU B 1 158 ? 1.647 4.746 -6.465 1 98.94 158 LEU B O 1
ATOM 2932 N N . THR B 1 159 ? 2.619 4.59 -4.461 1 98.94 159 THR B N 1
ATOM 2933 C CA . THR B 1 159 ? 2.209 5.922 -4.035 1 98.94 159 THR B CA 1
ATOM 2934 C C . THR B 1 159 ? 2.875 6.992 -4.895 1 98.94 159 THR B C 1
ATOM 2936 O O . THR B 1 159 ? 2.217 7.938 -5.34 1 98.94 159 THR B O 1
ATOM 2939 N N . ALA B 1 160 ? 4.176 6.844 -5.152 1 98.94 160 ALA B N 1
ATOM 2940 C CA . ALA B 1 160 ? 4.898 7.801 -5.988 1 98.94 160 ALA B CA 1
ATOM 2941 C C . ALA B 1 160 ? 4.281 7.883 -7.383 1 98.94 160 ALA B C 1
ATOM 2943 O O . ALA B 1 160 ? 4.113 8.977 -7.934 1 98.94 160 ALA B O 1
ATOM 2944 N N . GLN B 1 161 ? 3.959 6.754 -7.961 1 98.88 161 GLN B N 1
ATOM 2945 C CA . GLN B 1 161 ? 3.338 6.738 -9.281 1 98.88 161 GLN B CA 1
ATOM 2946 C C . GLN B 1 161 ? 1.983 7.441 -9.258 1 98.88 161 GLN B C 1
ATOM 2948 O O . GLN B 1 161 ? 1.649 8.188 -10.18 1 98.88 161 GLN B O 1
ATOM 2953 N N . ALA B 1 162 ? 1.196 7.191 -8.219 1 98.94 162 ALA B N 1
ATOM 2954 C CA . ALA B 1 162 ? -0.122 7.812 -8.109 1 98.94 162 ALA B CA 1
ATOM 2955 C C . ALA B 1 162 ? -0.009 9.328 -7.992 1 98.94 162 ALA B C 1
ATOM 2957 O O . ALA B 1 162 ? -0.816 10.062 -8.562 1 98.94 162 ALA B O 1
ATOM 2958 N N . VAL B 1 163 ? 0.96 9.789 -7.211 1 98.94 163 VAL B N 1
ATOM 2959 C CA . VAL B 1 163 ? 1.194 11.227 -7.07 1 98.94 163 VAL B CA 1
ATOM 2960 C C . VAL B 1 163 ? 1.538 11.828 -8.43 1 98.94 163 VAL B C 1
ATOM 2962 O O . VAL B 1 163 ? 1.009 12.875 -8.797 1 98.94 163 VAL B O 1
ATOM 2965 N N . ARG B 1 164 ? 2.441 11.156 -9.148 1 98.62 164 ARG B N 1
ATOM 2966 C CA . ARG B 1 164 ? 2.811 11.609 -10.484 1 98.62 164 ARG B CA 1
ATOM 2967 C C . ARG B 1 164 ? 1.593 11.664 -11.406 1 98.62 164 ARG B C 1
ATOM 2969 O O . ARG B 1 164 ? 1.417 12.625 -12.156 1 98.62 164 ARG B O 1
ATOM 2976 N N . GLU B 1 165 ? 0.778 10.672 -11.352 1 98.31 165 GLU B N 1
ATOM 2977 C CA . GLU B 1 165 ? -0.418 10.609 -12.188 1 98.31 165 GLU B CA 1
ATOM 2978 C C . GLU B 1 165 ? -1.373 11.758 -11.875 1 98.31 165 GLU B C 1
ATOM 2980 O O . GLU B 1 165 ? -2.107 12.219 -12.75 1 98.31 165 GLU B O 1
ATOM 2985 N N . ALA B 1 166 ? -1.365 12.156 -10.672 1 98.62 166 ALA B N 1
ATOM 2986 C CA . ALA B 1 166 ? -2.205 13.281 -10.258 1 98.62 166 ALA B CA 1
ATOM 2987 C C . ALA B 1 166 ? -1.636 14.609 -10.75 1 98.62 166 ALA B C 1
ATOM 2989 O O . ALA B 1 166 ? -2.26 15.656 -10.586 1 98.62 166 ALA B O 1
ATOM 2990 N N . GLY B 1 167 ? -0.435 14.602 -11.344 1 98.62 167 GLY B N 1
ATOM 2991 C CA . GLY B 1 167 ? 0.193 15.805 -11.867 1 98.62 167 GLY B CA 1
ATOM 2992 C C . GLY B 1 167 ? 0.861 16.641 -10.797 1 98.62 167 GLY B C 1
ATOM 2993 O O . GLY B 1 167 ? 1.092 17.844 -10.992 1 98.62 167 GLY B O 1
ATOM 2994 N N . LEU B 1 168 ? 1.09 16.062 -9.625 1 98.88 168 LEU B N 1
ATOM 2995 C CA . LEU B 1 168 ? 1.718 16.797 -8.531 1 98.88 168 LEU B CA 1
ATOM 2996 C C . LEU B 1 168 ? 3.182 16.391 -8.375 1 98.88 168 LEU B C 1
ATOM 2998 O O . LEU B 1 168 ? 3.545 15.242 -8.625 1 98.88 168 LEU B O 1
ATOM 3002 N N . PRO B 1 169 ? 4.023 17.312 -8.008 1 98.75 169 PRO B N 1
ATOM 3003 C CA . PRO B 1 169 ? 5.422 16.953 -7.75 1 98.75 169 PRO B CA 1
ATOM 3004 C C . PRO B 1 169 ? 5.605 16.219 -6.426 1 98.75 169 PRO B C 1
ATOM 3006 O O . PRO B 1 169 ? 5.012 16.609 -5.414 1 98.75 169 PRO B O 1
ATOM 3009 N N . LEU B 1 170 ? 6.297 15.125 -6.434 1 98.88 170 LEU B N 1
ATOM 3010 C CA . LEU B 1 170 ? 6.879 14.531 -5.234 1 98.88 170 LEU B CA 1
ATOM 3011 C C . LEU B 1 170 ? 8.195 15.211 -4.879 1 98.88 170 LEU B C 1
ATOM 3013 O O . LEU B 1 170 ? 9.219 14.977 -5.531 1 98.88 170 LEU B O 1
ATOM 3017 N N . VAL B 1 171 ? 8.172 15.992 -3.812 1 98.88 171 VAL B N 1
ATOM 3018 C CA . VAL B 1 171 ? 9.289 16.922 -3.627 1 98.88 171 VAL B CA 1
ATOM 3019 C C . VAL B 1 171 ? 10.297 16.312 -2.648 1 98.88 171 VAL B C 1
ATOM 3021 O O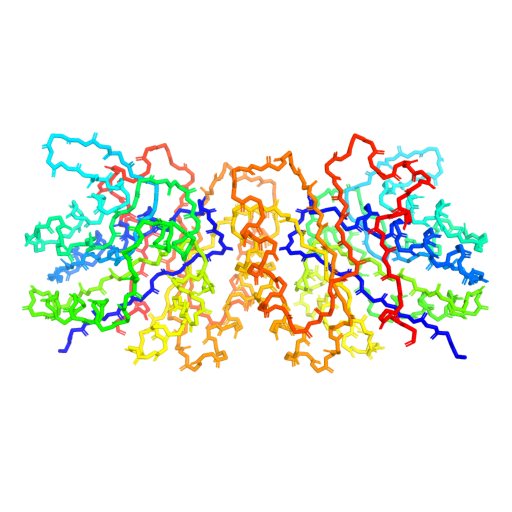 . VAL B 1 171 ? 11.422 16.812 -2.523 1 98.88 171 VAL B O 1
ATOM 3024 N N . GLY B 1 172 ? 9.977 15.234 -2.033 1 98.88 172 GLY B N 1
ATOM 3025 C CA . GLY B 1 172 ? 10.844 14.531 -1.103 1 98.88 172 GLY B CA 1
ATOM 3026 C C . GLY B 1 172 ? 10.172 13.352 -0.434 1 98.88 172 GLY B C 1
ATOM 3027 O O . GLY B 1 172 ? 8.961 13.164 -0.567 1 98.88 172 GLY B O 1
ATOM 3028 N N . TRP B 1 173 ? 10.93 12.562 0.182 1 98.94 173 TRP B N 1
ATOM 3029 C CA . TRP B 1 173 ? 10.391 11.469 0.983 1 98.94 173 TRP B CA 1
ATOM 3030 C C . TRP B 1 173 ? 11.227 11.25 2.238 1 98.94 173 TRP B C 1
ATOM 3032 O O . TRP B 1 173 ? 12.367 11.703 2.32 1 98.94 173 TRP B O 1
ATOM 3042 N N . ILE B 1 174 ? 10.625 10.734 3.236 1 98.94 174 ILE B N 1
ATOM 3043 C CA . ILE B 1 174 ? 11.227 10.453 4.535 1 98.94 174 ILE B CA 1
ATOM 3044 C C . ILE B 1 174 ? 11.133 8.953 4.828 1 98.94 174 ILE B C 1
ATOM 3046 O O . ILE B 1 174 ? 10.062 8.352 4.688 1 98.94 174 ILE B O 1
ATOM 3050 N N . ALA B 1 175 ? 12.266 8.344 5.113 1 98.94 175 ALA B N 1
ATOM 3051 C CA . ALA B 1 175 ? 12.266 6.98 5.641 1 98.94 175 ALA B CA 1
ATOM 3052 C C . ALA B 1 175 ? 12 6.973 7.145 1 98.94 175 ALA B C 1
ATOM 3054 O O . ALA B 1 175 ? 12.766 7.547 7.918 1 98.94 175 ALA B O 1
ATOM 3055 N N . ASN B 1 176 ? 10.906 6.387 7.547 1 98.81 176 ASN B N 1
ATOM 3056 C CA . ASN B 1 176 ? 10.594 6.285 8.969 1 98.81 176 ASN B CA 1
ATOM 3057 C C . ASN B 1 176 ? 10.656 4.836 9.453 1 98.81 176 ASN B C 1
ATOM 3059 O O . ASN B 1 176 ? 9.914 3.982 8.961 1 98.81 176 ASN B O 1
ATOM 3063 N N . ASP B 1 177 ? 11.57 4.547 10.367 1 98.31 177 ASP B N 1
ATOM 3064 C CA . ASP B 1 177 ? 11.672 3.207 10.938 1 98.31 177 ASP B CA 1
ATOM 3065 C C . ASP B 1 177 ? 10.547 2.943 11.93 1 98.31 177 ASP B C 1
ATOM 3067 O O . ASP B 1 177 ? 10.594 3.402 13.07 1 98.31 177 ASP B O 1
ATOM 3071 N N . ILE B 1 178 ? 9.602 2.131 11.484 1 97.38 178 ILE B N 1
ATOM 3072 C CA . ILE B 1 178 ? 8.43 1.896 12.32 1 97.38 178 ILE B CA 1
ATOM 3073 C C . ILE B 1 178 ? 8.664 0.671 13.203 1 97.38 178 ILE B C 1
ATOM 3075 O O . ILE B 1 178 ? 7.777 0.27 13.961 1 97.38 178 ILE B O 1
ATOM 3079 N N . GLN B 1 179 ? 9.68 0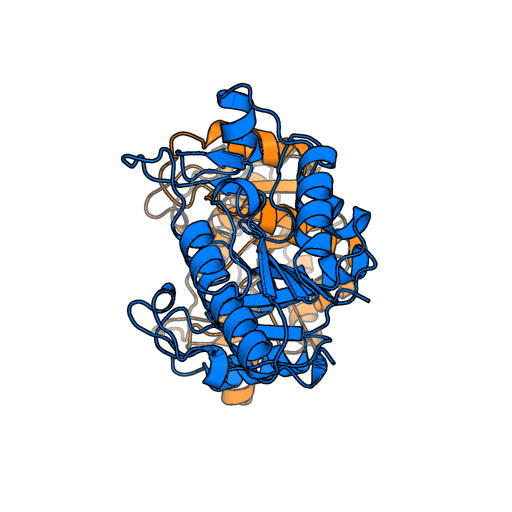.07 13.062 1 97.06 179 GLN B N 1
ATOM 3080 C CA . GLN B 1 179 ? 10.211 -1.044 13.844 1 97.06 179 GLN B CA 1
ATOM 3081 C C . GLN B 1 179 ? 11.734 -1.025 13.867 1 97.06 179 GLN B C 1
ATOM 3083 O O . GLN B 1 179 ? 12.367 -0.345 13.055 1 97.06 179 GLN B O 1
ATOM 3088 N N . PRO B 1 180 ? 12.328 -1.695 14.844 1 96.88 180 PRO B N 1
ATOM 3089 C CA . PRO B 1 180 ? 13.797 -1.776 14.82 1 96.88 180 PRO B CA 1
ATOM 3090 C C . PRO B 1 180 ? 14.336 -2.318 13.5 1 96.88 180 PRO B C 1
ATOM 3092 O O . PRO B 1 180 ? 13.773 -3.268 12.945 1 96.88 180 PRO B O 1
ATOM 3095 N N . PRO B 1 181 ? 15.383 -1.729 13.016 1 95.81 181 PRO B N 1
ATOM 3096 C CA . PRO B 1 181 ? 15.906 -2.152 11.719 1 95.81 181 PRO B CA 1
ATOM 3097 C C . PRO B 1 181 ? 16.328 -3.621 11.695 1 95.81 181 PRO B C 1
ATOM 3099 O O . PRO B 1 181 ? 16.984 -4.09 12.625 1 95.81 181 PRO B O 1
ATOM 3102 N N . GLY B 1 182 ? 15.938 -4.312 10.68 1 95.12 182 GLY B N 1
ATOM 3103 C CA . GLY B 1 182 ? 16.344 -5.699 10.492 1 95.12 182 GLY B CA 1
ATOM 3104 C C . GLY B 1 182 ? 17.594 -5.852 9.648 1 95.12 182 GLY B C 1
ATOM 3105 O O . GLY B 1 182 ? 18.25 -4.859 9.328 1 95.12 182 GLY B O 1
ATOM 3106 N N . LYS B 1 183 ? 17.844 -7.102 9.258 1 96.12 183 LYS B N 1
ATOM 3107 C CA . LYS B 1 183 ? 19.047 -7.5 8.547 1 96.12 183 LYS B CA 1
ATOM 3108 C C . LYS B 1 183 ? 19.172 -6.773 7.211 1 96.12 183 LYS B C 1
ATOM 3110 O O . LYS B 1 183 ? 20.266 -6.41 6.789 1 96.12 183 LYS B O 1
ATOM 3115 N N . ARG B 1 184 ? 18.078 -6.527 6.559 1 97.75 184 ARG B N 1
ATOM 3116 C CA . ARG B 1 184 ? 18.109 -6.039 5.184 1 97.75 184 ARG B CA 1
ATOM 3117 C C . ARG B 1 184 ? 17.719 -4.566 5.121 1 97.75 184 ARG B C 1
ATOM 3119 O O . ARG B 1 184 ? 17.375 -4.051 4.051 1 97.75 184 ARG B O 1
ATOM 3126 N N . HIS B 1 185 ? 17.766 -3.898 6.223 1 98.12 185 HIS B N 1
ATOM 3127 C CA . HIS B 1 185 ? 17.359 -2.502 6.324 1 98.12 185 HIS B CA 1
ATOM 3128 C C . HIS B 1 185 ? 18.094 -1.635 5.312 1 98.12 185 HIS B C 1
ATOM 3130 O O . HIS B 1 185 ? 17.469 -0.85 4.594 1 98.12 185 HIS B O 1
ATOM 3136 N N . ARG B 1 186 ? 19.391 -1.78 5.234 1 98.06 186 ARG B N 1
ATOM 3137 C CA . ARG B 1 186 ? 20.219 -0.975 4.336 1 98.06 186 ARG B CA 1
ATOM 3138 C C . ARG B 1 186 ? 19.812 -1.193 2.881 1 98.06 186 ARG B C 1
ATOM 3140 O O . ARG B 1 186 ? 19.734 -0.239 2.105 1 98.06 186 ARG B O 1
ATOM 3147 N N . GLU B 1 187 ? 19.609 -2.4 2.492 1 98.5 187 GLU B N 1
ATOM 3148 C CA . GLU B 1 187 ? 19.203 -2.727 1.124 1 98.5 187 GLU B CA 1
ATOM 3149 C C . GLU B 1 187 ? 17.844 -2.133 0.787 1 98.5 187 GLU B C 1
ATOM 3151 O O . GLU B 1 187 ? 17.625 -1.685 -0.339 1 98.5 187 GLU B O 1
ATOM 3156 N N . TYR B 1 188 ? 16.922 -2.168 1.756 1 98.62 188 TYR B N 1
ATOM 3157 C CA . TYR B 1 188 ? 15.633 -1.53 1.542 1 98.62 188 TYR B CA 1
ATOM 3158 C C . TYR B 1 188 ? 15.797 -0.04 1.272 1 98.62 188 TYR B C 1
ATOM 3160 O O . TYR B 1 188 ? 15.234 0.49 0.311 1 98.62 188 TYR B O 1
ATOM 3168 N N . LEU B 1 189 ? 16.594 0.632 2.064 1 98.75 189 LEU B N 1
ATOM 3169 C CA . LEU B 1 189 ? 16.812 2.066 1.907 1 98.75 189 LEU B CA 1
ATOM 3170 C C . LEU B 1 189 ? 17.484 2.373 0.574 1 98.75 189 LEU B C 1
ATOM 3172 O O . LEU B 1 189 ? 17.125 3.34 -0.1 1 98.75 189 LEU B O 1
ATOM 3176 N N . GLN B 1 190 ? 18.453 1.568 0.221 1 98.62 190 GLN B N 1
ATOM 3177 C CA . GLN B 1 190 ? 19.156 1.754 -1.049 1 98.62 190 GLN B CA 1
ATOM 3178 C C . GLN B 1 190 ? 18.188 1.615 -2.227 1 98.62 190 GLN B C 1
ATOM 3180 O O . GLN B 1 190 ? 18.234 2.412 -3.166 1 98.62 190 GLN B O 1
ATOM 3185 N N . THR B 1 191 ? 17.359 0.583 -2.164 1 98.88 191 THR B N 1
ATOM 3186 C CA . THR B 1 191 ? 16.375 0.376 -3.23 1 98.88 191 THR B CA 1
ATOM 3187 C C . THR B 1 191 ? 15.398 1.547 -3.307 1 98.88 191 THR B C 1
ATOM 3189 O O . THR B 1 191 ? 15.141 2.074 -4.391 1 98.88 191 THR B O 1
ATOM 3192 N N . LEU B 1 192 ? 14.875 1.97 -2.168 1 98.88 192 LEU B N 1
ATOM 3193 C CA . LEU B 1 192 ? 13.938 3.09 -2.113 1 98.88 192 LEU B CA 1
ATOM 3194 C C . LEU B 1 192 ? 14.57 4.348 -2.701 1 98.88 192 LEU B C 1
ATOM 3196 O O . LEU B 1 192 ? 13.93 5.055 -3.486 1 98.88 192 LEU B O 1
ATOM 3200 N N . THR B 1 193 ? 15.797 4.637 -2.297 1 98.81 193 THR B N 1
ATOM 3201 C CA . THR B 1 193 ? 16.5 5.816 -2.795 1 98.81 193 THR B CA 1
ATOM 3202 C C . THR B 1 193 ? 16.641 5.754 -4.312 1 98.81 193 THR B C 1
ATOM 3204 O O . THR B 1 193 ? 16.547 6.781 -4.992 1 98.81 193 THR B O 1
ATOM 3207 N N . ARG B 1 194 ? 16.812 4.617 -4.824 1 98.5 194 ARG B N 1
ATOM 3208 C CA . ARG B 1 194 ? 17.016 4.441 -6.258 1 98.5 194 ARG B CA 1
ATOM 3209 C C . ARG B 1 194 ? 15.703 4.598 -7.016 1 98.5 194 ARG B C 1
ATOM 3211 O O . ARG B 1 194 ? 15.664 5.219 -8.078 1 98.5 194 ARG B O 1
ATOM 3218 N N . VAL B 1 195 ? 14.633 4.09 -6.492 1 98.56 195 VAL B N 1
ATOM 3219 C CA . VAL B 1 195 ? 13.43 3.928 -7.305 1 98.56 195 VAL B CA 1
ATOM 3220 C C . VAL B 1 195 ? 12.508 5.129 -7.109 1 98.56 195 VAL B C 1
ATOM 3222 O O . VAL B 1 195 ? 11.625 5.379 -7.926 1 98.56 195 VAL B O 1
ATOM 3225 N N . LEU B 1 196 ? 12.602 5.832 -6.031 1 98.75 196 LEU B N 1
ATOM 3226 C CA . LEU B 1 196 ? 11.742 6.992 -5.816 1 98.75 196 LEU B CA 1
ATOM 3227 C C . LEU B 1 196 ? 12.297 8.219 -6.535 1 98.75 196 LEU B C 1
ATOM 3229 O O . LEU B 1 196 ? 13.477 8.555 -6.383 1 98.75 196 LEU B O 1
ATOM 3233 N N . PRO B 1 197 ? 11.43 8.859 -7.328 1 98.5 197 PRO B N 1
ATOM 3234 C CA . PRO B 1 197 ? 11.883 10 -8.125 1 98.5 197 PRO B CA 1
ATOM 3235 C C . PRO B 1 197 ? 11.914 11.305 -7.328 1 98.5 197 PRO B C 1
ATOM 3237 O O . PRO B 1 197 ? 11.461 12.344 -7.816 1 98.5 197 PRO B O 1
ATOM 3240 N N . ALA B 1 198 ? 12.344 11.352 -6.152 1 98.75 198 ALA B N 1
ATOM 3241 C CA . ALA B 1 198 ? 12.438 12.5 -5.262 1 98.75 198 ALA B CA 1
ATOM 3242 C C . ALA B 1 198 ? 13.57 12.32 -4.254 1 98.75 198 ALA B C 1
ATOM 3244 O O . ALA B 1 198 ? 13.961 11.195 -3.941 1 98.75 198 ALA B O 1
ATOM 3245 N N . PRO B 1 199 ? 14.156 13.375 -3.75 1 98.81 199 PRO B N 1
ATOM 3246 C CA . PRO B 1 199 ? 15.266 13.266 -2.797 1 98.81 199 PRO B CA 1
ATOM 3247 C C . PRO B 1 199 ? 14.82 12.711 -1.443 1 98.81 199 PRO B C 1
ATOM 3249 O O . PRO B 1 199 ? 13.719 13.016 -0.978 1 98.81 199 PRO B O 1
ATOM 3252 N N . LEU B 1 200 ? 15.664 11.914 -0.875 1 98.88 200 LEU B N 1
ATOM 3253 C CA . LEU B 1 200 ? 15.516 11.531 0.525 1 98.88 200 LEU B CA 1
ATOM 3254 C C . LEU B 1 200 ? 15.789 12.719 1.441 1 98.88 200 LEU B C 1
ATOM 3256 O O . LEU B 1 200 ? 16.891 13.273 1.435 1 98.88 200 LEU B O 1
ATOM 3260 N N . LEU B 1 201 ? 14.773 13.148 2.234 1 98.88 201 LEU B N 1
ATOM 3261 C CA . LEU B 1 201 ? 14.945 14.258 3.164 1 98.88 201 LEU B CA 1
ATOM 3262 C C . LEU B 1 201 ? 15.648 13.797 4.434 1 98.88 201 LEU B C 1
ATOM 3264 O O . LEU B 1 201 ? 16.234 14.617 5.152 1 98.88 201 LEU B O 1
ATOM 3268 N N . GLY B 1 202 ? 15.508 12.523 4.738 1 98.88 202 GLY B N 1
ATOM 3269 C CA . GLY B 1 202 ? 16.172 11.93 5.895 1 98.88 202 GLY B CA 1
ATOM 3270 C C . GLY B 1 202 ? 15.5 10.664 6.383 1 98.88 202 GLY B C 1
ATOM 3271 O O . GLY B 1 202 ? 14.477 10.242 5.836 1 98.88 202 GLY B O 1
ATOM 3272 N N . GLU B 1 203 ? 16.156 10.047 7.316 1 98.88 203 GLU B N 1
ATOM 3273 C CA . GLU B 1 203 ? 15.641 8.852 7.988 1 98.88 203 GLU B CA 1
ATOM 3274 C C . GLU B 1 203 ? 15.43 9.109 9.477 1 98.88 203 GLU B C 1
ATOM 3276 O O . GLU B 1 203 ? 16.328 9.602 10.164 1 98.88 203 GLU B O 1
ATOM 3281 N N . ILE B 1 204 ? 14.234 8.852 9.906 1 98.69 204 ILE B N 1
ATOM 3282 C CA . ILE B 1 204 ? 13.938 8.922 11.336 1 98.69 204 ILE B CA 1
ATOM 3283 C C . ILE B 1 204 ? 14.023 7.527 11.945 1 98.69 204 ILE B C 1
ATOM 3285 O O . ILE B 1 204 ? 13.281 6.625 11.562 1 98.69 204 ILE B O 1
ATOM 3289 N N . PRO B 1 205 ? 14.883 7.281 12.875 1 98.06 205 PRO B N 1
ATOM 3290 C CA . PRO B 1 205 ? 15.031 5.949 13.469 1 98.06 205 PRO B CA 1
ATOM 3291 C C . PRO B 1 205 ? 13.844 5.559 14.344 1 98.06 205 PRO B C 1
ATOM 3293 O O . PRO B 1 205 ? 12.984 6.395 14.633 1 98.06 205 PRO B O 1
ATOM 3296 N N . TRP B 1 206 ? 13.781 4.273 14.664 1 96.94 206 TRP B N 1
ATOM 3297 C CA . TRP B 1 206 ? 12.75 3.795 15.578 1 96.94 206 TRP B CA 1
ATOM 3298 C C . TRP B 1 206 ? 12.914 4.426 16.953 1 96.94 206 TRP B C 1
ATOM 3300 O O . TRP B 1 206 ? 13.922 4.211 17.625 1 96.94 206 TRP B O 1
ATOM 3310 N N . LEU B 1 207 ? 11.992 5.293 17.344 1 94.38 207 LEU B N 1
ATOM 3311 C CA . LEU B 1 207 ? 12.094 6.07 18.562 1 94.38 207 LEU B CA 1
ATOM 3312 C C . LEU B 1 207 ? 10.898 5.82 19.469 1 94.38 207 LEU B C 1
ATOM 3314 O O . LEU B 1 207 ? 9.766 5.73 19 1 94.38 207 LEU B O 1
ATOM 3318 N N . ALA B 1 208 ? 11.133 5.656 20.672 1 88.5 208 ALA B N 1
ATOM 3319 C CA . ALA B 1 208 ? 10.062 5.633 21.656 1 88.5 208 ALA B CA 1
ATOM 3320 C C . ALA B 1 208 ? 9.414 7.008 21.797 1 88.5 208 ALA B C 1
ATOM 3322 O O . ALA B 1 208 ? 10.109 8.031 21.797 1 88.5 208 ALA B O 1
ATOM 3323 N N . ASP B 1 209 ? 8.062 7.086 21.906 1 85.25 209 ASP B N 1
ATOM 3324 C CA . ASP B 1 209 ? 7.309 8.32 22.094 1 85.25 209 ASP B CA 1
ATOM 3325 C C . ASP B 1 209 ? 7.75 9.391 21.094 1 85.25 209 ASP B C 1
ATOM 3327 O O . ASP B 1 209 ? 8 10.539 21.484 1 85.25 209 ASP B O 1
ATOM 3331 N N . ALA B 1 210 ? 7.891 9.023 19.875 1 85.38 210 ALA B N 1
ATOM 3332 C CA . ALA B 1 210 ? 8.523 9.844 18.859 1 85.38 210 ALA B CA 1
ATOM 3333 C C . ALA B 1 210 ? 7.762 11.148 18.656 1 85.38 210 ALA B C 1
ATOM 3335 O O . ALA B 1 210 ? 8.367 12.211 18.484 1 85.38 210 ALA B O 1
ATOM 3336 N N . SER B 1 211 ? 6.449 11.094 18.734 1 82.5 211 SER B N 1
ATOM 3337 C CA . SER B 1 211 ? 5.66 12.273 18.391 1 82.5 211 SER B CA 1
ATOM 3338 C C . SER B 1 211 ? 5.773 13.352 19.469 1 82.5 211 SER B C 1
ATOM 3340 O O . SER B 1 211 ? 5.395 14.5 19.234 1 82.5 211 SER B O 1
ATOM 3342 N N . GLN B 1 212 ? 6.379 13.039 20.594 1 87.94 212 GLN B N 1
ATOM 3343 C CA . GLN B 1 212 ? 6.516 13.992 21.688 1 87.94 212 GLN B CA 1
ATOM 3344 C C . GLN B 1 212 ? 7.922 14.594 21.719 1 87.94 212 GLN B C 1
ATOM 3346 O O . GLN B 1 212 ? 8.188 15.508 22.5 1 87.94 212 GLN B O 1
ATOM 3351 N N . ARG B 1 213 ? 8.695 14.078 20.906 1 92.62 213 ARG B N 1
ATOM 3352 C CA . ARG B 1 213 ? 10.086 14.531 20.906 1 92.62 213 ARG B CA 1
ATOM 3353 C C . ARG B 1 213 ? 10.211 15.914 20.297 1 92.62 213 ARG B C 1
ATOM 3355 O O . ARG B 1 213 ? 9.492 16.25 19.344 1 92.62 213 ARG B O 1
ATOM 3362 N N . GLN B 1 214 ? 11.227 16.672 20.797 1 94.88 214 GLN B N 1
ATOM 3363 C CA . GLN B 1 214 ? 11.445 18.047 20.344 1 94.88 214 GLN B CA 1
ATOM 3364 C C . GLN B 1 214 ? 12.727 18.156 19.516 1 94.88 214 GLN B C 1
ATOM 3366 O O . GLN B 1 214 ? 13.164 19.25 19.188 1 94.88 214 GLN B O 1
ATOM 3371 N N . ASP B 1 215 ? 13.32 17.016 19.234 1 97.25 215 ASP B N 1
ATOM 3372 C CA . ASP B 1 215 ? 14.609 17.031 18.562 1 97.25 215 ASP B CA 1
ATOM 3373 C C . ASP B 1 215 ? 14.562 16.219 17.266 1 97.25 215 ASP B C 1
ATOM 3375 O O . ASP B 1 215 ? 15.578 15.656 16.844 1 97.25 215 ASP B O 1
ATOM 3379 N N . LEU B 1 216 ? 13.352 16.125 16.719 1 98.25 216 LEU B N 1
ATOM 3380 C CA . LEU B 1 216 ? 13.188 15.297 15.531 1 98.25 216 LEU B CA 1
ATOM 3381 C C . LEU B 1 216 ? 13.797 15.977 14.305 1 98.25 216 LEU B C 1
ATOM 3383 O O . LEU B 1 216 ? 14.078 15.312 13.305 1 98.25 216 LEU B O 1
ATOM 3387 N N . ALA B 1 217 ? 13.984 17.281 14.352 1 98.38 217 ALA B N 1
ATOM 3388 C CA . ALA B 1 217 ? 14.523 18.047 13.234 1 98.38 217 ALA B CA 1
ATOM 3389 C C . ALA B 1 217 ? 15.891 17.531 12.812 1 98.38 217 ALA B C 1
ATOM 3391 O O . ALA B 1 217 ? 16.266 17.609 11.641 1 98.38 217 ALA B O 1
ATOM 3392 N N . GLN B 1 218 ? 16.594 16.953 13.75 1 98.31 218 GLN B N 1
ATOM 3393 C CA . GLN B 1 218 ? 17.969 16.531 13.516 1 98.31 218 GLN B CA 1
ATOM 3394 C C . GLN B 1 218 ? 18.047 15.422 12.477 1 98.31 218 GLN B C 1
ATOM 3396 O O . GLN B 1 218 ? 19.094 15.18 11.883 1 98.31 218 GLN B O 1
ATOM 3401 N N . TYR B 1 219 ? 16.969 14.82 12.211 1 98.5 219 TYR B N 1
ATOM 3402 C CA . TYR B 1 219 ? 16.969 13.664 11.328 1 98.5 219 TYR B CA 1
ATOM 3403 C C . TYR B 1 219 ? 16.688 14.078 9.891 1 98.5 219 TYR B C 1
ATOM 3405 O O . TYR B 1 219 ? 16.75 13.258 8.969 1 98.5 219 TYR B O 1
ATOM 3413 N N . LEU B 1 220 ? 16.328 15.344 9.664 1 98.69 220 LEU B N 1
ATOM 3414 C CA . LEU B 1 220 ? 15.867 15.75 8.336 1 98.69 220 LEU B CA 1
ATOM 3415 C C . LEU B 1 220 ? 16.75 16.859 7.773 1 98.69 220 LEU B C 1
ATOM 3417 O O . LEU B 1 220 ? 17.281 17.688 8.523 1 98.69 220 LEU B O 1
ATOM 3421 N N . ASP B 1 221 ? 16.953 16.828 6.492 1 98.56 221 ASP B N 1
ATOM 3422 C CA . ASP B 1 221 ? 17.531 17.906 5.695 1 98.56 221 ASP B CA 1
ATOM 3423 C C . ASP B 1 221 ? 16.5 18.516 4.773 1 98.56 221 ASP B C 1
ATOM 3425 O O . ASP B 1 221 ? 16.016 17.875 3.84 1 98.56 221 ASP B O 1
ATOM 3429 N N . LEU B 1 222 ? 16.125 19.812 4.949 1 98.12 222 LEU B N 1
ATOM 3430 C CA . LEU B 1 222 ? 15.055 20.453 4.184 1 98.12 222 LEU B CA 1
ATOM 3431 C C . LEU B 1 222 ? 15.625 21.188 2.977 1 98.12 222 LEU B C 1
ATOM 3433 O O . LEU B 1 222 ? 14.883 21.812 2.219 1 98.12 222 LEU B O 1
ATOM 3437 N N . SER B 1 223 ? 16.922 21.062 2.676 1 97.88 223 SER B N 1
ATOM 3438 C CA . SER B 1 223 ? 17.562 21.781 1.58 1 97.88 223 SER B CA 1
ATOM 3439 C C . SER B 1 223 ? 16.875 21.484 0.25 1 97.88 223 SER B C 1
ATOM 3441 O O . SER B 1 223 ? 16.734 22.375 -0.591 1 97.88 223 SER B O 1
ATOM 3443 N N . PRO B 1 224 ? 16.359 20.297 0.065 1 96.44 224 PRO B N 1
ATOM 3444 C CA . PRO B 1 224 ? 15.719 20.016 -1.221 1 96.44 224 PRO B CA 1
ATOM 3445 C C . PRO B 1 224 ? 14.375 20.719 -1.372 1 96.44 224 PRO B C 1
ATOM 3447 O O . PRO B 1 224 ? 13.812 20.766 -2.473 1 96.44 224 PRO B O 1
ATOM 3450 N N . LEU B 1 225 ? 13.805 21.188 -0.279 1 95.5 225 LEU B N 1
ATOM 3451 C CA . LEU B 1 225 ? 12.484 21.812 -0.317 1 95.5 225 LEU B CA 1
ATOM 3452 C C . LEU B 1 225 ? 12.594 23.312 -0.534 1 95.5 225 LEU B C 1
ATOM 3454 O O . LEU B 1 225 ? 11.578 24.016 -0.549 1 95.5 225 LEU B O 1
ATOM 3458 N N . GLN B 1 226 ? 13.828 23.875 -0.589 1 86.25 226 GLN B N 1
ATOM 3459 C CA . GLN B 1 226 ? 14.047 25.312 -0.697 1 86.25 226 GLN B CA 1
ATOM 3460 C C . GLN B 1 226 ? 13.914 25.797 -2.143 1 86.25 226 GLN B C 1
ATOM 3462 O O . GLN B 1 226 ? 14.172 25.031 -3.076 1 86.25 226 GLN B O 1
#

Organism: Klebsiella aerogenes (strain ATCC 13048 / DSM 30053 / CCUG 1429 / JCM 1235 / KCTC 2190 / NBRC 13534 / NCIMB 10102 / NCTC 10006 / CDC 819-56) (NCBI:txid1028307)

Sequence (452 aa):
MTKRFFVTGTDTEVGKTVASSALLQAANQLGFNTAGYKPVASGSDLTAQGLRNEDALALQRNSRVALRYEQVNPYTFAEPTSPHIISADEGRPIAATTLSSGLRELERLADWVLVEGAGGWFTPLSETLTFADWAQQEQLPVILVVGVKLGCINHAMLTAQAVREAGLPLVGWIANDIQPPGKRHREYLQTLTRVLPAPLLGEIPWLADASQRQDLAQYLDLSPLQMTKRFFVTGTDTEVGKTVASSALLQAANQLGFNTAGYKPVASGSDLTAQGLRNEDALALQRNSRVALRYEQVNPYTFAEPTSPHIISADEGRPIAATTLSSGLRELERLADWVLVEGAGGWFTPLSETLTFADWAQQEQLPVILVVGVKLGCINHAMLTAQAVREAGLPLVGWIANDIQPPGKRHREYLQTLTRVLPAPLLGEIPWLADASQRQDLAQYLDLSPLQ

Nearest PDB structures (foldseek):
  1a82-assembly1_A  TM=9.898E-01  e=1.532E-38  Escherichia coli
  1dae-assembly1_A  TM=9.854E-01  e=6.367E-38  Escherichia coli
  1dts-assembly1_A-2  TM=9.845E-01  e=2.461E-36  Escherichia coli
  3of5-assembly1_B  TM=8.755E-01  e=1.160E-18  Francisella tularensis subsp. tularensis SCHU S4
  3of5-assembly1_A  TM=8.825E-01  e=2.937E-18  Francisella tularensis subsp. tularensis SCHU S4

Foldseek 3Di:
DAAEAEEFELFALLCSLLVLLLVLLLVVVVPWQEAAAAAADEAFDQDPVGTDDPSLVLRCVSGNFHDDSCLRYVHYHNHRDQQQVRCVVVVNQDDLVSVVVSVVVVVVGTSYYYYYYGTGLQRDNHPVDGNVNSCLVVLHAYEYEFRDDVCRLVSQLVRLVSCVVSVHHNQEYEYEHSDADDDCRVVSVVSSCVRRPYYHQFYDHHDDPSSPDSPSNVGGHCVSVD/DAAEAEEFELFALLCSLLVLLLVLLLVVVVPWQEAAAAAADEAFDQDPVGTDDPSLVLRCVSGNFHDDSCLRYVHYHRHRDQQQVRCVVVVNQDDLVSVVVSVVVVVVGTSYYYYYYGTGLQRDNHPVDGNVNSCLVVLHAYEYEFRDDVCRLVSQLVRLVSCVVSVHHNQEYEYEHSDADDDCRVVSVVSSCVRRPYYHQFYDHHDDPSSPDSPSNVGGHCVSVD

pLDDT: mean 97.89, std 2.43, range [82.25, 99.0]

Secondary structure (DSSP, 8-state):
--EEEEEEESSTTSSHHHHHHHHHHHHHHTT--EEEE--EEES-EEETTEEE-HHHHHHHHH-SS---HHHH-SEEESS-S-HHHHHHHTT----HHHHHHHHHHHHHH-SEEEEE-SSSTT-BSSSS-BHHHHHHHTT--EEEEEEESTTHHHHHHHHHHHHHHTT--EEEEEEEESS---TTHHHHHHHHHHHSSS-EEEEE---TTGGG-S-GGGGB--GGG-/--EEEEEEESSTTSSHHHHHHHHHHHHHHTT--EEEE--EEES-EEETTEEE-HHHHHHHHH-SS---HHHH-SEEESS-S-HHHHHHHTT----HHHHHHHHHHHHHH-SEEEEE-SSSTT-BSSSS-BHHHHHHHTT--EEEEEEESTTHHHHHHHHHHHHHHTT--EEEEEEEESS---TTHHHHHHHHHHHSSS-EEEEE---TTGGG-S-GGGGB--GGG-

Solvent-accessible surface area (backbone atoms only — not comparable to full-atom values): 23523 Å² total; per-residue (Å²): 131,62,45,58,37,33,36,36,24,53,35,59,88,25,47,51,53,42,51,48,33,18,51,34,40,37,42,41,74,74,66,46,41,21,36,36,30,24,52,51,43,50,40,30,44,82,49,97,90,39,78,45,37,69,58,40,49,36,27,53,69,37,19,65,45,91,72,57,66,61,67,20,29,66,39,73,35,52,64,74,53,60,47,26,56,54,24,58,74,68,72,51,77,68,51,69,67,56,50,50,50,42,51,53,55,47,54,74,70,19,51,29,38,40,34,39,64,49,46,23,55,52,27,44,40,37,98,85,38,27,50,44,56,48,39,46,75,67,65,37,37,28,33,40,29,35,30,55,51,95,51,32,62,23,37,44,50,39,50,52,50,52,40,49,72,61,73,37,55,54,57,23,30,32,44,23,31,69,44,79,81,59,95,57,42,68,59,52,51,53,50,43,62,69,70,43,90,40,53,76,29,32,54,43,70,59,56,83,71,49,64,75,52,90,65,47,26,78,39,51,51,66,72,76,73,107,132,62,44,59,37,33,38,35,23,53,37,59,88,25,45,53,53,40,50,50,35,17,51,36,41,38,42,42,73,73,66,46,41,21,36,35,29,24,52,51,43,46,39,32,44,82,49,98,92,38,78,44,38,66,58,39,50,35,27,51,69,37,21,66,44,93,71,56,67,59,67,20,30,66,40,75,36,52,65,75,53,62,48,27,57,56,24,58,75,67,71,51,78,68,49,68,65,56,48,49,51,44,51,54,55,47,54,75,69,18,51,29,39,40,34,40,64,49,46,24,56,53,27,42,40,37,98,87,39,27,51,45,57,49,38,48,74,67,65,37,36,29,33,41,29,34,31,56,52,95,53,32,62,24,37,44,52,40,50,53,50,52,41,48,73,59,72,36,55,55,57,24,29,32,43,24,32,68,44,79,80,58,94,55,44,65,60,51,52,54,50,44,62,68,71,44,89,39,52,78,30,32,55,42,71,60,55,82,71,48,61,74,54,90,66,48,25,78,39,51,51,66,72,74,76,106